Protein AF-0000000080325595 (afdb_homodimer)

Nearest PDB structures (foldseek):
  4zrn-assembly1_A  TM=7.858E-01  e=3.973E-16  Thermotoga maritima MSB8
  7yst-assembly1_B  TM=7.696E-01  e=7.292E-16  Mycobacterium tuberculosis
  7ys8-assembly1_B  TM=7.675E-01  e=5.749E-15  Mycobacterium tuberculosis H37Rv
  2x4g-assembly1_A-2  TM=7.561E-01  e=1.345E-14  Pseudomonas aeruginosa PAO1
  6pnl-assembly1_A  TM=7.287E-01  e=3.364E-13  Methanothermobacter thermautotrophicus

Radius of gyration: 27.8 Å; Cα contacts (8 Å, |Δi|>4): 1500; chains: 2; bounding box: 46×84×61 Å

Structure (mmCIF, N/CA/C/O backbone):
data_AF-0000000080325595-model_v1
#
loop_
_entity.id
_entity.type
_entity.pdbx_description
1 polymer 'Contig111, whole genome shotgun sequence'
#
loop_
_atom_site.group_PDB
_atom_site.id
_atom_site.type_symbol
_atom_site.label_atom_id
_atom_site.label_alt_id
_atom_site.label_comp_id
_atom_site.label_asym_id
_atom_site.label_entity_id
_atom_site.label_seq_id
_atom_site.pdbx_PDB_ins_code
_atom_site.Cartn_x
_atom_site.Cartn_y
_atom_site.Cartn_z
_atom_site.occupancy
_atom_site.B_iso_or_equiv
_atom_site.auth_seq_id
_atom_site.auth_comp_id
_atom_site.auth_asym_id
_atom_site.auth_atom_id
_atom_site.pdbx_PDB_model_num
ATOM 1 N N . MET A 1 1 ? 20.281 6.023 7.852 1 97.88 1 MET A N 1
ATOM 2 C CA . MET A 1 1 ? 20.094 6.48 6.477 1 97.88 1 MET A CA 1
ATOM 3 C C . MET A 1 1 ? 20.344 7.977 6.359 1 97.88 1 MET A C 1
ATOM 5 O O . MET A 1 1 ? 20.266 8.703 7.352 1 97.88 1 MET A O 1
ATOM 9 N N . LYS A 1 2 ? 20.766 8.445 5.219 1 98.75 2 LYS A N 1
ATOM 10 C CA . LYS A 1 2 ? 20.766 9.859 4.867 1 98.75 2 LYS A CA 1
ATOM 11 C C . LYS A 1 2 ? 19.422 10.305 4.328 1 98.75 2 LYS A C 1
ATOM 13 O O . LYS A 1 2 ? 18.969 9.828 3.289 1 98.75 2 LYS A O 1
ATOM 18 N N . VAL A 1 3 ? 18.719 11.227 5.043 1 98.94 3 VAL A N 1
ATOM 19 C CA . VAL A 1 3 ? 17.391 11.672 4.656 1 98.94 3 VAL A CA 1
ATOM 20 C C . VAL A 1 3 ? 17.438 13.141 4.234 1 98.94 3 VAL A C 1
ATOM 22 O O . VAL A 1 3 ? 17.953 13.992 4.965 1 98.94 3 VAL A O 1
ATOM 25 N N . PHE A 1 4 ? 17 13.438 2.99 1 98.94 4 PHE A N 1
ATOM 26 C CA . PHE A 1 4 ? 16.797 14.82 2.555 1 98.94 4 PHE A CA 1
ATOM 27 C C . PHE A 1 4 ? 15.367 15.266 2.865 1 98.94 4 PHE A C 1
ATOM 29 O O . PHE A 1 4 ? 14.406 14.617 2.457 1 98.94 4 PHE A O 1
ATOM 36 N N . LEU A 1 5 ? 15.242 16.375 3.562 1 98.88 5 LEU A N 1
ATOM 37 C CA . LEU A 1 5 ? 13.953 16.812 4.098 1 98.88 5 LEU A CA 1
ATOM 38 C C . LEU A 1 5 ? 13.688 18.266 3.752 1 98.88 5 LEU A C 1
ATOM 40 O O . LEU A 1 5 ? 14.539 19.141 3.979 1 98.88 5 LEU A O 1
ATOM 44 N N . THR A 1 6 ? 12.586 18.531 3.109 1 98.81 6 THR A N 1
ATOM 45 C CA . THR A 1 6 ? 12.148 19.906 2.928 1 98.81 6 THR A CA 1
ATOM 46 C C . THR A 1 6 ? 11.234 20.344 4.07 1 98.81 6 THR A C 1
ATOM 48 O O . THR A 1 6 ? 10.586 19.516 4.699 1 98.81 6 THR A O 1
ATOM 51 N N . GLY A 1 7 ? 11.227 21.609 4.34 1 98.44 7 GLY A N 1
ATOM 52 C CA . GLY A 1 7 ? 10.367 22.141 5.391 1 98.44 7 GLY A CA 1
ATOM 53 C C . GLY A 1 7 ? 10.961 21.969 6.777 1 98.44 7 GLY A C 1
ATOM 54 O O . GLY A 1 7 ? 10.242 22 7.777 1 98.44 7 GLY A O 1
ATOM 55 N N . VAL A 1 8 ? 12.242 21.906 6.906 1 98.38 8 VAL A N 1
ATOM 56 C CA . VAL A 1 8 ? 12.898 21.562 8.164 1 98.38 8 VAL A CA 1
ATOM 57 C C . VAL A 1 8 ? 12.797 22.719 9.148 1 98.38 8 VAL A C 1
ATOM 59 O O . VAL A 1 8 ? 12.984 22.531 10.352 1 98.38 8 VAL A O 1
ATOM 62 N N . THR A 1 9 ? 12.516 23.891 8.695 1 98.12 9 THR A N 1
ATOM 63 C CA . THR A 1 9 ? 12.359 25.031 9.594 1 98.12 9 THR A CA 1
ATOM 64 C C . THR A 1 9 ? 10.93 25.109 10.125 1 98.12 9 THR A C 1
ATOM 66 O O . THR A 1 9 ? 10.633 25.922 11.008 1 98.12 9 THR A O 1
ATOM 69 N N . GLY A 1 10 ? 10.109 24.281 9.57 1 98 10 GLY A N 1
ATOM 70 C CA . GLY A 1 10 ? 8.695 24.344 9.922 1 98 10 GLY A CA 1
ATOM 71 C C . GLY A 1 10 ? 8.32 23.422 11.062 1 98 10 GLY A C 1
ATOM 72 O O . GLY A 1 10 ? 9.172 22.719 11.609 1 98 10 GLY A O 1
ATOM 73 N N . TYR A 1 11 ? 7.004 23.484 11.453 1 98.56 11 TYR A N 1
ATOM 74 C CA . TYR A 1 11 ? 6.406 22.797 12.594 1 98.56 11 TYR A CA 1
ATOM 75 C C . TYR A 1 11 ? 6.5 21.297 12.43 1 98.56 11 TYR A C 1
ATOM 77 O O . TYR A 1 11 ? 7.066 20.594 13.281 1 98.56 11 TYR A O 1
ATOM 85 N N . ILE A 1 12 ? 6.039 20.781 11.289 1 98.81 12 ILE A N 1
ATOM 86 C CA . ILE A 1 12 ? 6.051 19.344 11.062 1 98.81 12 ILE A CA 1
ATOM 87 C C . ILE A 1 12 ? 7.453 18.891 10.656 1 98.81 12 ILE A C 1
ATOM 89 O O . ILE A 1 12 ? 8.016 17.984 11.258 1 98.81 12 ILE A O 1
ATOM 93 N N . GLY A 1 13 ? 8.047 19.562 9.695 1 98.75 13 GLY A N 1
ATOM 94 C CA . GLY A 1 13 ? 9.344 19.172 9.172 1 98.75 13 GLY A CA 1
ATOM 95 C C . GLY A 1 13 ? 10.438 19.172 10.234 1 98.75 13 GLY A C 1
ATOM 96 O O . GLY A 1 13 ? 11.234 18.234 10.305 1 98.75 13 GLY A O 1
ATOM 97 N N . GLY A 1 14 ? 10.461 20.297 11 1 98.62 14 GLY A N 1
ATOM 98 C CA . GLY A 1 14 ? 11.438 20.344 12.078 1 98.62 14 GLY A CA 1
ATOM 99 C C . GLY A 1 14 ? 11.258 19.234 13.102 1 98.62 14 GLY A C 1
ATOM 100 O O . GLY A 1 14 ? 12.242 18.672 13.594 1 98.62 14 GLY A O 1
ATOM 101 N N . SER A 1 15 ? 10.055 18.891 13.445 1 98.81 15 SER A N 1
ATOM 102 C CA . SER A 1 15 ? 9.758 17.828 14.406 1 98.81 15 SER A CA 1
ATOM 103 C C . SER A 1 15 ? 10.133 16.469 13.859 1 98.81 15 SER A C 1
ATOM 105 O O . SER A 1 15 ? 10.695 15.633 14.578 1 98.81 15 SER A O 1
ATOM 107 N N . VAL A 1 16 ? 9.836 16.219 12.578 1 98.94 16 VAL A N 1
ATOM 108 C CA . VAL A 1 16 ? 10.195 14.961 11.922 1 98.94 16 VAL A CA 1
ATOM 109 C C . VAL A 1 16 ? 11.711 14.805 11.898 1 98.94 16 VAL A C 1
ATOM 111 O O . VAL A 1 16 ? 12.234 13.727 12.195 1 98.94 16 VAL A O 1
ATOM 114 N N . ALA A 1 17 ? 12.414 15.914 11.586 1 98.88 17 ALA A N 1
ATOM 115 C CA . ALA A 1 17 ? 13.875 15.867 11.57 1 98.88 17 ALA A CA 1
ATOM 116 C C . ALA A 1 17 ? 14.43 15.453 12.93 1 98.88 17 ALA A C 1
ATOM 118 O O . ALA A 1 17 ? 15.336 14.617 13.008 1 98.88 17 ALA A O 1
ATOM 119 N N . LYS A 1 18 ? 13.867 16 13.969 1 98.69 18 LYS A N 1
ATOM 120 C CA . LYS A 1 18 ? 14.328 15.695 15.32 1 98.69 18 LYS A CA 1
ATOM 121 C C . LYS A 1 18 ? 14.18 14.203 15.625 1 98.69 18 LYS A C 1
ATOM 123 O O . LYS A 1 18 ? 15.109 13.578 16.141 1 98.69 18 LYS A O 1
ATOM 128 N N . ILE A 1 19 ? 13.023 13.648 15.352 1 98.69 19 ILE A N 1
ATOM 129 C CA . ILE A 1 19 ? 12.75 12.242 15.648 1 98.69 19 ILE A CA 1
ATOM 130 C C . ILE A 1 19 ? 13.68 11.359 14.812 1 98.69 19 ILE A C 1
ATOM 132 O O . ILE A 1 19 ? 14.172 10.336 15.297 1 98.69 19 ILE A O 1
ATOM 136 N N . LEU A 1 20 ? 13.938 11.695 13.555 1 98.88 20 LEU A N 1
ATOM 137 C CA . LEU A 1 20 ? 14.82 10.93 12.68 1 98.88 20 LEU A CA 1
ATOM 138 C C . LEU A 1 20 ? 16.25 10.938 13.211 1 98.88 20 LEU A C 1
ATOM 140 O O . LEU A 1 20 ? 16.906 9.898 13.258 1 98.88 20 LEU A O 1
ATOM 144 N N . ILE A 1 21 ? 16.719 12.141 13.617 1 98.81 21 ILE A N 1
ATOM 145 C CA . ILE A 1 21 ? 18.078 12.281 14.148 1 98.81 21 ILE A CA 1
ATOM 146 C C . ILE A 1 21 ? 18.219 11.461 15.438 1 98.81 21 ILE A C 1
ATOM 148 O O . ILE A 1 21 ? 19.203 10.75 15.625 1 98.81 21 ILE A O 1
ATOM 152 N N . ASP A 1 22 ? 17.188 11.539 16.297 1 98.56 22 ASP A N 1
ATOM 153 C CA . ASP A 1 22 ? 17.188 10.781 17.547 1 98.56 22 ASP A CA 1
ATOM 154 C C . ASP A 1 22 ? 17.234 9.273 17.266 1 98.56 22 ASP A C 1
ATOM 156 O O . ASP A 1 22 ? 17.766 8.508 18.062 1 98.56 22 ASP A O 1
ATOM 160 N N . ALA A 1 23 ? 16.719 8.859 16.188 1 98.56 23 ALA A N 1
ATOM 161 C CA . ALA A 1 23 ? 16.688 7.449 15.812 1 98.56 23 ALA A CA 1
ATOM 162 C C . ALA A 1 23 ? 17.969 7.043 15.086 1 98.56 23 ALA A C 1
ATOM 164 O O . ALA A 1 23 ? 18.109 5.895 14.664 1 98.56 23 ALA A O 1
ATOM 165 N N . GLY A 1 24 ? 18.844 7.973 14.844 1 98.62 24 GLY A N 1
ATOM 166 C CA . GLY A 1 24 ? 20.156 7.641 14.312 1 98.62 24 GLY A CA 1
ATOM 167 C C . GLY A 1 24 ? 20.312 7.969 12.836 1 98.62 24 GLY A C 1
ATOM 168 O O . GLY A 1 24 ? 21.344 7.676 12.234 1 98.62 24 GLY A O 1
ATOM 169 N N . HIS A 1 25 ? 19.344 8.594 12.195 1 98.81 25 HIS A N 1
ATOM 170 C CA . HIS A 1 25 ? 19.438 9 10.797 1 98.81 25 HIS A CA 1
ATOM 171 C C . HIS A 1 25 ? 20.172 10.328 10.656 1 98.81 25 HIS A C 1
ATOM 173 O O . HIS A 1 25 ? 20.266 11.094 11.617 1 98.81 25 HIS A O 1
ATOM 179 N N . GLN A 1 26 ? 20.75 10.562 9.516 1 98.88 26 GLN A N 1
ATOM 180 C CA . GLN A 1 26 ? 21.328 11.852 9.141 1 98.88 26 GLN A CA 1
ATOM 181 C C . GLN A 1 26 ? 20.359 12.672 8.289 1 98.88 26 GLN A C 1
ATOM 183 O O . GLN A 1 26 ? 19.812 12.164 7.309 1 98.88 26 GLN A O 1
ATOM 188 N N . VAL A 1 27 ? 20.141 13.922 8.703 1 98.88 27 VAL A N 1
ATOM 189 C CA . VAL A 1 27 ? 19.141 14.719 8.016 1 98.88 27 VAL A CA 1
ATOM 190 C C . VAL A 1 27 ? 19.797 15.93 7.352 1 98.88 27 VAL A C 1
ATOM 192 O O . VAL A 1 27 ? 20.547 16.656 7.996 1 98.88 27 VAL A O 1
ATOM 195 N N . THR A 1 28 ? 19.609 16.094 6.066 1 98.88 28 THR A N 1
ATOM 196 C CA . THR A 1 28 ? 19.906 17.297 5.305 1 98.88 28 THR A CA 1
ATOM 197 C C . THR A 1 28 ? 18.609 18.047 4.961 1 98.88 28 THR A C 1
ATOM 199 O O . THR A 1 28 ? 17.641 17.438 4.508 1 98.88 28 THR A O 1
ATOM 202 N N . GLY A 1 29 ? 18.547 19.312 5.254 1 98.62 29 GLY A N 1
ATOM 203 C CA . GLY A 1 29 ? 17.328 20.094 5.027 1 98.62 29 GLY A CA 1
ATOM 204 C C . GLY A 1 29 ? 17.562 21.344 4.203 1 98.62 29 GLY A C 1
ATOM 205 O O . GLY A 1 29 ? 18.578 22.016 4.371 1 98.62 29 GLY A O 1
ATOM 206 N N . VAL A 1 30 ? 16.688 21.656 3.305 1 97.75 30 VAL A N 1
ATOM 207 C CA . VAL A 1 30 ? 16.781 22.875 2.514 1 97.75 30 VAL A CA 1
ATOM 208 C C . VAL A 1 30 ? 16.172 24.047 3.295 1 97.75 30 VAL A C 1
ATOM 210 O O . VAL A 1 30 ? 15.109 23.906 3.9 1 97.75 30 VAL A O 1
ATOM 213 N N . VAL A 1 31 ? 16.875 25.109 3.391 1 97.62 31 VAL A N 1
ATOM 214 C CA . VAL A 1 31 ? 16.453 26.312 4.09 1 97.62 31 VAL A CA 1
ATOM 215 C C . VAL A 1 31 ? 16.625 27.531 3.182 1 97.62 31 VAL A C 1
ATOM 217 O O . VAL A 1 31 ? 17.453 27.516 2.271 1 97.62 31 VAL A O 1
ATOM 220 N N . ARG A 1 32 ? 15.914 28.594 3.379 1 92.88 32 ARG A N 1
ATOM 221 C CA . ARG A 1 32 ? 15.797 29.688 2.426 1 92.88 32 ARG A CA 1
ATOM 222 C C . ARG A 1 32 ? 16.812 30.781 2.73 1 92.88 32 ARG A C 1
ATOM 224 O O . ARG A 1 32 ? 17.078 31.641 1.889 1 92.88 32 ARG A O 1
ATOM 231 N N . SER A 1 33 ? 17.391 30.766 4.051 1 93.62 33 SER A N 1
ATOM 232 C CA . SER A 1 33 ? 18.312 31.828 4.441 1 93.62 33 SER A CA 1
ATOM 233 C C . SER A 1 33 ? 19.438 31.297 5.324 1 93.62 33 SER A C 1
ATOM 235 O O . SER A 1 33 ? 19.328 30.188 5.879 1 93.62 33 SER A O 1
ATOM 237 N N . LYS A 1 34 ? 20.484 32.156 5.383 1 92.88 34 LYS A N 1
ATOM 238 C CA . LYS A 1 34 ? 21.625 31.797 6.219 1 92.88 34 LYS A CA 1
ATOM 239 C C . LYS A 1 34 ? 21.234 31.734 7.691 1 92.88 34 LYS A C 1
ATOM 241 O O . LYS A 1 34 ? 21.734 30.875 8.438 1 92.88 34 LYS A O 1
ATOM 246 N N . GLU A 1 35 ? 20.375 32.625 8.117 1 93.44 35 GLU A N 1
ATOM 247 C CA . GLU A 1 35 ? 19.906 32.625 9.5 1 93.44 35 GLU A CA 1
ATOM 248 C C . GLU A 1 35 ? 19.219 31.312 9.844 1 93.44 35 GLU A C 1
ATOM 250 O O . GLU A 1 35 ? 19.469 30.719 10.898 1 93.44 35 GLU A O 1
ATOM 255 N N . LYS A 1 36 ? 18.406 30.906 9.008 1 94.19 36 LYS A N 1
ATOM 256 C CA . LYS A 1 36 ? 17.703 29.641 9.211 1 94.19 36 LYS A CA 1
ATOM 257 C C . LYS A 1 36 ? 18.672 28.453 9.148 1 94.19 36 LYS A C 1
ATOM 259 O O . LYS A 1 36 ? 18.484 27.453 9.844 1 94.19 36 LYS A O 1
ATOM 264 N N . ALA A 1 37 ? 19.703 28.594 8.328 1 96.62 37 ALA A N 1
ATOM 265 C CA . ALA A 1 37 ? 20.719 27.562 8.234 1 96.62 37 ALA A CA 1
ATOM 266 C C . ALA A 1 37 ? 21.391 27.328 9.586 1 96.62 37 ALA A C 1
ATOM 268 O O . ALA A 1 37 ? 21.562 26.188 10.016 1 96.62 37 ALA A O 1
ATOM 269 N N . ASP A 1 38 ? 21.719 28.375 10.211 1 96.56 38 ASP A N 1
ATOM 270 C CA . ASP A 1 38 ? 22.375 28.297 11.508 1 96.56 38 ASP A CA 1
ATOM 271 C C . ASP A 1 38 ? 21.438 27.672 12.547 1 96.56 38 ASP A C 1
ATOM 273 O O . ASP A 1 38 ? 21.875 26.859 13.375 1 96.56 38 ASP A O 1
ATOM 277 N N . ALA A 1 39 ? 20.234 28.031 12.484 1 96.31 39 ALA A N 1
ATOM 278 C CA . ALA A 1 39 ? 19.234 27.547 13.438 1 96.31 39 ALA A CA 1
ATOM 279 C C . ALA A 1 39 ? 19.062 26.031 13.328 1 96.31 39 ALA A C 1
ATOM 281 O O . ALA A 1 39 ? 19.031 25.328 14.344 1 96.31 39 ALA A O 1
ATOM 282 N N . VAL A 1 40 ? 18.969 25.531 12.141 1 97.44 40 VAL A N 1
ATOM 283 C CA . VAL A 1 40 ? 18.719 24.094 12 1 97.44 40 VAL A CA 1
ATOM 284 C C . VAL A 1 40 ? 20 23.312 12.234 1 97.44 40 VAL A C 1
ATOM 286 O O . VAL A 1 40 ? 19.969 22.156 12.688 1 97.44 40 VAL A O 1
ATOM 289 N N . LEU A 1 41 ? 21.156 23.906 11.906 1 97.38 41 LEU A N 1
ATOM 290 C CA . LEU A 1 41 ? 22.438 23.25 12.188 1 97.38 41 LEU A CA 1
ATOM 291 C C . LEU A 1 41 ? 22.578 22.938 13.672 1 97.38 41 LEU A C 1
ATOM 293 O O . LEU A 1 41 ? 23.094 21.891 14.047 1 97.38 41 LEU 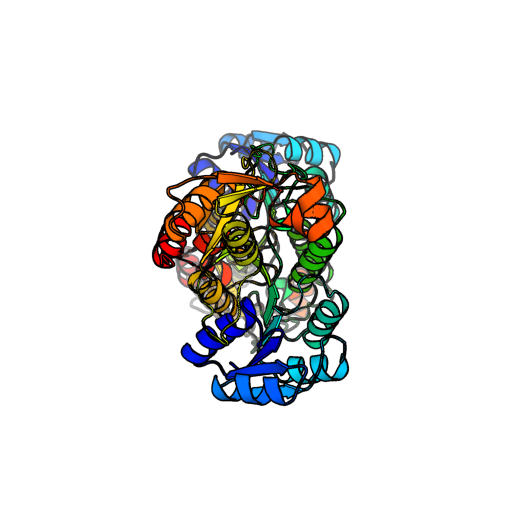A O 1
ATOM 297 N N . SER A 1 42 ? 22.094 23.828 14.453 1 95.69 42 SER A N 1
ATOM 298 C CA . SER A 1 42 ? 22.156 23.656 15.906 1 95.69 42 SER A CA 1
ATOM 299 C C . SER A 1 42 ? 21.297 22.484 16.359 1 95.69 42 SER A C 1
ATOM 301 O O . SER A 1 42 ? 21.469 21.953 17.453 1 95.69 42 SER A O 1
ATOM 303 N N . LEU A 1 43 ? 20.375 22.062 15.539 1 96.5 43 LEU A N 1
ATOM 304 C CA . LEU A 1 43 ? 19.484 20.938 15.844 1 96.5 43 LEU A CA 1
ATOM 305 C C . LEU A 1 43 ? 20.047 19.656 15.258 1 96.5 43 LEU A C 1
ATOM 307 O O . LEU A 1 43 ? 19.406 18.594 15.367 1 96.5 43 LEU A O 1
ATOM 311 N N . GLY A 1 44 ? 21.219 19.734 14.602 1 98 44 GLY A N 1
ATOM 312 C CA . GLY A 1 44 ? 21.844 18.562 14.023 1 98 44 GLY A CA 1
ATOM 313 C C . GLY A 1 44 ? 21.453 18.328 12.578 1 98 44 GLY A C 1
ATOM 314 O O . GLY A 1 44 ? 21.734 17.266 12.023 1 98 44 GLY A O 1
ATOM 315 N N . ILE A 1 45 ? 20.797 19.266 11.945 1 98.69 45 ILE A N 1
ATOM 316 C CA . ILE A 1 45 ? 20.391 19.156 10.555 1 98.69 45 ILE A CA 1
ATOM 317 C C . ILE A 1 45 ? 21.422 19.844 9.656 1 98.69 45 ILE A C 1
ATOM 319 O O . ILE A 1 45 ? 21.812 20.984 9.914 1 98.69 45 ILE A O 1
ATOM 323 N N . THR A 1 46 ? 21.953 19.156 8.672 1 98.75 46 THR A N 1
ATOM 324 C CA . THR A 1 46 ? 22.844 19.781 7.695 1 98.75 46 THR A CA 1
ATOM 325 C C . THR A 1 46 ? 22.062 20.688 6.742 1 98.75 46 THR A C 1
ATOM 327 O O . THR A 1 46 ? 21.234 20.203 5.965 1 98.75 46 THR A O 1
ATOM 330 N N . PRO A 1 47 ? 22.328 21.969 6.766 1 98.56 47 PRO A N 1
ATOM 331 C CA . PRO A 1 47 ? 21.547 22.875 5.926 1 98.56 47 PRO A CA 1
ATOM 332 C C . PRO A 1 47 ? 22.062 22.953 4.492 1 98.56 47 PRO A C 1
ATOM 334 O O . PRO A 1 47 ? 23.266 22.859 4.262 1 98.56 47 PRO A O 1
ATOM 337 N N . VAL A 1 48 ? 21.156 23.047 3.572 1 98.5 48 VAL A N 1
ATOM 338 C CA . VAL A 1 48 ? 21.406 23.406 2.178 1 98.5 48 VAL A CA 1
ATOM 339 C C . VAL A 1 48 ? 20.562 24.625 1.803 1 98.5 48 VAL A C 1
ATOM 341 O O . VAL A 1 48 ? 19.328 24.609 1.937 1 98.5 48 VAL A O 1
ATOM 344 N N . ILE A 1 49 ? 21.188 25.688 1.32 1 98 49 ILE A N 1
ATOM 345 C CA . ILE A 1 49 ? 20.469 26.906 0.993 1 98 49 ILE A CA 1
ATOM 346 C C . ILE A 1 49 ? 19.75 26.75 -0.341 1 98 49 ILE A C 1
ATOM 348 O O . ILE A 1 49 ? 20.359 26.391 -1.35 1 98 49 ILE A O 1
ATOM 352 N N . GLY A 1 50 ? 18.469 26.938 -0.335 1 97.62 50 GLY A N 1
ATOM 353 C CA . GLY A 1 50 ? 17.641 26.844 -1.526 1 97.62 50 GLY A CA 1
ATOM 354 C C . GLY A 1 50 ? 16.156 26.922 -1.23 1 97.62 50 GLY A C 1
ATOM 355 O O . GLY A 1 50 ? 15.75 27.141 -0.087 1 97.62 50 GLY A O 1
ATOM 356 N N . THR A 1 51 ? 15.383 26.922 -2.27 1 97.12 51 THR A N 1
ATOM 357 C CA . THR A 1 51 ? 13.93 26.922 -2.18 1 97.12 51 THR A CA 1
ATOM 358 C C . THR A 1 51 ? 13.344 25.734 -2.953 1 97.12 51 THR A C 1
ATOM 360 O O . THR A 1 51 ? 14.07 25 -3.625 1 97.12 51 THR A O 1
ATOM 363 N N . LEU A 1 52 ? 12.023 25.547 -2.869 1 97.62 52 LEU A N 1
ATOM 364 C CA . LEU A 1 52 ? 11.336 24.484 -3.592 1 97.62 52 LEU A CA 1
ATOM 365 C C . LEU A 1 52 ? 11.391 24.719 -5.098 1 97.62 52 LEU A C 1
ATOM 367 O O . LEU A 1 52 ? 11.117 23.812 -5.887 1 97.62 52 LEU A O 1
ATOM 371 N N . ASN A 1 53 ? 11.742 25.922 -5.457 1 97.12 53 ASN A N 1
ATOM 372 C CA . ASN A 1 53 ? 11.789 26.266 -6.875 1 97.12 53 ASN A CA 1
ATOM 373 C C . ASN A 1 53 ? 13.156 25.969 -7.48 1 97.12 53 ASN A C 1
ATOM 375 O O . ASN A 1 53 ? 13.336 26.062 -8.695 1 97.12 53 ASN A O 1
ATOM 379 N N . ASP A 1 54 ? 14.125 25.672 -6.637 1 97.75 54 ASP A N 1
ATOM 380 C CA . ASP A 1 54 ? 15.461 25.344 -7.117 1 97.75 54 ASP A CA 1
ATOM 381 C C . ASP A 1 54 ? 15.57 23.859 -7.484 1 97.75 54 ASP A C 1
ATOM 383 O O . ASP A 1 54 ? 16.172 23.078 -6.746 1 97.75 54 ASP A O 1
ATOM 387 N N . THR A 1 55 ? 15.086 23.578 -8.609 1 97.88 55 THR A N 1
ATOM 388 C CA . THR A 1 55 ? 14.938 22.188 -9.07 1 97.88 55 THR A CA 1
ATOM 389 C C . THR A 1 55 ? 16.281 21.469 -9.055 1 97.88 55 THR A C 1
ATOM 391 O O . THR A 1 55 ? 16.375 20.312 -8.633 1 97.88 55 THR A O 1
ATOM 394 N N . GLU A 1 56 ? 17.312 22.125 -9.492 1 98.12 56 GLU A N 1
ATOM 395 C CA . GLU A 1 56 ? 18.625 21.5 -9.555 1 98.12 56 GLU A CA 1
ATOM 396 C C . GLU A 1 56 ? 19.125 21.141 -8.156 1 98.12 56 GLU A C 1
ATOM 398 O O . GLU A 1 56 ? 19.734 20.078 -7.965 1 98.12 56 GLU A O 1
ATOM 403 N N . ILE A 1 57 ? 18.891 22 -7.215 1 98.25 57 ILE A N 1
ATOM 404 C CA . ILE A 1 57 ? 19.281 21.734 -5.836 1 98.25 57 ILE A CA 1
ATOM 405 C C . ILE A 1 57 ? 18.484 20.547 -5.297 1 98.25 57 ILE A C 1
ATOM 407 O O . ILE A 1 57 ? 19.047 19.641 -4.68 1 98.25 57 ILE A O 1
ATOM 411 N N . LEU A 1 58 ? 17.203 20.531 -5.547 1 98.75 58 LEU A N 1
ATOM 412 C CA . LEU A 1 58 ? 16.344 19.453 -5.062 1 98.75 58 LEU A CA 1
ATOM 413 C C . LEU A 1 58 ? 16.766 18.125 -5.66 1 98.75 58 LEU A C 1
ATOM 415 O O . LEU A 1 58 ? 16.844 17.109 -4.949 1 98.75 58 LEU A O 1
ATOM 419 N N . ILE A 1 59 ? 17.062 18.141 -6.93 1 98.75 59 ILE A N 1
ATOM 420 C CA . ILE A 1 59 ? 17.484 16.938 -7.621 1 98.75 59 ILE A CA 1
ATOM 421 C C . ILE A 1 59 ? 18.781 16.422 -7.016 1 98.75 59 ILE A C 1
ATOM 423 O O . ILE A 1 59 ? 18.891 15.234 -6.676 1 98.75 59 ILE A O 1
ATOM 427 N N . THR A 1 60 ? 19.766 17.297 -6.859 1 98.69 60 THR A N 1
ATOM 428 C CA . THR A 1 60 ? 21.078 16.938 -6.352 1 98.69 60 THR A CA 1
ATOM 429 C C . THR A 1 60 ? 20.969 16.328 -4.953 1 98.69 60 THR A C 1
ATOM 431 O O . THR A 1 60 ? 21.547 15.273 -4.68 1 98.69 60 THR A O 1
ATOM 434 N N . GLN A 1 61 ? 20.219 16.938 -4.078 1 98.75 61 GLN A N 1
ATOM 435 C CA . GLN A 1 61 ? 20.094 16.469 -2.705 1 98.75 61 GLN A CA 1
ATOM 436 C C . GLN A 1 61 ? 19.297 15.156 -2.641 1 98.75 61 GLN A C 1
ATOM 438 O O . GLN A 1 61 ? 19.625 14.273 -1.849 1 98.75 61 GLN A O 1
ATOM 443 N N . ALA A 1 62 ? 18.266 15.047 -3.459 1 98.81 62 ALA A N 1
ATOM 444 C CA . ALA A 1 62 ? 17.484 13.82 -3.508 1 98.81 62 ALA A CA 1
ATOM 445 C C . ALA A 1 62 ? 18.344 12.633 -3.928 1 98.81 62 ALA A C 1
ATOM 447 O O . ALA A 1 62 ? 18.25 11.555 -3.338 1 98.81 62 ALA A O 1
ATOM 448 N N . LYS A 1 63 ? 19.156 12.836 -4.922 1 98.56 63 LYS A N 1
ATOM 449 C CA . LYS A 1 63 ? 19.984 11.758 -5.441 1 98.56 63 LYS A CA 1
ATOM 450 C C . LYS A 1 63 ? 21.031 11.328 -4.414 1 98.56 63 LYS A C 1
ATOM 452 O O . LYS A 1 63 ? 21.391 10.156 -4.34 1 98.56 63 LYS A O 1
ATOM 457 N N . LYS A 1 64 ? 21.5 12.242 -3.604 1 98.44 64 LYS A N 1
ATOM 458 C CA . LYS A 1 64 ? 22.516 11.969 -2.592 1 98.44 64 LYS A CA 1
ATOM 459 C C . LYS A 1 64 ? 21.922 11.227 -1.397 1 98.44 64 LYS A C 1
ATOM 461 O O . LYS A 1 64 ? 22.625 10.516 -0.682 1 98.44 64 LYS A O 1
ATOM 466 N N . ALA A 1 65 ? 20.672 11.352 -1.174 1 98.88 65 ALA A N 1
ATOM 467 C CA . ALA A 1 65 ? 20.016 10.828 0.021 1 98.88 65 ALA A CA 1
ATOM 468 C C . ALA A 1 65 ? 19.562 9.383 -0.191 1 98.88 65 ALA A C 1
ATOM 470 O O . ALA A 1 65 ? 19.516 8.906 -1.325 1 98.88 65 ALA A O 1
ATOM 471 N N . ASP A 1 66 ? 19.344 8.664 0.876 1 98.69 66 ASP A N 1
ATOM 472 C CA . ASP A 1 66 ? 18.703 7.348 0.85 1 98.69 66 ASP A CA 1
ATOM 473 C C . ASP A 1 66 ? 17.188 7.465 0.789 1 98.69 66 ASP A C 1
ATOM 475 O O . ASP A 1 66 ? 16.5 6.535 0.365 1 98.69 66 ASP A O 1
ATOM 479 N N . ALA A 1 67 ? 16.672 8.609 1.205 1 98.88 67 ALA A N 1
ATOM 480 C CA . ALA A 1 67 ? 15.234 8.883 1.232 1 98.88 67 ALA A CA 1
ATOM 481 C C . ALA A 1 67 ? 14.961 10.383 1.208 1 98.88 67 ALA A C 1
ATOM 483 O O . ALA A 1 67 ? 15.812 11.18 1.618 1 98.88 67 ALA A O 1
ATOM 484 N N . VAL A 1 68 ? 13.781 10.719 0.693 1 98.94 68 VAL A N 1
ATOM 485 C CA . VAL A 1 68 ? 13.32 12.102 0.665 1 98.94 68 VAL A CA 1
ATOM 486 C C . VAL A 1 68 ? 12 12.227 1.426 1 98.94 68 VAL A C 1
ATOM 488 O O . VAL A 1 68 ? 11.117 11.375 1.29 1 98.94 68 VAL A O 1
ATOM 491 N N . ILE A 1 69 ? 11.891 13.211 2.277 1 99 69 ILE A N 1
ATOM 492 C CA . ILE A 1 69 ? 10.641 13.562 2.945 1 99 69 ILE A CA 1
ATOM 493 C C . ILE A 1 69 ? 10.281 15.016 2.643 1 99 69 ILE A C 1
ATOM 495 O O . ILE A 1 69 ? 11.086 15.922 2.879 1 99 69 ILE A O 1
ATOM 499 N N . ASN A 1 70 ? 9.141 15.227 2.062 1 98.94 70 ASN A N 1
ATOM 500 C CA . ASN A 1 70 ? 8.648 16.547 1.711 1 98.94 70 ASN A CA 1
ATOM 501 C C . ASN A 1 70 ? 7.566 17.031 2.676 1 98.94 70 ASN A C 1
ATOM 503 O O . ASN A 1 70 ? 6.434 16.547 2.623 1 98.94 70 ASN A O 1
ATOM 507 N N . THR A 1 71 ? 7.902 17.969 3.502 1 98.75 71 THR A N 1
ATOM 508 C CA . THR A 1 71 ? 6.953 18.5 4.465 1 98.75 71 THR A CA 1
ATOM 509 C C . THR A 1 71 ? 6.742 20 4.238 1 98.75 71 THR A C 1
ATOM 511 O O . THR A 1 71 ? 6.027 20.656 5 1 98.75 71 THR A O 1
ATOM 514 N N . ALA A 1 72 ? 7.309 20.562 3.18 1 98.19 72 ALA A N 1
ATOM 515 C CA . ALA A 1 72 ? 7.355 22.016 3.021 1 98.19 72 ALA A CA 1
ATOM 516 C C . ALA A 1 72 ? 6.008 22.547 2.551 1 98.19 72 ALA A C 1
ATOM 518 O O . ALA A 1 72 ? 5.566 23.609 3.012 1 98.19 72 ALA A O 1
ATOM 519 N N . ASN A 1 73 ? 5.453 21.953 1.562 1 97.75 73 ASN A N 1
ATOM 520 C CA . ASN A 1 73 ? 4.238 22.438 0.92 1 97.75 73 ASN A CA 1
ATOM 521 C C . ASN A 1 73 ? 3.486 21.312 0.219 1 97.75 73 ASN A C 1
ATOM 523 O O . ASN A 1 73 ? 3.957 20.781 -0.787 1 97.75 73 ASN A O 1
ATOM 527 N N . SER A 1 74 ? 2.342 21.016 0.735 1 97.5 74 SER A N 1
ATOM 528 C CA . SER A 1 74 ? 1.541 19.891 0.229 1 97.5 74 SER A CA 1
ATOM 529 C C . SER A 1 74 ? 1.032 20.188 -1.18 1 97.5 74 SER A C 1
ATOM 531 O O . SER A 1 74 ? 0.613 19.266 -1.891 1 97.5 74 SER A O 1
ATOM 533 N N . ASP A 1 75 ? 1.107 21.453 -1.635 1 97.56 75 ASP A N 1
ATOM 534 C CA . ASP A 1 75 ? 0.445 21.844 -2.873 1 97.56 75 ASP A CA 1
ATOM 535 C C . ASP A 1 75 ? 1.465 22.203 -3.951 1 97.56 75 ASP A C 1
ATOM 537 O O . ASP A 1 75 ? 1.099 22.703 -5.02 1 97.56 75 ASP A O 1
ATOM 541 N N . HIS A 1 76 ? 2.736 22.062 -3.639 1 98.25 76 HIS A N 1
ATOM 542 C CA . HIS A 1 76 ? 3.781 22.406 -4.594 1 98.25 76 HIS A CA 1
ATOM 543 C C . HIS A 1 76 ? 4.082 21.234 -5.531 1 98.25 76 HIS A C 1
ATOM 545 O O . HIS A 1 76 ? 5.066 20.531 -5.34 1 98.25 76 HIS A O 1
ATOM 551 N N . ARG A 1 77 ? 3.34 21.141 -6.598 1 98.38 77 ARG A N 1
ATOM 552 C CA . ARG A 1 77 ? 3.389 20 -7.516 1 98.38 77 ARG A CA 1
ATOM 553 C C . ARG A 1 77 ? 4.777 19.859 -8.133 1 98.38 77 ARG A C 1
ATOM 555 O O . ARG A 1 77 ? 5.289 18.75 -8.258 1 98.38 77 ARG A O 1
ATOM 562 N N . ILE A 1 78 ? 5.367 20.953 -8.484 1 98.44 78 ILE A N 1
ATOM 563 C CA . ILE A 1 78 ? 6.645 20.922 -9.188 1 98.44 78 ILE A CA 1
ATOM 564 C C . ILE A 1 78 ? 7.699 20.234 -8.328 1 98.44 78 ILE A C 1
ATOM 566 O O . ILE A 1 78 ? 8.469 19.406 -8.82 1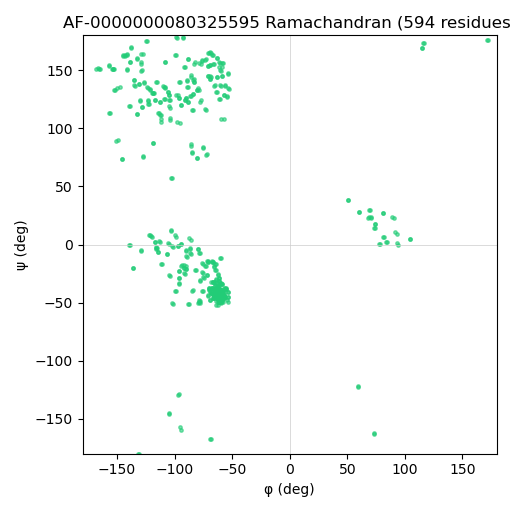 98.44 78 ILE A O 1
ATOM 570 N N . ALA A 1 79 ? 7.766 20.516 -7.074 1 98.75 79 ALA A N 1
ATOM 571 C CA . ALA A 1 79 ? 8.727 19.859 -6.184 1 98.75 79 ALA A CA 1
ATOM 572 C C . ALA A 1 79 ? 8.469 18.359 -6.105 1 98.75 79 ALA A C 1
ATOM 574 O O . ALA A 1 79 ? 9.406 17.562 -6.137 1 98.75 79 ALA A O 1
ATOM 575 N N . VAL A 1 80 ? 7.195 18 -6.016 1 98.81 80 VAL A N 1
ATOM 576 C CA . VAL A 1 80 ? 6.816 16.594 -5.938 1 98.81 80 VAL A CA 1
ATOM 577 C C . VAL A 1 80 ? 7.266 15.867 -7.203 1 98.81 80 VAL A C 1
ATOM 579 O O . VAL A 1 80 ? 7.914 14.82 -7.133 1 98.81 80 VAL A O 1
ATOM 582 N N . GLU A 1 81 ? 6.953 16.438 -8.336 1 98.81 81 GLU A N 1
ATOM 583 C CA . GLU A 1 81 ? 7.363 15.859 -9.609 1 98.81 81 GLU A CA 1
ATOM 584 C C . GLU A 1 81 ? 8.883 15.766 -9.711 1 98.81 81 GLU A C 1
ATOM 586 O O . GLU A 1 81 ? 9.414 14.789 -10.242 1 98.81 81 GLU A O 1
ATOM 591 N N . THR A 1 82 ? 9.531 16.781 -9.203 1 98.88 82 THR A N 1
ATOM 592 C CA . THR A 1 82 ? 10.992 16.797 -9.211 1 98.88 82 THR A CA 1
ATOM 593 C C . THR A 1 82 ? 11.555 15.633 -8.406 1 98.88 82 THR A C 1
ATOM 595 O O . THR A 1 82 ? 12.453 14.93 -8.875 1 98.88 82 THR A O 1
ATOM 598 N N . PHE A 1 83 ? 11.062 15.398 -7.223 1 98.88 83 PHE A N 1
ATOM 599 C CA . PHE A 1 83 ? 11.547 14.312 -6.371 1 98.88 83 PHE A CA 1
ATOM 600 C C . PHE A 1 83 ? 11.258 12.961 -7.008 1 98.88 83 PHE A C 1
ATOM 602 O O . PHE A 1 83 ? 12.109 12.07 -7.008 1 98.88 83 PHE A O 1
ATOM 609 N N . ILE A 1 84 ? 10.031 12.766 -7.559 1 98.81 84 ILE A N 1
ATOM 610 C CA . ILE A 1 84 ? 9.656 11.508 -8.195 1 98.81 84 ILE A CA 1
ATOM 611 C C . ILE A 1 84 ? 10.609 11.211 -9.344 1 98.81 84 ILE A C 1
ATOM 613 O O . ILE A 1 84 ? 11.125 10.094 -9.461 1 98.81 84 ILE A O 1
ATOM 617 N N . GLU A 1 85 ? 10.852 12.227 -10.125 1 98.69 85 GLU A N 1
ATOM 618 C CA . GLU A 1 85 ? 11.742 12.031 -11.266 1 98.69 85 GLU A CA 1
ATOM 619 C C . GLU A 1 85 ? 13.164 11.727 -10.812 1 98.69 85 GLU A C 1
ATOM 621 O O . GLU A 1 85 ? 13.828 10.844 -11.359 1 98.69 85 GLU A O 1
ATOM 626 N N . ALA A 1 86 ? 13.594 12.43 -9.812 1 98.81 86 ALA A N 1
ATOM 627 C CA . ALA A 1 86 ? 14.961 12.266 -9.312 1 98.81 86 ALA A CA 1
ATOM 628 C C . ALA A 1 86 ? 15.172 10.867 -8.742 1 98.81 86 ALA A C 1
ATOM 630 O O . ALA A 1 86 ? 16.266 10.32 -8.812 1 98.81 86 ALA A O 1
ATOM 631 N N . LEU A 1 87 ? 14.156 10.266 -8.211 1 98.75 87 LEU A N 1
ATOM 632 C CA . LEU A 1 87 ? 14.281 8.992 -7.504 1 98.75 87 LEU A CA 1
ATOM 633 C C . LEU A 1 87 ? 13.828 7.832 -8.383 1 98.75 87 LEU A C 1
ATOM 635 O O . LEU A 1 87 ? 13.914 6.672 -7.977 1 98.75 87 LEU A O 1
ATOM 639 N N . LYS A 1 88 ? 13.359 8.133 -9.586 1 98.44 88 LYS A N 1
ATOM 640 C CA . LYS A 1 88 ? 12.797 7.117 -10.469 1 98.44 88 LYS A CA 1
ATOM 641 C C . LYS A 1 88 ? 13.773 5.965 -10.68 1 98.44 88 LYS A C 1
ATOM 643 O O . LYS A 1 88 ? 14.953 6.188 -10.969 1 98.44 88 LYS A O 1
ATOM 648 N N . GLY A 1 89 ? 13.258 4.742 -10.438 1 97.69 89 GLY A N 1
ATOM 649 C CA . GLY A 1 89 ? 14.023 3.533 -10.703 1 97.69 89 GLY A CA 1
ATOM 650 C C . GLY A 1 89 ? 14.961 3.16 -9.57 1 97.69 89 GLY A C 1
ATOM 651 O O . GLY A 1 89 ? 15.641 2.133 -9.641 1 97.69 89 GLY A O 1
ATOM 652 N N . THR A 1 90 ? 14.984 3.891 -8.469 1 97.94 90 THR A N 1
ATOM 653 C CA . THR A 1 90 ? 16.016 3.688 -7.461 1 97.94 90 THR A CA 1
ATOM 654 C C . THR A 1 90 ? 15.516 2.775 -6.348 1 97.94 90 THR A C 1
ATOM 656 O O . THR A 1 90 ? 16.297 2.219 -5.582 1 97.94 90 THR A O 1
ATOM 659 N N . GLY A 1 91 ? 14.164 2.711 -6.188 1 97.81 91 GLY A N 1
ATOM 660 C CA . GLY A 1 91 ? 13.586 1.98 -5.07 1 97.81 91 GLY A CA 1
ATOM 661 C C . GLY A 1 91 ? 13.648 2.746 -3.762 1 97.81 91 GLY A C 1
ATOM 662 O O . GLY A 1 91 ? 13.172 2.268 -2.732 1 97.81 91 GLY A O 1
ATOM 663 N N . LYS A 1 92 ? 14.227 4.008 -3.787 1 98.56 92 LYS A N 1
ATOM 664 C CA . LYS A 1 92 ? 14.383 4.801 -2.572 1 98.56 92 LYS A CA 1
ATOM 665 C C . LYS A 1 92 ? 13.039 5.355 -2.1 1 98.56 92 LYS A C 1
ATOM 667 O O . LYS A 1 92 ? 12.109 5.496 -2.893 1 98.56 92 LYS A O 1
ATOM 672 N N . ALA A 1 93 ? 12.977 5.703 -0.864 1 98.81 93 ALA A N 1
ATOM 673 C CA . ALA A 1 93 ? 11.734 6.16 -0.246 1 98.81 93 ALA A CA 1
ATOM 674 C C . ALA A 1 93 ? 11.5 7.641 -0.521 1 98.81 93 ALA A C 1
ATOM 676 O O . ALA A 1 93 ? 12.438 8.438 -0.52 1 98.81 93 ALA A O 1
ATOM 677 N N . PHE A 1 94 ? 10.273 7.965 -0.787 1 98.94 94 PHE A N 1
ATOM 678 C CA . PHE A 1 94 ? 9.773 9.336 -0.875 1 98.94 94 PHE A CA 1
ATOM 679 C C . PHE A 1 94 ? 8.484 9.492 -0.079 1 98.94 94 PHE A C 1
ATOM 681 O O . PHE A 1 94 ? 7.453 8.914 -0.433 1 98.94 94 PHE A O 1
ATOM 688 N N . ILE A 1 95 ? 8.539 10.266 1.025 1 99 95 ILE A N 1
ATOM 689 C CA . ILE A 1 95 ? 7.34 10.539 1.814 1 99 95 ILE A CA 1
ATOM 690 C C . ILE A 1 95 ? 6.855 11.961 1.54 1 99 95 ILE A C 1
ATOM 692 O O . ILE A 1 95 ? 7.617 12.922 1.667 1 99 95 ILE A O 1
ATOM 696 N N . HIS A 1 96 ? 5.633 12.102 1.142 1 99 96 HIS A N 1
ATOM 697 C CA . HIS A 1 96 ? 4.969 13.383 0.902 1 99 96 HIS A CA 1
ATOM 698 C C . HIS A 1 96 ? 3.934 13.68 1.979 1 99 96 HIS A C 1
ATOM 700 O O . HIS A 1 96 ? 3.152 12.797 2.354 1 99 96 HIS A O 1
ATOM 706 N N . THR A 1 97 ? 3.936 14.898 2.467 1 98.94 97 THR A N 1
ATOM 707 C CA . THR A 1 97 ? 2.979 15.344 3.477 1 98.94 97 THR A CA 1
ATOM 708 C C . THR A 1 97 ? 1.775 16.016 2.826 1 98.94 97 THR A C 1
ATOM 710 O O . THR A 1 97 ? 1.929 16.984 2.086 1 98.94 97 THR A O 1
ATOM 713 N N . SER A 1 98 ? 0.664 15.484 3.047 1 98.75 98 SER A N 1
ATOM 714 C CA . SER A 1 98 ? -0.606 16.078 2.633 1 98.75 98 SER A CA 1
ATOM 715 C C . SER A 1 98 ? -1.343 16.688 3.818 1 98.75 98 SER A C 1
ATOM 717 O O . SER A 1 98 ? -0.729 17.344 4.668 1 98.75 98 SER A O 1
ATOM 719 N N . GLY A 1 99 ? -2.574 16.625 3.842 1 98.25 99 GLY A N 1
ATOM 720 C CA . GLY A 1 99 ? -3.445 17.109 4.898 1 98.25 99 GLY A CA 1
ATOM 721 C C . GLY A 1 99 ? -4.875 16.625 4.762 1 98.25 99 GLY A C 1
ATOM 722 O O . GLY A 1 99 ? -5.371 16.438 3.648 1 98.25 99 GLY A O 1
ATOM 723 N N . SER A 1 100 ? -5.562 16.5 5.883 1 98.19 100 SER A N 1
ATOM 724 C CA . SER A 1 100 ? -6.859 15.836 5.898 1 98.19 100 SER A CA 1
ATOM 725 C C . SER A 1 100 ? -7.965 16.766 5.402 1 98.19 100 SER A C 1
ATOM 727 O O . SER A 1 100 ? -9.102 16.328 5.207 1 98.19 100 SER A O 1
ATOM 729 N N . SER A 1 101 ? -7.645 18.031 5.105 1 97.06 101 SER A N 1
ATOM 730 C CA . SER A 1 101 ? -8.633 18.922 4.508 1 97.06 101 SER A CA 1
ATOM 731 C C . SER A 1 101 ? -9.125 18.391 3.17 1 97.06 101 SER A C 1
ATOM 733 O O . SER A 1 101 ? -10.133 18.859 2.637 1 97.06 101 SER A O 1
ATOM 735 N N . VAL A 1 102 ? -8.477 17.375 2.611 1 97.69 102 VAL A N 1
ATOM 736 C CA . VAL A 1 102 ? -8.875 16.797 1.338 1 97.69 102 VAL A CA 1
ATOM 737 C C . VAL A 1 102 ? -10.273 16.203 1.464 1 97.69 102 VAL A C 1
ATOM 739 O O . VAL A 1 102 ? -11.016 16.109 0.478 1 97.69 102 VAL A O 1
ATOM 742 N N . VAL A 1 103 ? -10.672 15.82 2.676 1 98.06 103 VAL A N 1
ATOM 743 C CA . VAL A 1 103 ? -12 15.266 2.875 1 98.06 103 VAL A CA 1
ATOM 744 C C . VAL A 1 103 ? -12.906 16.312 3.512 1 98.06 103 VAL A C 1
ATOM 746 O O . VAL A 1 103 ? -13.969 15.984 4.047 1 98.06 103 VAL A O 1
ATOM 749 N N . GLY A 1 104 ? -12.438 17.578 3.535 1 97.38 104 GLY A N 1
ATOM 750 C CA . GLY A 1 104 ? -13.195 18.641 4.164 1 97.38 104 GLY A CA 1
ATOM 751 C C . GLY A 1 104 ? -14.461 19 3.406 1 97.38 104 GLY A C 1
ATOM 752 O O . GLY A 1 104 ? -14.672 18.547 2.283 1 97.38 104 GLY A O 1
ATOM 753 N N . ASP A 1 105 ? -15.375 19.766 4.062 1 97.44 105 ASP A N 1
ATOM 754 C CA . ASP A 1 105 ? -16.609 20.234 3.463 1 97.44 105 ASP A CA 1
ATOM 755 C C . ASP A 1 105 ? -16.812 21.734 3.721 1 97.44 105 ASP A C 1
ATOM 757 O O . ASP A 1 105 ? -15.898 22.406 4.207 1 97.44 105 ASP A O 1
ATOM 761 N N . ASP A 1 106 ? -17.859 22.25 3.244 1 96 106 ASP A N 1
ATOM 762 C CA . ASP A 1 106 ? -18.172 23.672 3.422 1 96 106 ASP A CA 1
ATOM 763 C C . ASP A 1 106 ? -19.234 23.875 4.496 1 96 106 ASP A C 1
ATOM 765 O O . ASP A 1 106 ? -20.234 24.547 4.258 1 96 106 ASP A O 1
ATOM 769 N N . ALA A 1 107 ? -18.969 23.406 5.684 1 97.31 107 ALA A N 1
ATOM 770 C CA . ALA A 1 107 ? -19.922 23.422 6.789 1 97.31 107 ALA A CA 1
ATOM 771 C C . ALA A 1 107 ? -20.047 24.828 7.371 1 97.31 107 ALA A C 1
ATOM 773 O O . ALA A 1 107 ? -21.062 25.156 8.008 1 97.31 107 ALA A O 1
ATOM 774 N N . ARG A 1 108 ? -18.969 25.641 7.262 1 96.81 108 ARG A N 1
ATOM 775 C CA . ARG A 1 108 ? -18.953 27.016 7.742 1 96.81 108 ARG A CA 1
ATOM 776 C C . ARG A 1 108 ? -19.219 27.078 9.242 1 96.81 108 ARG A C 1
ATOM 778 O O . ARG A 1 108 ? -19.859 28.016 9.727 1 96.81 108 ARG A O 1
ATOM 785 N N . GLY A 1 109 ? -18.859 26.016 9.914 1 98 109 GLY A N 1
ATOM 786 C CA . GLY A 1 109 ? -19 25.938 11.359 1 98 109 GLY A CA 1
ATOM 787 C C . GLY A 1 109 ? -20.406 25.578 11.805 1 98 109 GLY A C 1
ATOM 788 O O . GLY A 1 109 ? -20.672 25.438 13 1 98 109 GLY A O 1
ATOM 789 N N . ASP A 1 110 ? -21.328 25.25 10.906 1 98.19 110 ASP A N 1
ATOM 790 C CA . ASP A 1 110 ? -22.75 25.234 11.234 1 98.19 110 ASP A CA 1
ATOM 791 C C . ASP A 1 110 ? -23.281 23.812 11.352 1 98.19 110 ASP A C 1
ATOM 793 O O . ASP A 1 110 ? -24.422 23.594 11.766 1 98.19 110 ASP A O 1
ATOM 797 N N . SER A 1 111 ? -22.469 22.859 11 1 98.38 111 SER A N 1
ATOM 798 C CA . SER A 1 111 ? -22.938 21.484 11.086 1 98.38 111 SER A CA 1
ATOM 799 C C . SER A 1 111 ? -21.781 20.516 11.266 1 98.38 111 SER A C 1
ATOM 801 O O . SER A 1 111 ? -20.641 20.812 10.914 1 98.38 111 SER A O 1
ATOM 803 N N . THR A 1 112 ? -22.094 19.406 11.93 1 98.44 112 THR A N 1
ATOM 804 C CA . THR A 1 112 ? -21.188 18.25 11.992 1 98.44 112 THR A CA 1
ATOM 805 C C . THR A 1 112 ? -21.469 17.281 10.844 1 98.44 112 THR A C 1
ATOM 807 O O . THR A 1 112 ? -22.609 16.875 10.633 1 98.44 112 THR A O 1
ATOM 810 N N . SER A 1 113 ? -20.438 17.016 10.102 1 98 113 SER A N 1
ATOM 811 C CA . SER A 1 113 ? -20.594 16 9.055 1 98 113 SER A CA 1
ATOM 812 C C . SER A 1 113 ? -20.859 14.625 9.656 1 98 113 SER A C 1
ATOM 814 O O . SER A 1 113 ? -20.234 14.242 10.641 1 98 113 SER A O 1
ATOM 816 N N . ALA A 1 114 ? -21.766 13.875 9.125 1 97.44 114 ALA A N 1
ATOM 817 C CA . ALA A 1 114 ? -22.016 12.5 9.539 1 97.44 114 ALA A CA 1
ATOM 818 C C . ALA A 1 114 ? -20.953 11.562 8.984 1 97.44 114 ALA A C 1
ATOM 820 O O . ALA A 1 114 ? -20.797 10.438 9.469 1 97.44 114 ALA A O 1
ATOM 821 N N . GLU A 1 115 ? -20.219 12.031 8.016 1 97.19 115 GLU A N 1
ATOM 822 C CA . GLU A 1 115 ? -19.266 11.172 7.332 1 97.19 115 GLU A CA 1
ATOM 823 C C . GLU A 1 115 ? -17.922 11.156 8.062 1 97.19 115 GLU A C 1
ATOM 825 O O . GLU A 1 115 ? -17.391 12.203 8.422 1 97.19 115 GLU A O 1
ATOM 830 N N . ILE A 1 116 ? -17.391 10.008 8.367 1 98.44 116 ILE A N 1
ATOM 831 C CA . ILE A 1 116 ? -16.047 9.75 8.859 1 98.44 116 ILE A CA 1
ATOM 832 C C . ILE A 1 116 ? -15.297 8.859 7.871 1 98.44 116 ILE A C 1
ATOM 834 O O . ILE A 1 116 ? -15.82 7.832 7.438 1 98.44 116 ILE A O 1
ATOM 838 N N . PHE A 1 117 ? -14.141 9.219 7.512 1 98.5 117 PHE A N 1
ATOM 839 C CA . PHE A 1 117 ? -13.445 8.555 6.418 1 98.5 117 PHE A CA 1
ATOM 840 C C . PHE A 1 117 ? -12.273 7.73 6.938 1 98.5 117 PHE A C 1
ATOM 842 O O . PHE A 1 117 ? -11.57 8.156 7.852 1 98.5 117 PHE A O 1
ATOM 849 N N . THR A 1 118 ? -12.117 6.547 6.457 1 98.44 118 THR A N 1
ATOM 850 C CA . THR A 1 118 ? -10.859 5.82 6.516 1 98.44 118 THR A CA 1
ATOM 851 C C . THR A 1 118 ? -10.102 5.945 5.199 1 98.44 118 THR A C 1
ATOM 853 O O . THR A 1 118 ? -10.602 6.539 4.242 1 98.44 118 THR A O 1
ATOM 856 N N . GLU A 1 119 ? -8.883 5.348 5.125 1 98.25 119 GLU A N 1
ATOM 857 C CA . GLU A 1 119 ? -8.07 5.434 3.918 1 98.25 119 GLU A CA 1
ATOM 858 C C . GLU A 1 119 ? -8.75 4.742 2.74 1 98.25 119 GLU A C 1
ATOM 860 O O . GLU A 1 119 ? -8.422 5.008 1.582 1 98.25 119 GLU A O 1
ATOM 865 N N . GLU A 1 120 ? -9.75 3.891 3.061 1 97.25 120 GLU A N 1
ATOM 866 C CA . GLU A 1 120 ? -10.367 3.092 2.012 1 97.25 120 GLU A CA 1
ATOM 867 C C . GLU A 1 120 ? -11.758 3.623 1.665 1 97.25 120 GLU A C 1
ATOM 869 O O . GLU A 1 120 ? -12.453 3.059 0.815 1 97.25 120 GLU A O 1
ATOM 874 N N . THR A 1 121 ? -12.211 4.664 2.27 1 97.19 121 THR A N 1
ATOM 875 C CA . THR A 1 121 ? -13.531 5.234 2.016 1 97.19 121 THR A CA 1
ATOM 876 C C . THR A 1 121 ? -13.477 6.246 0.875 1 97.19 121 THR A C 1
ATOM 878 O O . THR A 1 121 ? -12.758 7.25 0.961 1 97.19 121 THR A O 1
ATOM 881 N N . PRO A 1 122 ? -14.281 6.008 -0.162 1 97.12 122 PRO A N 1
ATOM 882 C CA . PRO A 1 122 ? -14.297 6.996 -1.245 1 97.12 122 PRO A CA 1
ATOM 883 C C . PRO A 1 122 ? -14.805 8.359 -0.79 1 97.12 122 PRO A C 1
ATOM 885 O O . PRO A 1 122 ? -15.672 8.445 0.082 1 97.12 122 PRO A O 1
ATOM 888 N N . PHE A 1 123 ? -14.242 9.383 -1.325 1 97 123 PHE A N 1
ATOM 889 C CA . PHE A 1 123 ? -14.703 10.742 -1.069 1 97 123 PHE A CA 1
ATOM 890 C C . PHE A 1 123 ? -14.555 11.609 -2.314 1 97 123 PHE A C 1
ATOM 892 O O . PHE A 1 123 ? -13.891 11.219 -3.275 1 97 123 PHE A O 1
ATOM 899 N N . LYS A 1 124 ? -15.234 12.703 -2.35 1 94.81 124 LYS A N 1
ATOM 900 C CA . LYS A 1 124 ? -15.078 13.758 -3.348 1 94.81 124 LYS A CA 1
ATOM 901 C C . LYS A 1 124 ? -14.539 15.031 -2.719 1 94.81 124 LYS A C 1
ATOM 903 O O . LYS A 1 124 ? -15.195 15.633 -1.86 1 94.81 124 LYS A O 1
ATOM 908 N N . PRO A 1 125 ? -13.305 15.383 -3.105 1 96.44 125 PRO A N 1
ATOM 909 C CA . PRO A 1 125 ? -12.758 16.609 -2.521 1 96.44 125 PRO A CA 1
ATOM 910 C C . PRO A 1 125 ? -13.523 17.859 -2.961 1 96.44 125 PRO A C 1
ATOM 912 O O . PRO A 1 125 ? -14.117 17.875 -4.039 1 96.44 125 PRO A O 1
ATOM 915 N N . MET A 1 126 ? -13.445 18.891 -2.125 1 93.81 126 MET A N 1
ATOM 916 C CA . MET A 1 126 ? -13.867 20.203 -2.578 1 93.81 126 MET A CA 1
ATOM 917 C C . MET A 1 126 ? -13 20.703 -3.729 1 93.81 126 MET A C 1
ATOM 919 O O . MET A 1 126 ? -11.844 20.281 -3.863 1 93.81 126 MET A O 1
ATOM 923 N N . ASP A 1 127 ? -13.461 21.656 -4.504 1 92.19 127 ASP A N 1
ATOM 924 C CA . ASP A 1 127 ? -12.766 22.172 -5.684 1 92.19 127 ASP A CA 1
ATOM 925 C C . ASP A 1 127 ? -11.359 22.656 -5.328 1 92.19 127 ASP A C 1
ATOM 927 O O . ASP A 1 127 ? -10.398 22.375 -6.043 1 92.19 127 ASP A O 1
ATOM 931 N N . ILE A 1 128 ? -11.242 23.234 -4.199 1 90.94 128 ILE A N 1
ATOM 932 C CA . ILE A 1 128 ? -9.992 23.875 -3.814 1 90.94 128 ILE A CA 1
ATOM 933 C C . ILE A 1 128 ? -8.984 22.828 -3.355 1 90.94 128 ILE A C 1
ATOM 935 O O . ILE A 1 128 ? -7.809 23.125 -3.146 1 90.94 128 ILE A O 1
ATOM 939 N N . ARG A 1 129 ? -9.438 21.531 -3.23 1 95.62 129 ARG A N 1
ATOM 940 C CA . ARG A 1 129 ? -8.547 20.469 -2.752 1 95.62 129 ARG A CA 1
ATOM 941 C C . ARG A 1 129 ? -8.328 19.406 -3.822 1 95.62 129 ARG A C 1
ATOM 943 O O . ARG A 1 129 ? -7.68 18.391 -3.574 1 95.62 129 ARG A O 1
ATOM 950 N N . GLU A 1 130 ? -8.93 19.641 -4.973 1 96.88 130 GLU A N 1
ATOM 951 C CA . GLU A 1 130 ? -8.781 18.688 -6.066 1 96.88 130 GLU A CA 1
ATOM 952 C C . GLU A 1 130 ? -7.312 18.516 -6.449 1 96.88 130 GLU A C 1
ATOM 954 O O . GLU A 1 130 ? -6.859 17.406 -6.699 1 96.88 130 GLU A O 1
ATOM 959 N N . GLU A 1 131 ? -6.637 19.641 -6.469 1 97.81 131 GLU A N 1
ATOM 960 C CA . GLU A 1 131 ? -5.234 19.562 -6.875 1 97.81 131 GLU A CA 1
ATOM 961 C C . GLU A 1 131 ? -4.395 18.828 -5.832 1 97.81 131 GLU A C 1
ATOM 963 O O . GLU A 1 131 ? -3.484 18.078 -6.176 1 97.81 131 GLU A O 1
ATOM 968 N N . ARG A 1 132 ? -4.605 19.062 -4.57 1 97.94 132 ARG A N 1
ATOM 969 C CA . ARG A 1 132 ? -3.873 18.328 -3.537 1 97.94 132 ARG A CA 1
ATOM 970 C C . ARG A 1 132 ? -4.117 16.828 -3.65 1 97.94 132 ARG A C 1
ATOM 972 O O . ARG A 1 132 ? -3.191 16.031 -3.492 1 97.94 132 ARG A O 1
ATOM 979 N N . VAL A 1 133 ? -5.371 16.438 -3.891 1 98.38 133 VAL A N 1
ATOM 980 C CA . VAL A 1 133 ? -5.691 15.031 -4.086 1 98.38 133 VAL A CA 1
ATOM 981 C C . VAL A 1 133 ? -4.945 14.492 -5.305 1 98.38 133 VAL A C 1
ATOM 983 O O . VAL A 1 133 ? -4.406 13.383 -5.273 1 98.38 133 VAL A O 1
ATOM 986 N N . ALA A 1 134 ? -4.898 15.305 -6.352 1 98.56 134 ALA A N 1
ATOM 987 C CA . ALA A 1 134 ? -4.18 14.906 -7.555 1 98.56 134 ALA A CA 1
ATOM 988 C C . ALA A 1 134 ? -2.697 14.68 -7.258 1 98.56 134 ALA A C 1
ATOM 990 O O . ALA A 1 134 ? -2.08 13.758 -7.797 1 98.56 134 ALA A O 1
ATOM 991 N N . ILE A 1 135 ? -2.109 15.5 -6.43 1 98.81 135 ILE A N 1
ATOM 992 C CA . ILE A 1 135 ? -0.709 15.359 -6.039 1 98.81 135 ILE A CA 1
ATOM 993 C C . ILE A 1 135 ? -0.526 14.086 -5.219 1 98.81 135 ILE A C 1
ATOM 995 O O . ILE A 1 135 ? 0.424 13.328 -5.438 1 98.81 135 ILE A O 1
ATOM 999 N N . ASN A 1 136 ? -1.451 13.867 -4.238 1 98.88 136 ASN A N 1
ATOM 1000 C CA . ASN A 1 136 ? -1.403 12.625 -3.477 1 98.88 136 ASN A CA 1
ATOM 1001 C C . ASN A 1 136 ? -1.406 11.406 -4.391 1 98.88 136 ASN A C 1
ATOM 1003 O O . ASN A 1 136 ? -0.601 10.492 -4.215 1 98.88 136 ASN A O 1
ATOM 1007 N N . ASP A 1 137 ? -2.287 11.453 -5.363 1 98.62 137 ASP A N 1
ATOM 1008 C CA . ASP A 1 137 ? -2.396 10.344 -6.305 1 98.62 137 ASP A CA 1
ATOM 1009 C C . ASP A 1 137 ? -1.124 10.203 -7.137 1 98.62 137 ASP A C 1
ATOM 1011 O O . ASP A 1 137 ? -0.678 9.086 -7.414 1 98.62 137 ASP A O 1
ATOM 1015 N N . LEU A 1 138 ? -0.598 11.328 -7.543 1 98.75 138 LEU A N 1
ATOM 1016 C CA . LEU A 1 138 ? 0.651 11.336 -8.297 1 98.75 138 LEU A CA 1
ATOM 1017 C C . LEU A 1 138 ? 1.762 10.641 -7.516 1 98.75 138 LEU A C 1
ATOM 1019 O O . LEU A 1 138 ? 2.496 9.812 -8.062 1 98.75 138 LEU A O 1
ATOM 1023 N N . VAL A 1 139 ? 1.881 10.961 -6.266 1 98.94 139 VAL A N 1
ATOM 1024 C CA . VAL A 1 139 ? 2.889 10.359 -5.398 1 98.94 139 VAL A CA 1
ATOM 1025 C C . VAL A 1 139 ? 2.646 8.859 -5.285 1 98.94 139 VAL A C 1
ATOM 1027 O O . VAL A 1 139 ? 3.574 8.062 -5.445 1 98.94 139 VAL A O 1
ATOM 1030 N N . ARG A 1 140 ? 1.417 8.453 -5.055 1 98.88 140 ARG A N 1
ATOM 1031 C CA . ARG A 1 140 ? 1.109 7.039 -4.895 1 98.88 140 ARG A CA 1
ATOM 1032 C C . ARG A 1 140 ? 1.349 6.277 -6.191 1 98.88 140 ARG A C 1
ATOM 1034 O O . ARG A 1 140 ? 1.865 5.156 -6.176 1 98.88 140 ARG A O 1
ATOM 1041 N N . ARG A 1 141 ? 1.01 6.891 -7.344 1 98.62 141 ARG A N 1
ATOM 1042 C CA . ARG A 1 141 ? 1.222 6.227 -8.625 1 98.62 141 ARG A CA 1
ATOM 1043 C C . ARG A 1 141 ? 2.707 6.008 -8.891 1 98.62 141 ARG A C 1
ATOM 1045 O O . ARG A 1 141 ? 3.094 5.012 -9.508 1 98.62 141 ARG A O 1
ATOM 1052 N N . ALA A 1 142 ? 3.539 6.914 -8.414 1 98.75 142 ALA A N 1
ATOM 1053 C CA . ALA A 1 142 ? 4.98 6.719 -8.547 1 98.75 142 ALA A CA 1
ATOM 1054 C C . ALA A 1 142 ? 5.438 5.453 -7.828 1 98.75 142 ALA A C 1
ATOM 1056 O O . ALA A 1 142 ? 6.375 4.789 -8.266 1 98.75 142 ALA A O 1
ATOM 1057 N N . GLY A 1 143 ? 4.723 5.125 -6.734 1 98.5 143 GLY A N 1
ATOM 1058 C CA . GLY A 1 143 ? 5.012 3.914 -5.984 1 98.5 143 GLY A CA 1
ATOM 1059 C C . GLY A 1 143 ? 4.621 2.648 -6.723 1 98.5 143 GLY A C 1
ATOM 1060 O O . GLY A 1 143 ? 5.043 1.552 -6.348 1 98.5 143 GLY A O 1
ATOM 1061 N N . VAL A 1 144 ? 3.84 2.791 -7.746 1 98 144 VAL A N 1
ATOM 1062 C CA . VAL A 1 144 ? 3.375 1.658 -8.539 1 98 144 VAL A CA 1
ATOM 1063 C C . VAL A 1 144 ? 4.223 1.528 -9.805 1 98 144 VAL A C 1
ATOM 1065 O O . VAL A 1 144 ? 4.715 0.442 -10.117 1 98 144 VAL A O 1
ATOM 1068 N N . ASN A 1 145 ? 4.559 2.689 -10.43 1 92.94 145 ASN A N 1
ATOM 1069 C CA . ASN A 1 145 ? 5.02 2.674 -11.82 1 92.94 145 ASN A CA 1
ATOM 1070 C C . ASN A 1 145 ? 6.496 3.049 -11.922 1 92.94 145 ASN A C 1
ATOM 1072 O O . ASN A 1 145 ? 7.113 2.873 -12.969 1 92.94 145 ASN A O 1
ATOM 1076 N N . SER A 1 146 ? 7 3.629 -10.883 1 97 146 SER A N 1
ATOM 1077 C CA . SER A 1 146 ? 8.258 4.328 -11.125 1 97 146 SER A CA 1
ATOM 1078 C C . SER A 1 146 ? 9.375 3.791 -10.242 1 97 146 SER A C 1
ATOM 1080 O O . SER A 1 146 ? 10.453 4.375 -10.172 1 97 146 SER A O 1
ATOM 1082 N N . TRP A 1 147 ? 9.117 2.701 -9.523 1 97.5 147 TRP A N 1
ATOM 1083 C CA . TRP A 1 147 ? 10.078 2.133 -8.586 1 97.5 147 TRP A CA 1
ATOM 1084 C C . TRP A 1 147 ? 10.609 3.201 -7.633 1 97.5 147 TRP A C 1
ATOM 1086 O O . TRP A 1 147 ? 11.82 3.311 -7.426 1 97.5 147 TRP A O 1
ATOM 1096 N N . VAL A 1 148 ? 9.797 4.078 -7.219 1 98.56 148 VAL A N 1
ATOM 1097 C CA . VAL A 1 148 ? 9.953 4.949 -6.059 1 98.56 148 VAL A CA 1
ATOM 1098 C C . VAL A 1 148 ? 9.078 4.449 -4.91 1 98.56 148 VAL A C 1
ATOM 1100 O O . VAL A 1 148 ? 7.867 4.27 -5.082 1 98.56 148 VAL A O 1
ATOM 1103 N N . ARG A 1 149 ? 9.688 4.066 -3.785 1 98.69 149 ARG A N 1
ATOM 1104 C CA . ARG A 1 149 ? 8.852 3.689 -2.646 1 98.69 149 ARG A CA 1
ATOM 1105 C C . ARG A 1 149 ? 8.188 4.914 -2.027 1 98.69 149 ARG A C 1
ATOM 1107 O O . ARG A 1 149 ? 8.609 5.391 -0.972 1 98.69 149 ARG A O 1
ATOM 1114 N N . SER A 1 150 ? 7.121 5.375 -2.709 1 98.81 150 SER A N 1
ATOM 1115 C CA . SER A 1 150 ? 6.508 6.648 -2.344 1 98.81 150 SER A CA 1
ATOM 1116 C C . SER A 1 150 ? 5.312 6.438 -1.419 1 98.81 150 SER A C 1
ATOM 1118 O O . SER A 1 150 ? 4.551 5.488 -1.588 1 98.81 150 SER A O 1
ATOM 1120 N N . ILE A 1 151 ? 5.152 7.285 -0.416 1 98.94 151 ILE A N 1
ATOM 1121 C CA . ILE A 1 151 ? 4.18 7.223 0.668 1 98.94 151 ILE A CA 1
ATOM 1122 C C . ILE A 1 151 ? 3.549 8.594 0.878 1 98.94 151 ILE A C 1
ATOM 1124 O O . ILE A 1 151 ? 4.238 9.617 0.823 1 98.94 151 ILE A O 1
ATOM 1128 N N . VAL A 1 152 ? 2.289 8.602 1.058 1 98.94 152 VAL A N 1
ATOM 1129 C CA . VAL A 1 152 ? 1.606 9.828 1.438 1 98.94 152 VAL A CA 1
ATOM 1130 C C . VAL A 1 152 ? 1.145 9.742 2.891 1 98.94 152 VAL A C 1
ATOM 1132 O O . VAL A 1 152 ? 0.499 8.766 3.283 1 98.94 152 VAL A O 1
ATOM 1135 N N . ILE A 1 153 ? 1.535 10.695 3.707 1 99 153 ILE A N 1
ATOM 1136 C CA . ILE A 1 153 ? 1.003 10.859 5.055 1 99 153 ILE A CA 1
ATOM 1137 C C . ILE A 1 153 ? 0.058 12.062 5.094 1 99 153 ILE A C 1
ATOM 1139 O O . ILE A 1 153 ? 0.386 13.133 4.578 1 99 153 ILE A O 1
ATOM 1143 N N . VAL A 1 154 ? -1.094 11.883 5.648 1 98.94 154 VAL A N 1
ATOM 1144 C CA . VAL A 1 154 ? -2.178 12.859 5.66 1 98.94 154 VAL A CA 1
ATOM 1145 C C . VAL A 1 154 ? -2.516 13.242 7.102 1 98.94 154 VAL A C 1
ATOM 1147 O O . VAL A 1 154 ? -3.439 12.68 7.695 1 98.94 154 VAL A O 1
ATOM 1150 N N . PRO A 1 155 ? -1.83 14.211 7.633 1 98.81 155 PRO A N 1
ATOM 1151 C CA . PRO A 1 155 ? -2.131 14.625 9.008 1 98.81 155 PRO A CA 1
ATOM 1152 C C . PRO A 1 155 ? -3.465 15.352 9.125 1 98.81 155 PRO A C 1
ATOM 1154 O O . PRO A 1 155 ? -3.936 15.953 8.148 1 98.81 155 PRO A O 1
ATOM 1157 N N . THR A 1 156 ? -4.043 15.281 10.266 1 98.62 156 THR A N 1
ATOM 1158 C CA . THR A 1 156 ? -5.23 16.047 10.641 1 98.62 156 THR A CA 1
ATOM 1159 C C . THR A 1 156 ? -4.836 17.328 11.375 1 98.62 156 THR A C 1
ATOM 1161 O O . THR A 1 156 ? -3.77 17.891 11.125 1 98.62 156 THR A O 1
ATOM 1164 N N . MET A 1 157 ? -5.734 17.906 12.125 1 98.75 157 MET A N 1
ATOM 1165 C CA . MET A 1 157 ? -5.34 19.062 12.93 1 98.75 157 MET A CA 1
ATOM 1166 C C . MET A 1 157 ? -4.195 18.719 13.867 1 98.75 157 MET A C 1
ATOM 1168 O O . MET A 1 157 ? -4.379 17.953 14.812 1 98.75 157 MET A O 1
ATOM 1172 N N . VAL A 1 158 ? -3.041 19.234 13.562 1 98.88 158 VAL A N 1
ATOM 1173 C CA . VAL A 1 158 ? -1.859 18.891 14.352 1 98.88 158 VAL A CA 1
ATOM 1174 C C . VAL A 1 158 ? -1.722 19.859 15.516 1 98.88 158 VAL A C 1
ATOM 1176 O O . VAL A 1 158 ? -1.916 21.078 15.359 1 98.88 158 VAL A O 1
ATOM 1179 N N . TYR A 1 159 ? -1.436 19.312 16.672 1 98.56 159 TYR A N 1
ATOM 1180 C CA . TYR A 1 159 ? -1.241 20.141 17.859 1 98.56 159 TYR A CA 1
ATOM 1181 C C . TYR A 1 159 ? -0.047 19.656 18.672 1 98.56 159 TYR A C 1
ATOM 1183 O O . TYR A 1 159 ? 0.531 18.609 18.375 1 98.56 159 TYR A O 1
ATOM 1191 N N . GLY A 1 160 ? 0.366 20.406 19.625 1 98.44 160 GLY A N 1
ATOM 1192 C CA . GLY A 1 160 ? 1.532 20.109 20.438 1 98.44 160 GLY A CA 1
ATOM 1193 C C . GLY A 1 160 ? 2.654 21.125 20.266 1 98.44 160 GLY A C 1
ATOM 1194 O O . GLY A 1 160 ? 2.607 21.953 19.359 1 98.44 160 GLY A O 1
ATOM 1195 N N . ASP A 1 161 ? 3.652 21.062 21.125 1 97.81 161 ASP A N 1
ATOM 1196 C CA . ASP A 1 161 ? 4.844 21.891 20.969 1 97.81 161 ASP A CA 1
ATOM 1197 C C . ASP A 1 161 ? 5.805 21.281 19.953 1 97.81 161 ASP A C 1
ATOM 1199 O O . ASP A 1 161 ? 6.062 20.078 19.984 1 97.81 161 ASP A O 1
ATOM 1203 N N . ALA A 1 162 ? 6.254 22.141 19.078 1 98 162 ALA A N 1
ATOM 1204 C CA . ALA A 1 162 ? 7.207 21.656 18.078 1 98 162 ALA A CA 1
ATOM 1205 C C . ALA A 1 162 ? 8.391 20.953 18.75 1 98 162 ALA A C 1
ATOM 1207 O O . ALA A 1 162 ? 8.844 21.375 19.828 1 98 162 ALA A O 1
ATOM 1208 N N . LEU A 1 163 ? 8.922 19.938 18.062 1 97.75 163 LEU A N 1
ATOM 1209 C CA . LEU A 1 163 ? 10.078 19.219 18.594 1 97.75 163 LEU A CA 1
ATOM 1210 C C . LEU A 1 163 ? 11.383 19.828 18.078 1 97.75 163 LEU A C 1
ATOM 1212 O O . LEU A 1 163 ? 12.453 19.594 18.641 1 97.75 163 LEU A O 1
ATOM 1216 N N . GLY A 1 164 ? 11.266 20.578 16.953 1 96.88 164 GLY A N 1
ATOM 1217 C CA . GLY A 1 164 ? 12.391 21.297 16.375 1 96.88 164 GLY A CA 1
ATOM 1218 C C . GLY A 1 164 ? 12.43 22.766 16.781 1 96.88 164 GLY A C 1
ATOM 1219 O O . GLY A 1 164 ? 12.375 23.094 17.969 1 96.88 164 GLY A O 1
ATOM 1220 N N . LEU A 1 165 ? 12.562 23.609 15.789 1 96.62 165 LEU A N 1
ATOM 1221 C CA . LEU A 1 165 ? 12.523 25.031 16.078 1 96.62 165 LEU A CA 1
ATOM 1222 C C . LEU A 1 165 ? 11.203 25.422 16.734 1 96.62 165 LEU A C 1
ATOM 1224 O O . LEU A 1 165 ? 10.188 24.766 16.531 1 96.62 165 LEU A O 1
ATOM 1228 N N . ASP A 1 166 ? 11.289 26.453 17.484 1 96.69 166 ASP A N 1
ATOM 1229 C CA . ASP A 1 166 ? 10.102 26.938 18.188 1 96.69 166 ASP A CA 1
ATOM 1230 C C . ASP A 1 166 ? 9.148 27.656 17.25 1 96.69 166 ASP A C 1
ATOM 1232 O O . ASP A 1 166 ? 9.211 28.891 17.109 1 96.69 166 ASP A O 1
ATOM 1236 N N . VAL A 1 167 ? 8.352 26.891 16.578 1 96.81 167 VAL A N 1
ATOM 1237 C CA . VAL A 1 167 ? 7.328 27.391 15.664 1 96.81 167 VAL A CA 1
ATOM 1238 C C . VAL A 1 167 ? 5.977 26.766 16.016 1 96.81 167 VAL A C 1
ATOM 1240 O O . VAL A 1 167 ? 5.914 25.781 16.766 1 96.81 167 VAL A O 1
ATOM 1243 N N . GLN A 1 168 ? 4.945 27.359 15.5 1 96 168 GLN A N 1
ATOM 1244 C CA . GLN A 1 168 ? 3.598 26.938 15.883 1 96 168 GLN A CA 1
ATOM 1245 C C . GLN A 1 168 ? 2.914 26.203 14.734 1 96 168 GLN A C 1
ATOM 1247 O O . GLN A 1 168 ? 3.312 26.328 13.578 1 96 168 GLN A O 1
ATOM 1252 N N . SER A 1 169 ? 1.914 25.375 15.125 1 96.31 169 SER A N 1
ATOM 1253 C CA . SER A 1 169 ? 1.042 24.766 14.125 1 96.31 169 SER A CA 1
ATOM 1254 C C . SER A 1 169 ? 0.159 25.812 13.453 1 96.31 169 SER A C 1
ATOM 1256 O O . SER A 1 169 ? 0.454 27.016 13.5 1 96.31 169 SER A O 1
ATOM 1258 N N . ASP A 1 170 ? -0.84 25.344 12.727 1 94 170 ASP A N 1
ATOM 1259 C CA . ASP A 1 170 ? -1.613 26.25 11.883 1 94 170 ASP A CA 1
ATOM 1260 C C . ASP A 1 170 ? -2.951 26.594 12.531 1 94 170 ASP A C 1
ATOM 1262 O O . ASP A 1 170 ? -3.217 27.766 12.836 1 94 170 ASP A O 1
ATOM 1266 N N . GLN A 1 171 ? -3.73 25.766 12.969 1 96.5 171 GLN A N 1
ATOM 1267 C CA . GLN A 1 171 ? -5.141 25.969 13.281 1 96.5 171 GLN A CA 1
ATOM 1268 C C . GLN A 1 171 ? -5.324 26.453 14.711 1 96.5 171 GLN A C 1
ATOM 1270 O O . GLN A 1 171 ? -5.863 27.547 14.938 1 96.5 171 GLN A O 1
ATOM 1275 N N . LEU A 1 172 ? -4.766 25.812 15.648 1 97.5 172 LEU A N 1
ATOM 1276 C CA . LEU A 1 172 ? -5.035 26.094 17.062 1 97.5 172 LEU A CA 1
ATOM 1277 C C . LEU A 1 172 ? -4.449 27.438 17.469 1 97.5 172 LEU A C 1
ATOM 1279 O O . LEU A 1 172 ? -5.059 28.188 18.234 1 97.5 172 LEU A O 1
ATOM 1283 N N . PRO A 1 173 ? -3.256 27.781 16.938 1 97.38 173 PRO A N 1
ATOM 1284 C CA . PRO A 1 173 ? -2.721 29.109 17.297 1 97.38 173 PRO A CA 1
ATOM 1285 C C . PRO A 1 173 ? -3.658 30.25 16.906 1 97.38 173 PRO A C 1
ATOM 1287 O O . PRO A 1 173 ? -3.736 31.25 17.609 1 97.38 173 PRO A O 1
ATOM 1290 N N . VAL A 1 174 ? -4.359 30.078 15.805 1 97.44 174 VAL A N 1
ATOM 1291 C CA . VAL A 1 174 ? -5.305 31.094 15.375 1 97.44 174 VAL A CA 1
ATOM 1292 C C . VAL A 1 174 ? -6.457 31.188 16.375 1 97.44 174 VAL A C 1
ATOM 1294 O O . VAL A 1 174 ? -6.898 32.281 16.719 1 97.44 174 VAL A O 1
ATOM 1297 N N . ILE A 1 175 ? -6.969 30.078 16.844 1 97.75 175 ILE A N 1
ATOM 1298 C CA . ILE A 1 175 ? -8.055 30.062 17.812 1 97.75 175 ILE A CA 1
ATOM 1299 C C . ILE A 1 175 ? -7.59 30.703 19.125 1 97.75 175 ILE A C 1
ATOM 1301 O O . ILE A 1 175 ? -8.312 31.5 19.719 1 97.75 175 ILE A O 1
ATOM 1305 N N . PHE A 1 176 ? -6.371 30.391 19.562 1 97.94 176 PHE A N 1
ATOM 1306 C CA . PHE A 1 176 ? -5.816 31 20.766 1 97.94 176 PHE A CA 1
ATOM 1307 C C . PHE A 1 176 ? -5.715 32.5 20.625 1 97.94 176 PHE A C 1
ATOM 1309 O O . PHE A 1 176 ? -6.148 33.25 21.5 1 97.94 176 PHE A O 1
ATOM 1316 N N . ARG A 1 177 ? -5.145 32.938 19.531 1 97.31 177 ARG A N 1
ATOM 1317 C CA . ARG A 1 177 ? -4.93 34.344 19.297 1 97.31 177 ARG A CA 1
ATOM 1318 C C . ARG A 1 177 ? -6.254 35.125 19.297 1 97.31 177 ARG A C 1
ATOM 1320 O O . ARG A 1 177 ? -6.402 36.125 19.984 1 97.31 177 ARG A O 1
ATOM 1327 N N . LYS A 1 178 ? -7.195 34.625 18.547 1 97.69 178 LYS A N 1
ATOM 1328 C CA . LYS A 1 178 ? -8.484 35.312 18.438 1 97.69 178 LYS A CA 1
ATOM 1329 C C . LYS A 1 178 ? -9.242 35.281 19.75 1 97.69 178 LYS A C 1
ATOM 1331 O O . LYS A 1 178 ? -9.969 36.219 20.078 1 97.69 178 LYS A O 1
ATOM 1336 N N . SER A 1 179 ? -9.156 34.219 20.453 1 98.31 179 SER A N 1
ATOM 1337 C CA . SER A 1 179 ? -9.789 34.125 21.75 1 98.31 179 SER A CA 1
ATOM 1338 C C . SER A 1 179 ? -9.219 35.156 22.734 1 98.31 179 SER A C 1
ATOM 1340 O O . SER A 1 179 ? -9.969 35.781 23.469 1 98.31 179 SER A O 1
ATOM 1342 N N . LYS A 1 180 ? -7.918 35.281 22.688 1 97.75 180 LYS A N 1
ATOM 1343 C CA . LYS A 1 180 ? -7.277 36.281 23.531 1 97.75 180 LYS A CA 1
ATOM 1344 C C . LYS A 1 180 ? -7.785 37.688 23.203 1 97.75 180 LYS A C 1
ATOM 1346 O O . LYS A 1 180 ? -8.086 38.469 24.094 1 97.75 180 LYS A O 1
ATOM 1351 N N . GLU A 1 181 ? -7.895 37.969 21.953 1 97.56 181 GLU A N 1
ATOM 1352 C CA . GLU A 1 181 ? -8.383 39.281 21.5 1 97.56 181 GLU A CA 1
ATOM 1353 C C . GLU A 1 181 ? -9.812 39.531 21.953 1 97.56 181 GLU A C 1
ATOM 1355 O O . GLU A 1 181 ? -10.164 40.656 22.328 1 97.56 181 GLU A O 1
ATOM 1360 N N . ALA A 1 182 ? -10.586 38.5 21.984 1 97.5 182 ALA A N 1
ATOM 1361 C CA . ALA A 1 182 ? -12.016 38.625 22.234 1 97.5 182 ALA A CA 1
ATOM 1362 C C . ALA A 1 182 ? -12.336 38.5 23.719 1 97.5 182 ALA A C 1
ATOM 1364 O O . ALA A 1 182 ? -13.422 38.906 24.156 1 97.5 182 ALA A O 1
ATOM 1365 N N . GLY A 1 183 ? -11.406 37.969 24.469 1 98.12 183 GLY A N 1
ATOM 1366 C CA . GLY A 1 183 ? -11.688 37.688 25.859 1 98.12 183 GLY A CA 1
ATOM 1367 C C . GLY A 1 183 ? -12.68 36.562 26.062 1 98.12 183 GLY A C 1
ATOM 1368 O O . GLY A 1 183 ? -13.492 36.562 26.984 1 98.12 183 GLY A O 1
ATOM 1369 N N . ALA A 1 184 ? -12.703 35.656 25.172 1 98.69 184 ALA A N 1
ATOM 1370 C CA . ALA A 1 184 ? -13.586 34.5 25.141 1 98.69 184 ALA A CA 1
ATOM 1371 C C . ALA A 1 184 ? -13.086 33.469 24.141 1 98.69 184 ALA A C 1
ATOM 1373 O O . ALA A 1 184 ? -12.336 33.812 23.219 1 98.69 184 ALA A O 1
ATOM 1374 N N . GLY A 1 185 ? -13.383 32.156 24.391 1 98.62 185 GLY A N 1
ATOM 1375 C CA . GLY A 1 185 ? -13.109 31.172 23.359 1 98.62 185 GLY A CA 1
ATOM 1376 C C . GLY A 1 185 ? -13.867 31.438 22.078 1 98.62 185 GLY A C 1
ATOM 1377 O O . GLY A 1 185 ? -15.062 31.719 22.094 1 98.62 185 GLY A O 1
ATOM 1378 N N . ILE A 1 186 ? -13.219 31.297 20.969 1 98.62 186 ILE A N 1
ATOM 1379 C CA . ILE A 1 186 ? -13.852 31.672 19.703 1 98.62 186 ILE A CA 1
ATOM 1380 C C . ILE A 1 186 ? -14.031 30.438 18.828 1 98.62 186 ILE A C 1
ATOM 1382 O O . ILE A 1 186 ? -13.172 29.562 18.781 1 98.62 186 ILE A O 1
ATOM 1386 N N . TYR A 1 187 ? -15.094 30.312 18.172 1 98.5 187 TYR A N 1
ATOM 1387 C CA . TYR A 1 187 ? -15.391 29.328 17.125 1 98.5 187 TYR A CA 1
ATOM 1388 C C . TYR A 1 187 ? -16.141 29.984 15.969 1 98.5 187 TYR A C 1
ATOM 1390 O O . TYR A 1 187 ? -16.734 31.047 16.141 1 98.5 187 TYR A O 1
ATOM 1398 N N . VAL A 1 188 ? -16.078 29.422 14.836 1 98.44 188 VAL A N 1
ATOM 1399 C CA . VAL A 1 188 ? -16.75 29.984 13.664 1 98.44 188 VAL A CA 1
ATOM 1400 C C . VAL A 1 188 ? -18.172 29.438 13.562 1 98.44 188 VAL A C 1
ATOM 1402 O O . VAL A 1 188 ? -18.406 28.25 13.781 1 98.44 188 VAL A O 1
ATOM 1405 N N . GLY A 1 189 ? -19.141 30.281 13.164 1 97.94 189 GLY A N 1
ATOM 1406 C CA . GLY A 1 189 ? -20.531 29.859 13.023 1 97.94 189 GLY A CA 1
ATOM 1407 C C . GLY A 1 189 ? -21.125 29.328 14.312 1 97.94 189 GLY A C 1
ATOM 1408 O O . GLY A 1 189 ? -21.078 30 15.344 1 97.94 189 GLY A O 1
ATOM 1409 N N . LYS A 1 190 ? -21.609 28.062 14.281 1 98.31 190 LYS A N 1
ATOM 1410 C CA . LYS A 1 190 ? -22.188 27.453 15.477 1 98.31 190 LYS A CA 1
ATOM 1411 C C . LYS A 1 190 ? -21.188 26.578 16.203 1 98.31 190 LYS A C 1
ATOM 1413 O O . LYS A 1 190 ? -21.5 26 17.25 1 98.31 190 LYS A O 1
ATOM 1418 N N . GLY A 1 191 ? -20.016 26.484 15.656 1 98.44 191 GLY A N 1
ATOM 1419 C CA . GLY A 1 191 ? -18.953 25.703 16.281 1 98.44 191 GLY A CA 1
ATOM 1420 C C . GLY A 1 191 ? -19.219 24.219 16.266 1 98.44 191 GLY A C 1
ATOM 1421 O O . GLY A 1 191 ? -18.688 23.469 17.078 1 98.44 191 GLY A O 1
ATOM 1422 N N . LEU A 1 192 ? -20.062 23.766 15.32 1 98.69 192 LEU A N 1
ATOM 1423 C CA . LEU A 1 192 ? -20.484 22.375 15.312 1 98.69 192 LEU A CA 1
ATOM 1424 C C . LEU A 1 192 ? -19.531 21.516 14.484 1 98.69 192 LEU A C 1
ATOM 1426 O O . LEU A 1 192 ? -19.516 20.297 14.609 1 98.69 192 LEU A O 1
ATOM 1430 N N . ASN A 1 193 ? -18.781 22.203 13.586 1 98.5 193 ASN A N 1
ATOM 1431 C CA . ASN A 1 193 ? -17.844 21.453 12.758 1 98.5 193 ASN A CA 1
ATOM 1432 C C . ASN A 1 193 ? -16.797 20.734 13.609 1 98.5 193 ASN A C 1
ATOM 1434 O O . ASN A 1 193 ? -16.422 21.219 14.688 1 98.5 193 ASN A O 1
ATOM 1438 N N . ARG A 1 194 ? -16.297 19.594 13.125 1 98.69 194 ARG A N 1
ATOM 1439 C CA . ARG A 1 194 ? -15.406 18.719 13.859 1 98.69 194 ARG A CA 1
ATOM 1440 C C . ARG A 1 194 ? -14.18 18.344 13.023 1 98.69 194 ARG A C 1
ATOM 1442 O O . ARG A 1 194 ? -14.297 18.078 11.828 1 98.69 194 ARG A O 1
ATOM 1449 N N . TRP A 1 195 ? -13.094 18.359 13.656 1 98.75 195 TRP A N 1
ATOM 1450 C CA . TRP A 1 195 ? -11.852 17.906 13.031 1 98.75 195 TRP A CA 1
ATOM 1451 C C . TRP A 1 195 ? -11.211 16.797 13.859 1 98.75 195 TRP A C 1
ATOM 1453 O O . TRP A 1 195 ? -11.18 16.859 15.086 1 98.75 195 TRP A O 1
ATOM 1463 N N . SER A 1 196 ? -10.75 15.727 13.133 1 98.88 196 SER A N 1
ATOM 1464 C CA . SER A 1 196 ? -9.773 14.836 13.75 1 98.88 196 SER A CA 1
ATOM 1465 C C . SER A 1 196 ? -8.492 15.594 14.094 1 98.88 196 SER A C 1
ATOM 1467 O O . SER A 1 196 ? -8.242 16.672 13.57 1 98.88 196 SER A O 1
ATOM 1469 N N . ASN A 1 197 ? -7.758 15.047 15.047 1 98.88 197 ASN A N 1
ATOM 1470 C CA . ASN A 1 197 ? -6.527 15.719 15.453 1 98.88 197 ASN A CA 1
ATOM 1471 C C . ASN A 1 197 ? -5.41 14.719 15.734 1 98.88 197 ASN A C 1
ATOM 1473 O O . ASN A 1 197 ? -5.652 13.508 15.797 1 98.88 197 ASN A O 1
ATOM 1477 N N . VAL A 1 198 ? -4.199 15.195 15.773 1 98.94 198 VAL A N 1
ATOM 1478 C CA . VAL A 1 198 ? -3.049 14.344 16.078 1 98.94 198 VAL A CA 1
ATOM 1479 C C . VAL A 1 198 ? -1.948 15.18 16.719 1 98.94 198 VAL A C 1
ATOM 1481 O O . VAL A 1 198 ? -1.696 16.312 16.312 1 98.94 198 VAL A O 1
ATOM 1484 N N . HIS A 1 199 ? -1.366 14.68 17.828 1 98.94 199 HIS A N 1
ATOM 1485 C CA . HIS A 1 199 ? -0.245 15.344 18.469 1 98.94 199 HIS A CA 1
ATOM 1486 C C . HIS A 1 199 ? 1.011 15.281 17.609 1 98.94 199 HIS A C 1
ATOM 1488 O O . HIS A 1 199 ? 1.302 14.242 17 1 98.94 199 HIS A O 1
ATOM 1494 N N . ILE A 1 200 ? 1.8 16.297 17.625 1 98.88 200 ILE A N 1
ATOM 1495 C CA . ILE A 1 200 ? 2.967 16.453 16.766 1 98.88 200 ILE A CA 1
ATOM 1496 C C . ILE A 1 200 ? 3.967 15.328 17.047 1 98.88 200 ILE A C 1
ATOM 1498 O O . ILE A 1 200 ? 4.609 14.82 16.125 1 98.88 200 ILE A O 1
ATOM 1502 N N . ALA A 1 201 ? 4.105 14.891 18.266 1 98.81 201 ALA A N 1
ATOM 1503 C CA . ALA A 1 201 ? 5.031 13.812 18.609 1 98.81 201 ALA A CA 1
ATOM 1504 C C . ALA A 1 201 ? 4.594 12.492 17.969 1 98.81 201 ALA A C 1
ATOM 1506 O O . ALA A 1 201 ? 5.422 11.742 17.453 1 98.81 201 ALA A O 1
ATOM 1507 N N . ASP A 1 202 ? 3.336 12.234 18.109 1 98.94 202 ASP A N 1
ATOM 1508 C CA . ASP A 1 202 ? 2.797 11.023 17.484 1 98.94 202 ASP A CA 1
ATOM 1509 C C . ASP A 1 202 ? 2.922 11.078 15.969 1 98.94 202 ASP A C 1
ATOM 1511 O O . ASP A 1 202 ? 3.248 10.07 15.328 1 98.94 202 ASP A O 1
ATOM 1515 N N . LEU A 1 203 ? 2.621 12.234 15.398 1 98.94 203 LEU A N 1
ATOM 1516 C CA . LEU A 1 203 ? 2.75 12.398 13.953 1 98.94 203 LEU A CA 1
ATOM 1517 C C . LEU A 1 203 ? 4.188 12.148 13.5 1 98.94 203 LEU A C 1
ATOM 1519 O O . LEU A 1 203 ? 4.422 11.414 12.539 1 98.94 203 LEU A O 1
ATOM 1523 N N . ALA A 1 204 ? 5.145 12.75 14.164 1 98.94 204 ALA A N 1
ATOM 1524 C CA . ALA A 1 204 ? 6.551 12.578 13.812 1 98.94 204 ALA A CA 1
ATOM 1525 C C . ALA A 1 204 ? 6.961 11.109 13.883 1 98.94 204 ALA A C 1
ATOM 1527 O O . ALA A 1 204 ? 7.707 10.625 13.031 1 98.94 204 ALA A O 1
ATOM 1528 N N . ASN A 1 205 ? 6.461 10.422 14.906 1 98.88 205 ASN A N 1
ATOM 1529 C CA . ASN A 1 205 ? 6.75 9 15.031 1 98.88 205 ASN A CA 1
ATOM 1530 C C . ASN A 1 205 ? 6.191 8.203 13.859 1 98.88 205 ASN A C 1
ATOM 1532 O O . ASN A 1 205 ? 6.793 7.223 13.422 1 98.88 205 ASN A O 1
ATOM 1536 N N . LEU A 1 206 ? 5.055 8.562 13.359 1 98.94 206 LEU A N 1
ATOM 1537 C CA . LEU A 1 206 ? 4.496 7.895 12.188 1 98.94 206 LEU A CA 1
ATOM 1538 C C . LEU A 1 206 ? 5.434 8.023 10.992 1 98.94 206 LEU A C 1
ATOM 1540 O O . LEU A 1 206 ? 5.578 7.082 10.211 1 98.94 206 LEU A O 1
ATOM 1544 N N . TYR A 1 207 ? 6.07 9.234 10.805 1 98.94 207 TYR A N 1
ATOM 1545 C CA . TYR A 1 207 ? 7.023 9.414 9.719 1 98.94 207 TYR A CA 1
ATOM 1546 C C . TYR A 1 207 ? 8.188 8.43 9.844 1 98.94 207 TYR A C 1
ATOM 1548 O O . TYR A 1 207 ? 8.625 7.848 8.844 1 98.94 207 TYR A O 1
ATOM 1556 N N . LEU A 1 208 ? 8.688 8.281 11.07 1 98.94 208 LEU A N 1
ATOM 1557 C CA . LEU A 1 208 ? 9.773 7.336 11.297 1 98.94 208 LEU A CA 1
ATOM 1558 C C . LEU A 1 208 ? 9.352 5.918 10.938 1 98.94 208 LEU A C 1
ATOM 1560 O O . LEU A 1 208 ? 10.055 5.219 10.211 1 98.94 208 LEU A O 1
ATOM 1564 N N . LEU A 1 209 ? 8.188 5.48 11.414 1 98.81 209 LEU A N 1
ATOM 1565 C CA . LEU A 1 209 ? 7.676 4.141 11.141 1 98.81 209 LEU A CA 1
ATOM 1566 C C . LEU A 1 209 ? 7.477 3.938 9.641 1 98.81 209 LEU A C 1
ATOM 1568 O O . LEU A 1 209 ? 7.809 2.877 9.109 1 98.81 209 LEU A O 1
ATOM 1572 N N . ALA A 1 210 ? 6.887 4.965 9.008 1 98.88 210 ALA A N 1
ATOM 1573 C CA . ALA A 1 210 ? 6.633 4.867 7.574 1 98.88 210 ALA A CA 1
ATOM 1574 C C . ALA A 1 210 ? 7.938 4.762 6.793 1 98.88 210 ALA A C 1
ATOM 1576 O O . ALA A 1 210 ? 8.055 3.951 5.867 1 98.88 210 ALA A O 1
ATOM 1577 N N . LEU A 1 211 ? 8.922 5.594 7.152 1 98.81 211 LEU A N 1
ATOM 1578 C CA . LEU A 1 211 ? 10.227 5.574 6.492 1 98.81 211 LEU A CA 1
ATOM 1579 C C . LEU A 1 211 ? 10.844 4.18 6.543 1 98.81 211 LEU A C 1
ATOM 1581 O O . LEU A 1 211 ? 11.391 3.703 5.547 1 98.81 211 LEU A O 1
ATOM 1585 N N . GLU A 1 212 ? 10.648 3.553 7.625 1 97.94 212 GLU A N 1
ATOM 1586 C CA . GLU A 1 212 ? 11.367 2.305 7.871 1 97.94 212 GLU A CA 1
ATOM 1587 C C . GLU A 1 212 ? 10.57 1.103 7.375 1 97.94 212 GLU A C 1
ATOM 1589 O O . GLU A 1 212 ? 11.141 0.069 7.027 1 97.94 212 GLU A O 1
ATOM 1594 N N . ASN A 1 213 ? 9.227 1.265 7.301 1 97.31 213 ASN A N 1
ATOM 1595 C CA . ASN A 1 213 ? 8.484 0.011 7.219 1 97.31 213 ASN A CA 1
ATOM 1596 C C . ASN A 1 213 ? 7.379 0.081 6.164 1 97.31 213 ASN A C 1
ATOM 1598 O O . ASN A 1 213 ? 6.848 -0.949 5.75 1 97.31 213 ASN A O 1
ATOM 1602 N N . ALA A 1 214 ? 6.938 1.229 5.754 1 98.69 214 ALA A N 1
ATOM 1603 C CA . ALA A 1 214 ? 5.75 1.317 4.91 1 98.69 214 ALA A CA 1
ATOM 1604 C C . ALA A 1 214 ? 6.035 0.784 3.508 1 98.69 214 ALA A C 1
ATOM 1606 O O . ALA A 1 214 ? 7.121 0.998 2.963 1 98.69 214 ALA A O 1
ATOM 1607 N N . ALA A 1 215 ? 5.062 0.156 2.9 1 98.69 215 ALA A N 1
ATOM 1608 C CA . ALA A 1 215 ? 5.148 -0.301 1.516 1 98.69 215 ALA A CA 1
ATOM 1609 C C . ALA A 1 215 ? 4.977 0.862 0.542 1 98.69 215 ALA A C 1
ATOM 1611 O O . ALA A 1 215 ? 4.383 1.887 0.889 1 98.69 215 ALA A O 1
ATOM 1612 N N . SER A 1 216 ? 5.469 0.658 -0.684 1 98.56 216 SER A N 1
ATOM 1613 C CA . SER A 1 216 ? 5.258 1.634 -1.748 1 98.56 216 SER A CA 1
ATOM 1614 C C . SER A 1 216 ? 3.771 1.857 -2.006 1 98.56 216 SER A C 1
ATOM 1616 O O . SER A 1 216 ? 2.959 0.951 -1.812 1 98.56 216 SER A O 1
ATOM 1618 N N . ALA A 1 217 ? 3.414 3.125 -2.355 1 98.75 217 ALA A N 1
ATOM 1619 C CA . ALA A 1 217 ? 2.076 3.574 -2.725 1 98.75 217 ALA A CA 1
ATOM 1620 C C . ALA A 1 217 ? 1.166 3.654 -1.501 1 98.75 217 ALA A C 1
ATOM 1622 O O . ALA A 1 217 ? -0.054 3.775 -1.634 1 98.75 217 ALA A O 1
ATOM 1623 N N . SER A 1 218 ? 1.749 3.615 -0.287 1 98.88 218 SER A N 1
ATOM 1624 C CA . SER A 1 218 ? 0.965 3.666 0.942 1 98.88 218 SER A CA 1
ATOM 1625 C C . SER A 1 218 ? 0.33 5.039 1.137 1 98.88 218 SER A C 1
ATOM 1627 O O . SER A 1 218 ? 0.793 6.027 0.566 1 98.88 218 SER A O 1
ATOM 1629 N N . TYR A 1 219 ? -0.704 5.062 1.83 1 98.88 219 TYR A N 1
ATOM 1630 C CA . TYR A 1 219 ? -1.5 6.227 2.201 1 98.88 219 TYR A CA 1
ATOM 1631 C C . TYR A 1 219 ? -1.962 6.133 3.65 1 98.88 219 TYR A C 1
ATOM 1633 O O . TYR A 1 219 ? -2.66 5.188 4.023 1 98.88 219 TYR A O 1
ATOM 1641 N N . PHE A 1 220 ? -1.562 7.125 4.543 1 98.94 220 PHE A N 1
ATOM 1642 C CA . PHE A 1 220 ? -1.848 7.035 5.969 1 98.94 220 PHE A CA 1
ATOM 1643 C C . PHE A 1 220 ? -2.521 8.305 6.469 1 98.94 220 PHE A C 1
ATOM 1645 O O . PHE A 1 220 ? -1.938 9.391 6.402 1 98.94 220 PHE A O 1
ATOM 1652 N N . TYR A 1 221 ? -3.717 8.164 6.961 1 98.94 221 TYR A N 1
ATOM 1653 C CA . TYR A 1 221 ? -4.195 9.219 7.852 1 98.94 221 TYR A CA 1
ATOM 1654 C C . TYR A 1 221 ? -3.438 9.211 9.172 1 98.94 221 TYR A C 1
ATOM 1656 O O . TYR A 1 221 ? -3.059 8.141 9.664 1 98.94 221 TYR A O 1
ATOM 1664 N N . ALA A 1 222 ? -3.166 10.344 9.703 1 98.94 222 ALA A N 1
ATOM 1665 C CA . ALA A 1 222 ? -2.621 10.477 11.047 1 98.94 222 ALA A CA 1
ATOM 1666 C C . ALA A 1 222 ? -3.635 11.117 11.992 1 98.94 222 ALA A C 1
ATOM 1668 O O . ALA A 1 222 ? -3.846 12.336 11.953 1 98.94 222 ALA A O 1
ATOM 1669 N N . GLU A 1 223 ? -4.18 10.375 12.789 1 98.75 223 GLU A N 1
ATOM 1670 C CA . GLU A 1 223 ? -5.293 10.789 13.633 1 98.75 223 GLU A CA 1
ATOM 1671 C C . GLU A 1 223 ? -5.262 10.07 14.977 1 98.75 223 GLU A C 1
ATOM 1673 O O . GLU A 1 223 ? -4.969 8.875 15.047 1 98.75 223 GLU A O 1
ATOM 1678 N N . ASN A 1 224 ? -5.484 10.82 16.047 1 98.69 224 ASN A N 1
ATOM 1679 C CA . ASN A 1 224 ? -5.727 10.25 17.375 1 98.69 224 ASN A CA 1
ATOM 1680 C C . ASN A 1 224 ? -6.711 11.094 18.172 1 98.69 224 ASN A C 1
ATOM 1682 O O . ASN A 1 224 ? -6.32 11.75 19.141 1 98.69 224 ASN A O 1
ATOM 1686 N N . GLY A 1 225 ? -8.008 11.008 17.766 1 98.31 225 GLY A N 1
ATOM 1687 C CA . GLY A 1 225 ? -9.07 11.766 18.422 1 98.31 225 GLY A CA 1
ATOM 1688 C C . GLY A 1 225 ? -9.719 12.789 17.5 1 98.31 225 GLY A C 1
ATOM 1689 O O . GLY A 1 225 ? -9.25 13.016 16.391 1 98.31 225 GLY A O 1
ATOM 1690 N N . GLU A 1 226 ? -10.797 13.469 17.906 1 98.56 226 GLU A N 1
ATOM 1691 C CA . GLU A 1 226 ? -11.492 14.555 17.203 1 98.56 226 GLU A CA 1
ATOM 1692 C C . GLU A 1 226 ? -12.211 15.469 18.203 1 98.56 226 GLU A C 1
ATOM 1694 O O . GLU A 1 226 ? -12.547 15.047 19.312 1 98.56 226 GLU A O 1
ATOM 1699 N N . GLU A 1 227 ? -12.352 16.672 17.844 1 98.69 227 GLU A N 1
ATOM 1700 C CA . GLU A 1 227 ? -13.078 17.656 18.625 1 98.69 227 GLU A CA 1
ATOM 1701 C C . GLU A 1 227 ? -13.891 18.594 17.734 1 98.69 227 GLU A C 1
ATOM 1703 O O . GLU A 1 227 ? -13.523 18.812 16.578 1 98.69 227 GLU A O 1
ATOM 1708 N N . SER A 1 228 ? -14.969 19.078 18.25 1 98.75 228 SER A N 1
ATOM 1709 C CA . SER A 1 228 ? -15.617 20.219 17.609 1 98.75 228 SER A CA 1
ATOM 1710 C C . SER A 1 228 ? -14.883 21.516 17.906 1 98.75 228 SER A C 1
ATOM 1712 O O . SER A 1 228 ? -14.219 21.625 18.938 1 98.75 228 SER A O 1
ATOM 1714 N N . TYR A 1 229 ? -15.07 22.438 17.016 1 98.69 229 TYR A N 1
ATOM 1715 C CA . TYR A 1 229 ? -14.422 23.719 17.266 1 98.69 229 TYR A CA 1
ATOM 1716 C C . TYR A 1 229 ? -15.102 24.469 18.406 1 98.69 229 TYR A C 1
ATOM 1718 O O . TYR A 1 229 ? -14.469 25.281 19.078 1 98.69 229 TYR A O 1
ATOM 1726 N N . GLY A 1 230 ? -16.406 24.188 18.625 1 98.81 230 GLY A N 1
ATOM 1727 C CA . GLY A 1 230 ? -17.047 24.719 19.828 1 98.81 230 GLY A CA 1
ATOM 1728 C C . GLY A 1 230 ? -16.391 24.219 21.109 1 98.81 230 GLY A C 1
ATOM 1729 O O . GLY A 1 230 ? -16.141 25 22.016 1 98.81 230 GLY A O 1
ATOM 1730 N N . ASP A 1 231 ? -16.172 22.906 21.188 1 98.81 231 ASP A N 1
ATOM 1731 C CA . ASP A 1 231 ? -15.5 22.328 22.359 1 98.81 231 ASP A CA 1
ATOM 1732 C C . ASP A 1 231 ? -14.094 22.906 22.516 1 98.81 231 ASP A C 1
ATOM 1734 O O . ASP A 1 231 ? -13.68 23.25 23.625 1 98.81 231 ASP A O 1
ATOM 1738 N N . ILE A 1 232 ? -13.344 22.984 21.422 1 98.75 232 ILE A N 1
ATOM 1739 C CA . ILE A 1 232 ? -12 23.547 21.453 1 98.75 232 ILE A CA 1
ATOM 1740 C C . ILE A 1 232 ? -12.039 24.969 22 1 98.75 232 ILE A C 1
ATOM 1742 O O . ILE A 1 232 ? -11.227 25.328 22.859 1 98.75 232 ILE A O 1
ATOM 1746 N N . ALA A 1 233 ? -12.992 25.703 21.516 1 98.75 233 ALA A N 1
ATOM 1747 C CA . ALA A 1 233 ? -13.148 27.078 22.016 1 98.75 233 ALA A CA 1
ATOM 1748 C C . ALA A 1 233 ? -13.375 27.094 23.531 1 98.75 233 ALA A C 1
ATOM 1750 O O . ALA A 1 233 ? -12.836 27.953 24.234 1 98.75 233 ALA A O 1
ATOM 1751 N N . GLY A 1 234 ? -14.203 26.203 23.969 1 98.75 234 GLY A N 1
ATOM 1752 C CA . GLY A 1 234 ? -14.422 26.094 25.391 1 98.75 234 GLY A CA 1
ATOM 1753 C C . GLY A 1 234 ? -13.148 25.766 26.172 1 98.75 234 GLY A C 1
ATOM 1754 O O . GLY A 1 234 ? -12.867 26.391 27.188 1 98.75 234 GLY A O 1
ATOM 1755 N N . TYR A 1 235 ? -12.367 24.734 25.672 1 98.69 235 TYR A N 1
ATOM 1756 C CA . TYR A 1 235 ? -11.102 24.375 26.312 1 98.69 235 TYR A CA 1
ATOM 1757 C C . TYR A 1 235 ? -10.164 25.594 26.359 1 98.69 235 TYR A C 1
ATOM 1759 O O . TYR A 1 235 ? -9.539 25.859 27.375 1 98.69 235 TYR A O 1
ATOM 1767 N N . VAL A 1 236 ? -10.086 26.312 25.234 1 98.62 236 VAL A N 1
ATOM 1768 C CA . VAL A 1 236 ? -9.195 27.453 25.125 1 98.62 236 VAL A CA 1
ATOM 1769 C C . VAL A 1 236 ? -9.633 28.562 26.078 1 98.62 236 VAL A C 1
ATOM 1771 O O . VAL A 1 236 ? -8.797 29.188 26.734 1 98.62 236 VAL A O 1
ATOM 1774 N N . SER A 1 237 ? -10.945 28.797 26.125 1 98.56 237 SER A N 1
ATOM 1775 C CA . SER A 1 237 ? -11.484 29.781 27.062 1 98.56 237 SER A CA 1
ATOM 1776 C C . SER A 1 237 ? -11.047 29.5 28.484 1 98.56 237 SER A C 1
ATOM 1778 O O . SER A 1 237 ? -10.578 30.406 29.188 1 98.56 237 SER A O 1
ATOM 1780 N N . HIS A 1 238 ? -11.195 28.281 28.859 1 98.31 238 HIS A N 1
ATOM 1781 C CA . HIS A 1 238 ? -10.797 27.906 30.219 1 98.31 238 HIS A CA 1
ATOM 1782 C C . HIS A 1 238 ? -9.297 28.062 30.406 1 98.31 238 HIS A C 1
ATOM 1784 O O . HIS A 1 238 ? -8.852 28.578 31.438 1 98.31 238 HIS A O 1
ATOM 1790 N N . ALA A 1 239 ? -8.5 27.625 29.484 1 98.06 239 ALA A N 1
ATOM 1791 C CA . ALA A 1 239 ? -7.047 27.703 29.578 1 98.06 239 ALA A CA 1
ATOM 1792 C C . ALA A 1 239 ? -6.582 29.141 29.703 1 98.06 239 ALA A C 1
ATOM 1794 O O . ALA A 1 239 ? -5.594 29.438 30.375 1 98.06 239 ALA A O 1
ATOM 1795 N N . LEU A 1 240 ? -7.336 30.062 29.047 1 97.88 240 LEU A N 1
ATOM 1796 C CA . LEU A 1 240 ? -6.949 31.469 29.016 1 97.88 240 LEU A CA 1
ATOM 1797 C C . LEU A 1 240 ? -7.57 32.219 30.188 1 97.88 240 LEU A C 1
ATOM 1799 O O . LEU A 1 240 ? -7.363 33.438 30.344 1 97.88 240 LEU A O 1
ATOM 1803 N N . GLY A 1 241 ? -8.383 31.547 30.938 1 97.62 241 GLY A N 1
ATOM 1804 C CA . GLY A 1 241 ? -8.938 32.156 32.156 1 97.62 241 GLY A CA 1
ATOM 1805 C C . GLY A 1 241 ? -10.242 32.906 31.891 1 97.62 241 GLY A C 1
ATOM 1806 O O . GLY A 1 241 ? -10.617 33.781 32.656 1 97.62 241 GLY A O 1
ATOM 1807 N N . PHE A 1 242 ? -10.938 32.594 30.891 1 98 242 PHE A N 1
ATOM 1808 C CA . PHE A 1 242 ? -12.148 33.312 30.562 1 98 242 PHE A CA 1
ATOM 1809 C C . PHE A 1 242 ? -13.383 32.562 31.031 1 98 242 PHE A C 1
ATOM 1811 O O . PHE A 1 242 ? -14.508 32.875 30.609 1 98 242 PHE A O 1
ATOM 1818 N N . GLY A 1 243 ? -13.211 31.516 31.781 1 96.62 243 GLY A N 1
ATOM 1819 C CA . GLY A 1 243 ? -14.266 30.844 32.531 1 96.62 243 GLY A CA 1
ATOM 1820 C C . GLY A 1 243 ? -15.188 30.031 31.625 1 96.62 243 GLY A C 1
ATOM 1821 O O . GLY A 1 243 ? -16.328 29.766 32 1 96.62 243 GLY A O 1
ATOM 1822 N N . GLY A 1 244 ? -14.789 29.734 30.469 1 97.5 244 GLY A N 1
ATOM 1823 C CA . GLY A 1 244 ? -15.609 28.922 29.578 1 97.5 244 GLY A CA 1
ATOM 1824 C C . GLY A 1 244 ? -16.484 29.734 28.656 1 97.5 244 GLY A C 1
ATOM 1825 O O . GLY A 1 244 ? -17.203 29.188 27.812 1 97.5 244 GLY A O 1
ATOM 1826 N N . LYS A 1 245 ? -16.375 31.078 28.766 1 98.56 245 LYS A N 1
ATOM 1827 C CA . LYS A 1 245 ? -17.141 31.953 27.875 1 98.56 245 LYS A CA 1
ATOM 1828 C C . LYS A 1 245 ? -16.703 31.766 26.422 1 98.56 245 LYS A C 1
ATOM 1830 O O . LYS A 1 245 ? -15.516 31.719 26.125 1 98.56 245 LYS A O 1
ATOM 1835 N N . THR A 1 246 ? -17.641 31.594 25.531 1 98.75 246 THR A N 1
ATOM 1836 C CA . THR A 1 246 ? -17.344 31.438 24.109 1 98.75 246 THR A CA 1
ATOM 1837 C C . THR A 1 246 ? -18.172 32.406 23.266 1 98.75 246 THR A C 1
ATOM 1839 O O . THR A 1 246 ? -19.266 32.812 23.688 1 98.75 246 THR A O 1
ATOM 1842 N N . ILE A 1 247 ? -17.656 32.812 22.156 1 98.38 247 ILE A N 1
ATOM 1843 C CA . ILE A 1 247 ? -18.328 33.719 21.219 1 98.38 247 ILE A CA 1
ATOM 1844 C C . ILE A 1 247 ? -18.156 33.188 19.797 1 98.38 247 ILE A C 1
ATOM 1846 O O . ILE A 1 247 ? -17.094 32.719 19.422 1 98.38 247 ILE A O 1
ATOM 1850 N N . SER A 1 248 ? -19.203 33.344 19.062 1 98.38 248 SER A N 1
ATOM 1851 C CA . SER A 1 248 ? -19.141 33 17.656 1 98.38 248 SER A CA 1
ATOM 1852 C C . SER A 1 248 ? -18.453 34.062 16.828 1 98.38 248 SER A C 1
ATOM 1854 O O . SER A 1 248 ? -18.656 35.25 17.047 1 98.38 248 SER A O 1
ATOM 1856 N N . TRP A 1 249 ? -17.578 33.594 16.016 1 97.94 249 TRP A N 1
ATOM 1857 C CA . TRP A 1 249 ? -16.953 34.375 14.961 1 97.94 249 TRP A CA 1
ATOM 1858 C C . TRP A 1 249 ? -17.688 34.188 13.633 1 97.94 249 TRP A C 1
ATOM 1860 O O . TRP A 1 249 ? -17.562 33.125 13 1 97.94 249 TRP A O 1
ATOM 1870 N N . PRO A 1 250 ? -18.516 35.219 13.188 1 97.12 250 PRO A N 1
ATOM 1871 C CA . PRO A 1 250 ? -19.219 35.031 11.922 1 97.12 250 PRO A CA 1
ATOM 1872 C C . PRO A 1 250 ? -18.281 34.656 10.773 1 97.12 250 PRO A C 1
ATOM 1874 O O . PRO A 1 250 ? -17.234 35.25 10.602 1 97.12 250 PRO A O 1
ATOM 1877 N N . VAL A 1 251 ? -18.688 33.688 10.031 1 95.69 251 VAL A N 1
ATOM 1878 C CA . VAL A 1 251 ? -17.828 33.062 9.031 1 95.69 251 VAL A CA 1
ATOM 1879 C C . VAL A 1 251 ? -17.375 34.125 8.023 1 95.69 251 VAL A C 1
ATOM 1881 O O . VAL A 1 251 ? -16.234 34.094 7.562 1 95.69 251 VAL A O 1
ATOM 1884 N N . ALA A 1 252 ? -18.25 35 7.656 1 96.06 252 ALA A N 1
ATOM 1885 C CA . ALA A 1 252 ? -17.906 36.062 6.707 1 96.06 252 ALA A CA 1
ATOM 1886 C C . ALA A 1 252 ? -16.75 36.906 7.227 1 96.06 252 ALA A C 1
ATOM 1888 O O . ALA A 1 252 ? -15.883 37.312 6.457 1 96.06 252 ALA A O 1
ATOM 1889 N N . GLU A 1 253 ? -16.75 37.188 8.508 1 96.88 253 GLU A N 1
ATOM 1890 C CA . GLU A 1 253 ? -15.68 37.969 9.125 1 96.88 253 GLU A CA 1
ATOM 1891 C C . GLU A 1 253 ? -14.375 37.188 9.195 1 96.88 253 GLU A C 1
ATOM 1893 O O . GLU A 1 253 ? -13.297 37.75 8.969 1 96.88 253 GLU A O 1
ATOM 1898 N N . ALA A 1 254 ? -14.492 35.938 9.578 1 97.06 254 ALA A N 1
ATOM 1899 C CA . ALA A 1 254 ? -13.312 35.094 9.617 1 97.06 254 ALA A CA 1
ATOM 1900 C C . ALA A 1 254 ? -12.641 35 8.242 1 97.06 254 ALA A C 1
ATOM 1902 O O . ALA A 1 254 ? -11.422 35.125 8.133 1 97.06 254 ALA A O 1
ATOM 1903 N N . ILE A 1 255 ? -13.469 34.844 7.172 1 95.31 255 ILE A N 1
ATOM 1904 C CA . ILE A 1 255 ? -12.961 34.75 5.805 1 95.31 255 ILE A CA 1
ATOM 1905 C C . ILE A 1 255 ? -12.352 36.094 5.391 1 95.31 255 ILE A C 1
ATOM 1907 O O . ILE A 1 255 ? -11.32 36.125 4.715 1 95.31 255 ILE A O 1
ATOM 1911 N N . ALA A 1 256 ? -12.961 37.156 5.809 1 96.88 256 ALA A N 1
ATOM 1912 C CA . ALA A 1 256 ? -12.438 38.469 5.5 1 96.88 256 ALA A CA 1
ATOM 1913 C C . ALA A 1 256 ? -11.062 38.688 6.125 1 96.88 256 ALA A C 1
ATOM 1915 O O . ALA A 1 256 ? -10.195 39.344 5.531 1 96.88 256 ALA A O 1
ATOM 1916 N N . GLU A 1 257 ? -10.898 38.156 7.281 1 96.25 257 GLU A N 1
ATOM 1917 C CA . GLU A 1 257 ? -9.664 38.375 8.023 1 96.25 257 GLU A CA 1
ATOM 1918 C C . GLU A 1 257 ? -8.578 37.375 7.582 1 96.25 257 GLU A C 1
ATOM 1920 O O . GLU A 1 257 ? -7.41 37.75 7.461 1 96.25 257 GLU A O 1
ATOM 1925 N N . LEU A 1 258 ? -8.977 36.125 7.348 1 95.5 258 LEU A N 1
ATOM 1926 C CA . LEU A 1 258 ? -7.973 35.062 7.211 1 95.5 258 LEU A CA 1
ATOM 1927 C C . LEU A 1 258 ? -7.992 34.5 5.801 1 95.5 258 LEU A C 1
ATOM 1929 O O . LEU A 1 258 ? -7.18 33.625 5.477 1 95.5 258 LEU A O 1
ATOM 1933 N N . GLY A 1 259 ? -8.914 34.969 4.934 1 92.25 259 GLY A N 1
ATOM 1934 C CA . GLY A 1 259 ? -9.062 34.375 3.611 1 92.25 259 GLY A CA 1
ATOM 1935 C C . GLY A 1 259 ? -9.727 33 3.629 1 92.25 259 GLY A C 1
ATOM 1936 O O . GLY A 1 259 ? -10.375 32.625 4.613 1 92.25 259 GLY A O 1
ATOM 1937 N N . ASP A 1 260 ? -9.562 32.281 2.518 1 88.94 260 ASP A N 1
ATOM 1938 C CA . ASP A 1 260 ? -10.211 31 2.324 1 88.94 260 ASP A CA 1
ATOM 1939 C C . ASP A 1 260 ? -9.703 29.969 3.332 1 88.94 260 ASP A C 1
ATOM 1941 O O . ASP A 1 260 ? -10.375 28.969 3.6 1 88.94 260 ASP A O 1
ATOM 1945 N N . TRP A 1 261 ? -8.57 30.25 3.82 1 91.5 261 TRP A N 1
ATOM 1946 C CA . TRP A 1 261 ? -8.023 29.375 4.848 1 91.5 261 TRP A CA 1
ATOM 1947 C C . TRP A 1 261 ? -9.016 29.188 5.992 1 91.5 261 TRP A C 1
ATOM 1949 O O . TRP A 1 261 ? -9.18 28.078 6.5 1 91.5 261 TRP A O 1
ATOM 1959 N N . ALA A 1 262 ? -9.711 30.234 6.41 1 93.81 262 ALA A N 1
ATOM 1960 C CA . ALA A 1 262 ? -10.68 30.156 7.504 1 93.81 262 ALA A CA 1
ATOM 1961 C C . ALA A 1 262 ? -11.781 29.141 7.199 1 93.81 262 ALA A C 1
ATOM 1963 O O . ALA A 1 262 ? -12.156 28.344 8.062 1 93.81 262 ALA A O 1
ATOM 1964 N N . ARG A 1 263 ? -12.227 29.156 6.008 1 91 263 ARG A N 1
ATOM 1965 C CA . ARG A 1 263 ? -13.312 28.281 5.566 1 91 263 ARG A CA 1
ATOM 1966 C C . ARG A 1 263 ? -12.891 26.812 5.625 1 91 263 ARG A C 1
ATOM 1968 O O . ARG A 1 263 ? -13.656 25.969 6.094 1 91 263 ARG A O 1
ATOM 1975 N N . PHE A 1 264 ? -11.641 26.562 5.348 1 91.44 264 PHE A N 1
ATOM 1976 C CA . PHE A 1 264 ? -11.242 25.172 5.125 1 91.44 264 PHE A CA 1
ATOM 1977 C C . PHE A 1 264 ? -10.484 24.625 6.332 1 91.44 264 PHE A C 1
ATOM 1979 O O . PHE A 1 264 ? -10.516 23.422 6.594 1 91.44 264 PHE A O 1
ATOM 1986 N N . ALA A 1 265 ? -9.875 25.5 7.059 1 94.31 265 ALA A N 1
ATOM 1987 C CA . ALA A 1 265 ? -9.008 25.031 8.141 1 94.31 265 ALA A CA 1
ATOM 1988 C C . ALA A 1 265 ? -9.75 25.016 9.477 1 94.31 265 ALA A C 1
ATOM 1990 O O . ALA A 1 265 ? -9.562 24.109 10.289 1 94.31 265 ALA A O 1
ATOM 1991 N N . ILE A 1 266 ? -10.695 26 9.695 1 97.12 266 ILE A N 1
ATOM 1992 C CA . ILE A 1 266 ? -11.242 26.062 11.047 1 97.12 266 ILE A CA 1
ATOM 1993 C C . ILE A 1 266 ? -12.766 26.078 10.992 1 97.12 266 ILE A C 1
ATOM 1995 O O . ILE A 1 266 ? -13.43 26 12.031 1 97.12 266 ILE A O 1
ATOM 1999 N N . ALA A 1 267 ? -13.391 26.141 9.773 1 97.62 267 ALA A N 1
ATOM 2000 C CA . ALA A 1 267 ? -14.844 26.188 9.695 1 97.62 267 ALA A CA 1
ATOM 2001 C C . ALA A 1 267 ? -15.414 24.969 8.992 1 97.62 267 ALA A C 1
ATOM 2003 O O . ALA A 1 267 ? -16.625 24.812 8.883 1 97.62 267 ALA A O 1
ATOM 2004 N N . SER A 1 268 ? -14.586 24.047 8.508 1 97.81 268 SER A N 1
ATOM 2005 C CA . SER A 1 268 ? -15 22.828 7.809 1 97.81 268 SER A CA 1
ATOM 2006 C C . SER A 1 268 ? -14.969 21.625 8.734 1 97.81 268 SER A C 1
ATOM 2008 O O . SER A 1 268 ? -14.516 21.719 9.883 1 97.81 268 SER A O 1
ATOM 2010 N N . ASN A 1 269 ? -15.648 20.562 8.32 1 98.62 269 ASN A N 1
ATOM 2011 C CA . ASN A 1 269 ? -15.391 19.25 8.914 1 98.62 269 ASN A CA 1
ATOM 2012 C C . ASN A 1 269 ? -14.227 18.547 8.219 1 98.62 269 ASN A C 1
ATOM 2014 O O . ASN A 1 269 ? -14.047 18.688 7.008 1 98.62 269 ASN A O 1
ATOM 2018 N N . SER A 1 270 ? -13.469 17.812 8.914 1 98.5 270 SER A N 1
ATOM 2019 C CA . SER A 1 270 ? -12.477 16.859 8.43 1 98.5 270 SER A CA 1
ATOM 2020 C C . SER A 1 270 ? -12.297 15.711 9.414 1 98.5 270 SER A C 1
ATOM 2022 O O . SER A 1 270 ? -11.461 15.789 10.32 1 98.5 270 SER A O 1
ATOM 2024 N N . ARG A 1 271 ? -13.094 14.68 9.258 1 98.81 271 ARG A N 1
ATOM 2025 C CA . ARG A 1 271 ? -13.164 13.562 10.203 1 98.81 271 ARG A CA 1
ATOM 2026 C C . ARG A 1 271 ? -12.617 12.281 9.578 1 98.81 271 ARG A C 1
ATOM 2028 O O . ARG A 1 271 ? -13.227 11.727 8.664 1 98.81 271 ARG A O 1
ATOM 2035 N N . VAL A 1 272 ? -11.469 11.844 10.094 1 98.88 272 VAL A N 1
ATOM 2036 C CA . VAL A 1 272 ? -10.836 10.648 9.547 1 98.88 272 VAL A CA 1
ATOM 2037 C C . VAL A 1 272 ? -10.414 9.719 10.688 1 98.88 272 VAL A C 1
ATOM 2039 O O . VAL A 1 272 ? -10.336 10.141 11.844 1 98.88 272 VAL A O 1
ATOM 2042 N N . ARG A 1 273 ? -10.211 8.43 10.383 1 98.81 273 ARG A N 1
ATOM 2043 C CA . ARG A 1 273 ? -9.617 7.43 11.266 1 98.81 273 ARG A CA 1
ATOM 2044 C C . ARG A 1 273 ? -8.336 6.859 10.664 1 98.81 273 ARG A C 1
ATOM 2046 O O . ARG A 1 273 ? -8.297 6.531 9.477 1 98.81 273 ARG A O 1
ATOM 2053 N N . ALA A 1 274 ? -7.285 6.84 11.469 1 98.75 274 ALA A N 1
ATOM 2054 C CA . ALA A 1 274 ? -5.992 6.32 11.039 1 98.75 274 ALA A CA 1
ATOM 2055 C C . ALA A 1 274 ? -5.965 4.797 11.109 1 98.75 274 ALA A C 1
ATOM 2057 O O . ALA A 1 274 ? -5.23 4.219 11.914 1 98.75 274 ALA A O 1
ATOM 2058 N N . VAL A 1 275 ? -6.586 4.129 10.234 1 98.62 275 VAL A N 1
ATOM 2059 C CA . VAL A 1 275 ? -6.703 2.674 10.273 1 98.62 275 VAL A CA 1
ATOM 2060 C C . VAL A 1 275 ? -5.406 2.037 9.773 1 98.62 275 VAL A C 1
ATOM 2062 O O . VAL A 1 275 ? -4.852 1.152 10.43 1 98.62 275 VAL A O 1
ATOM 2065 N N . HIS A 1 276 ? -4.887 2.465 8.617 1 98.56 276 HIS A N 1
ATOM 2066 C CA . HIS A 1 276 ? -3.721 1.85 7.992 1 98.56 276 HIS A CA 1
ATOM 2067 C C . HIS A 1 276 ? -2.486 1.973 8.883 1 98.56 276 HIS A C 1
ATOM 2069 O O . HIS A 1 276 ? -1.762 0.997 9.078 1 98.56 276 HIS A O 1
ATOM 2075 N N . ALA A 1 277 ? -2.266 3.17 9.398 1 98.75 277 ALA A N 1
ATOM 2076 C CA . ALA A 1 277 ? -1.08 3.369 10.234 1 98.75 277 ALA A CA 1
ATOM 2077 C C . ALA A 1 277 ? -1.063 2.395 11.406 1 98.75 277 ALA A C 1
ATOM 2079 O O . ALA A 1 277 ? -0.026 1.805 11.719 1 98.75 277 ALA A O 1
ATOM 2080 N N . ARG A 1 278 ? -2.188 2.25 12.055 1 98.56 278 ARG A N 1
ATOM 2081 C CA . ARG A 1 278 ? -2.283 1.365 13.211 1 98.56 278 ARG A CA 1
ATOM 2082 C C . ARG A 1 278 ? -2.156 -0.096 12.789 1 98.56 278 ARG A C 1
ATOM 2084 O O . ARG A 1 278 ? -1.37 -0.847 13.375 1 98.56 278 ARG A O 1
ATOM 2091 N N . LYS A 1 279 ? -2.852 -0.493 11.797 1 97.56 279 LYS A N 1
ATOM 2092 C CA . LYS A 1 279 ? -2.939 -1.9 11.422 1 97.56 279 LYS A CA 1
ATOM 2093 C C . LYS A 1 279 ? -1.669 -2.355 10.703 1 97.56 279 LYS A C 1
ATOM 2095 O O . LYS A 1 279 ? -1.193 -3.473 10.922 1 97.56 279 LYS A O 1
ATOM 2100 N N . LEU A 1 280 ? -1.092 -1.543 9.836 1 97.88 280 LEU A N 1
ATOM 2101 C CA . LEU A 1 280 ? -0.032 -1.988 8.938 1 97.88 280 LEU A CA 1
ATOM 2102 C C . LEU A 1 280 ? 1.342 -1.656 9.508 1 97.88 280 LEU A C 1
ATOM 2104 O O . LEU A 1 280 ? 2.324 -2.342 9.219 1 97.88 280 LEU A O 1
ATOM 2108 N N . LEU A 1 281 ? 1.437 -0.587 10.32 1 98.19 281 LEU A N 1
ATOM 2109 C CA . LEU A 1 281 ? 2.752 -0.158 10.781 1 98.19 281 LEU A CA 1
ATOM 2110 C C . LEU A 1 281 ? 2.879 -0.331 12.289 1 98.19 281 LEU A C 1
ATOM 2112 O O . LEU A 1 281 ? 3.949 -0.101 12.859 1 98.19 281 LEU A O 1
ATOM 2116 N N . GLY A 1 282 ? 1.766 -0.695 12.961 1 98.06 282 GLY A N 1
ATOM 2117 C CA . GLY A 1 282 ? 1.784 -0.792 14.406 1 98.06 282 GLY A CA 1
ATOM 2118 C C . GLY A 1 282 ? 1.883 0.558 15.094 1 98.06 282 GLY A C 1
ATOM 2119 O O . GLY A 1 282 ? 2.438 0.664 16.188 1 98.06 282 GLY A O 1
ATOM 2120 N N . TRP A 1 283 ? 1.501 1.609 14.453 1 98.75 283 TRP A N 1
ATOM 2121 C CA . TRP A 1 283 ? 1.505 2.951 15.023 1 98.75 283 TRP A CA 1
ATOM 2122 C C . TRP A 1 283 ? 0.596 3.025 16.25 1 98.75 283 TRP A C 1
ATOM 2124 O O . TRP A 1 283 ? -0.574 2.643 16.188 1 98.75 283 TRP A O 1
ATOM 2134 N N . LYS A 1 284 ? 1.115 3.457 17.359 1 98.44 284 LYS A N 1
ATOM 2135 C CA . LYS A 1 284 ? 0.402 3.537 18.625 1 98.44 284 LYS A CA 1
ATOM 2136 C C . LYS A 1 284 ? 0.51 4.934 19.234 1 98.44 284 LYS A C 1
ATOM 2138 O O . LYS A 1 284 ? 1.267 5.152 20.188 1 98.44 284 LYS A O 1
ATOM 2143 N N . PRO A 1 285 ? -0.257 5.875 18.656 1 98.5 285 PRO A N 1
ATOM 2144 C CA . PRO A 1 285 ? -0.206 7.215 19.234 1 98.5 285 PRO A CA 1
ATOM 2145 C C . PRO A 1 285 ? -0.546 7.227 20.719 1 98.5 285 PRO A C 1
ATOM 2147 O O . PRO A 1 285 ? -1.476 6.535 21.156 1 98.5 285 PRO A O 1
ATOM 2150 N N . ALA A 1 286 ? 0.245 8 21.484 1 97.5 286 ALA A N 1
ATOM 2151 C CA . ALA A 1 286 ? 0.124 7.898 22.938 1 97.5 286 ALA A CA 1
ATOM 2152 C C . ALA A 1 286 ? 0.211 9.273 23.594 1 97.5 286 ALA A C 1
ATOM 2154 O O . ALA A 1 286 ? 0.124 9.391 24.812 1 97.5 286 ALA A O 1
ATOM 2155 N N . ALA A 1 287 ? 0.374 10.312 22.844 1 98.19 287 ALA A N 1
ATOM 2156 C CA . ALA A 1 287 ? 0.483 11.656 23.422 1 98.19 287 ALA A CA 1
ATOM 2157 C C . ALA A 1 287 ? -0.834 12.094 24.047 1 98.19 287 ALA A C 1
ATOM 2159 O O . ALA A 1 287 ? -1.87 11.453 23.844 1 98.19 287 ALA A O 1
ATOM 2160 N N . GLN A 1 288 ? -0.693 13.117 24.875 1 97.62 288 GLN A N 1
ATOM 2161 C CA . GLN A 1 288 ? -1.89 13.648 25.516 1 97.62 288 GLN A CA 1
ATOM 2162 C C . GLN A 1 288 ? -2.916 14.102 24.469 1 97.62 288 GLN A C 1
ATOM 2164 O O . GLN A 1 288 ? -2.559 14.445 23.344 1 97.62 288 GLN A O 1
ATOM 2169 N N . SER A 1 289 ? -4.176 14.133 24.875 1 98.25 289 SER A N 1
ATOM 2170 C CA . SER A 1 289 ? -5.25 14.586 24 1 98.25 289 SER A CA 1
ATOM 2171 C C . SER A 1 289 ? -5.176 16.094 23.75 1 98.25 289 SER A C 1
ATOM 2173 O O . SER A 1 289 ? -4.469 16.797 24.469 1 98.25 289 SER A O 1
ATOM 2175 N N . VAL A 1 290 ? -5.895 16.516 22.75 1 98.19 290 VAL A N 1
ATOM 2176 C CA . VAL A 1 290 ? -5.879 17.938 22.422 1 98.19 290 VAL A CA 1
ATOM 2177 C C . VAL A 1 290 ? -6.449 18.75 23.578 1 98.19 290 VAL A C 1
ATOM 2179 O O . VAL A 1 290 ? -5.957 19.828 23.891 1 98.19 290 VAL A O 1
ATOM 2182 N N . SER A 1 291 ? -7.504 18.25 24.266 1 98.19 291 SER A N 1
ATOM 2183 C CA . SER A 1 291 ? -8.078 18.938 25.422 1 98.19 291 SER A CA 1
ATOM 2184 C C . SER A 1 291 ? -7.078 19.031 26.562 1 98.19 291 SER A C 1
ATOM 2186 O O . SER A 1 291 ? -6.945 20.094 27.188 1 98.19 291 SER A O 1
ATOM 2188 N N . GLU A 1 292 ? -6.395 17.938 26.812 1 98.25 292 GLU A N 1
ATOM 2189 C CA . GLU A 1 292 ? -5.379 17.922 27.859 1 98.25 292 GLU A CA 1
ATOM 2190 C C . GLU A 1 292 ? -4.234 18.875 27.516 1 98.25 292 GLU A C 1
ATOM 2192 O O . GLU A 1 292 ? -3.717 19.578 28.406 1 98.25 292 GLU A O 1
ATOM 2197 N N . TRP A 1 293 ? -3.824 18.875 26.266 1 98.25 293 TRP A N 1
ATOM 2198 C CA . TRP A 1 293 ? -2.744 19.766 25.828 1 98.25 293 TRP A CA 1
ATOM 2199 C C . TRP A 1 293 ? -3.139 21.219 26 1 98.25 293 TRP A C 1
ATOM 2201 O O . TRP A 1 293 ? -2.361 22.031 26.531 1 98.25 293 TRP A O 1
ATOM 2211 N N . ILE A 1 294 ? -4.352 21.562 25.562 1 98.25 294 ILE A N 1
ATOM 2212 C CA . ILE A 1 294 ? -4.828 22.938 25.688 1 98.25 294 ILE A CA 1
A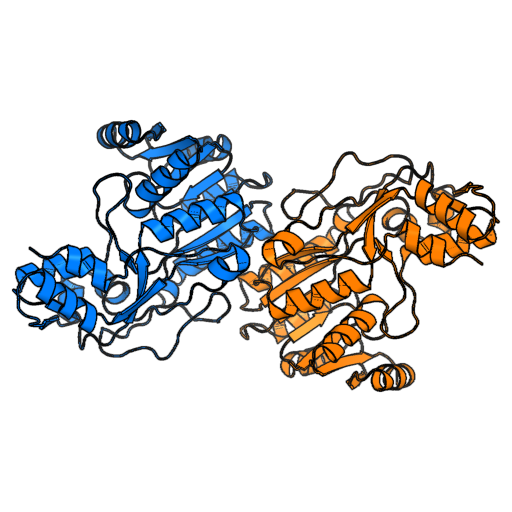TOM 2213 C C . ILE A 1 294 ? -4.863 23.328 27.172 1 98.25 294 ILE A C 1
ATOM 2215 O O . ILE A 1 294 ? -4.441 24.438 27.531 1 98.25 294 ILE A O 1
ATOM 2219 N N . ALA A 1 295 ? -5.328 22.453 27.984 1 97.19 295 ALA A N 1
ATOM 2220 C CA . ALA A 1 295 ? -5.41 22.719 29.422 1 97.19 295 ALA A CA 1
ATOM 2221 C C . ALA A 1 295 ? -4.031 23 30 1 97.19 295 ALA A C 1
ATOM 2223 O O . ALA A 1 295 ? -3.896 23.812 30.938 1 97.19 295 ALA A O 1
ATOM 2224 N N . SER A 1 296 ? -3.061 22.344 29.453 1 95.56 296 SER A N 1
ATOM 2225 C CA . SER A 1 296 ? -1.702 22.516 29.953 1 95.56 296 SER A CA 1
ATOM 2226 C C . SER A 1 296 ? -1.14 23.891 29.594 1 95.56 296 SER A C 1
ATOM 2228 O O . SER A 1 296 ? -0.11 24.297 30.141 1 95.56 296 SER A O 1
ATOM 2230 N N . LYS A 1 297 ? -1.782 24.609 28.672 1 91.56 297 LYS A N 1
ATOM 2231 C CA . LYS A 1 297 ? -1.357 25.938 28.281 1 91.56 297 LYS A CA 1
ATOM 2232 C C . LYS A 1 297 ? -1.968 27 29.188 1 91.56 297 LYS A C 1
ATOM 2234 O O . LYS A 1 297 ? -1.816 28.203 28.938 1 91.56 297 LYS A O 1
ATOM 2239 N N . ALA A 1 298 ? -2.656 26.625 30.219 1 85.56 298 ALA A N 1
ATOM 2240 C CA . ALA A 1 298 ? -3.336 27.516 31.172 1 85.56 298 ALA A CA 1
ATOM 2241 C C . ALA A 1 298 ? -2.354 28.5 31.797 1 85.56 298 ALA A C 1
ATOM 2243 O O . ALA A 1 298 ? -1.217 28.141 32.094 1 85.56 298 ALA A O 1
ATOM 2244 N N . ILE A 1 299 ? -2.715 29.797 31.75 1 69.69 299 ILE A N 1
ATOM 2245 C CA . ILE A 1 299 ? -2.01 30.859 32.438 1 69.69 299 ILE A CA 1
ATOM 2246 C C . ILE A 1 299 ? -2.459 30.922 33.906 1 69.69 299 ILE A C 1
ATOM 2248 O O . ILE A 1 299 ? -3.637 30.703 34.188 1 69.69 299 ILE A O 1
ATOM 2252 N N . MET B 1 1 ? -18.797 -12.07 3.807 1 97.88 1 MET B N 1
ATOM 2253 C CA . MET B 1 1 ? -18.891 -11.305 2.566 1 97.88 1 MET B CA 1
ATOM 2254 C C . MET B 1 1 ? -19.297 -12.203 1.402 1 97.88 1 MET B C 1
ATOM 2256 O O . MET B 1 1 ? -19.109 -13.422 1.456 1 97.88 1 MET B O 1
ATOM 2260 N N . LYS B 1 2 ? -19.953 -11.672 0.405 1 98.75 2 LYS B N 1
ATOM 2261 C CA . LYS B 1 2 ? -20.156 -12.32 -0.889 1 98.75 2 LYS B CA 1
ATOM 2262 C C . LYS B 1 2 ? -18.969 -12.086 -1.812 1 98.75 2 LYS B C 1
ATOM 2264 O O . LYS B 1 2 ? -18.672 -10.945 -2.188 1 98.75 2 LYS B O 1
ATOM 2269 N N . VAL B 1 3 ? -18.234 -13.164 -2.188 1 98.94 3 VAL B N 1
ATOM 2270 C CA . VAL B 1 3 ? -17.031 -13.039 -3.012 1 98.94 3 VAL B CA 1
ATOM 2271 C C . VAL B 1 3 ? -17.281 -13.664 -4.383 1 98.94 3 VAL B C 1
ATOM 2273 O O . VAL B 1 3 ? -17.719 -14.812 -4.477 1 98.94 3 VAL B O 1
ATOM 2276 N N . PHE B 1 4 ? -17.109 -12.875 -5.461 1 98.94 4 PHE B N 1
ATOM 2277 C CA . PHE B 1 4 ? -17.109 -13.414 -6.812 1 98.94 4 PHE B CA 1
ATOM 2278 C C . PHE B 1 4 ? -15.688 -13.812 -7.223 1 98.94 4 PHE B C 1
ATOM 2280 O O . PHE B 1 4 ? -14.766 -13 -7.164 1 98.94 4 PHE B O 1
ATOM 2287 N N . LEU B 1 5 ? -15.531 -15.055 -7.652 1 98.88 5 LEU B N 1
ATOM 2288 C CA . LEU B 1 5 ? -14.211 -15.625 -7.883 1 98.88 5 LEU B CA 1
ATOM 2289 C C . LEU B 1 5 ? -14.141 -16.281 -9.258 1 98.88 5 LEU B C 1
ATOM 2291 O O . LEU B 1 5 ? -15.016 -17.078 -9.609 1 98.88 5 LEU B O 1
ATOM 2295 N N . THR B 1 6 ? -13.195 -15.875 -10.055 1 98.81 6 THR B N 1
ATOM 2296 C CA . THR B 1 6 ? -12.922 -16.594 -11.297 1 98.81 6 THR B CA 1
ATOM 2297 C C . THR B 1 6 ? -11.859 -17.656 -11.078 1 98.81 6 THR B C 1
ATOM 2299 O O . THR B 1 6 ? -11.031 -17.547 -10.172 1 98.81 6 THR B O 1
ATOM 2302 N N . GLY B 1 7 ? -11.914 -18.672 -11.875 1 98.38 7 GLY B N 1
ATOM 2303 C CA . GLY B 1 7 ? -10.93 -19.75 -11.781 1 98.38 7 GLY B CA 1
ATOM 2304 C C . GLY B 1 7 ? -11.242 -20.75 -10.68 1 98.38 7 GLY B C 1
ATOM 2305 O O . GLY B 1 7 ? -10.352 -21.453 -10.211 1 98.38 7 GLY B O 1
ATOM 2306 N N . VAL B 1 8 ? -12.461 -20.922 -10.32 1 98.38 8 VAL B N 1
ATOM 2307 C CA . VAL B 1 8 ? -12.844 -21.703 -9.148 1 98.38 8 VAL B CA 1
ATOM 2308 C C . VAL B 1 8 ? -12.648 -23.188 -9.438 1 98.38 8 VAL B C 1
ATOM 2310 O O . VAL B 1 8 ? -12.594 -24 -8.516 1 98.38 8 VAL B O 1
ATOM 2313 N N . THR B 1 9 ? -12.555 -23.578 -10.656 1 98.06 9 THR B N 1
ATOM 2314 C CA . THR B 1 9 ? -12.336 -24.984 -10.992 1 98.06 9 THR B CA 1
ATOM 2315 C C . THR B 1 9 ? -10.844 -25.312 -10.984 1 98.06 9 THR B C 1
ATOM 2317 O O . THR B 1 9 ? -10.461 -26.469 -11.109 1 98.06 9 THR B O 1
ATOM 2320 N N . GLY B 1 10 ? -10.07 -24.297 -10.844 1 97.94 10 GLY B N 1
ATOM 2321 C CA . GLY B 1 10 ? -8.633 -24.469 -10.945 1 97.94 10 GLY B CA 1
ATOM 2322 C C . GLY B 1 10 ? -7.973 -24.719 -9.602 1 97.94 10 GLY B C 1
ATOM 2323 O O . GLY B 1 10 ? -8.648 -24.75 -8.57 1 97.94 10 GLY B O 1
ATOM 2324 N N . TYR B 1 11 ? -6.621 -24.922 -9.648 1 98.5 11 TYR B N 1
ATOM 2325 C CA . TYR B 1 11 ? -5.766 -25.297 -8.523 1 98.5 11 TYR B CA 1
ATOM 2326 C C . TYR B 1 11 ? -5.758 -24.203 -7.461 1 98.5 11 TYR B C 1
ATOM 2328 O O . TYR B 1 11 ? -6.094 -24.453 -6.301 1 98.5 11 TYR B O 1
ATOM 2336 N N . ILE B 1 12 ? -5.48 -22.969 -7.875 1 98.81 12 ILE B N 1
ATOM 2337 C CA . ILE B 1 12 ? -5.41 -21.875 -6.918 1 98.81 12 ILE B CA 1
ATOM 2338 C C . ILE B 1 12 ? -6.82 -21.406 -6.57 1 98.81 12 ILE B C 1
ATOM 2340 O O . ILE B 1 12 ? -7.184 -21.312 -5.395 1 98.81 12 ILE B O 1
ATOM 2344 N N . GLY B 1 13 ? -7.629 -21.141 -7.574 1 98.75 13 GLY B N 1
ATOM 2345 C CA . GLY B 1 13 ? -8.961 -20.609 -7.355 1 98.75 13 GLY B CA 1
ATOM 2346 C C . GLY B 1 13 ? -9.836 -21.5 -6.492 1 98.75 13 GLY B C 1
ATOM 2347 O O . GLY B 1 13 ? -10.523 -21.016 -5.59 1 98.75 13 GLY B O 1
ATOM 2348 N N . GLY B 1 14 ? -9.82 -22.812 -6.855 1 98.62 14 GLY B N 1
ATOM 2349 C CA . GLY B 1 14 ? -10.578 -23.75 -6.043 1 98.62 14 GLY B CA 1
ATOM 2350 C C . GLY B 1 14 ? -10.125 -23.797 -4.598 1 98.62 14 GLY B C 1
ATOM 2351 O O . GLY B 1 14 ? -10.945 -23.891 -3.682 1 98.62 14 GLY B O 1
ATOM 2352 N N . SER B 1 15 ? -8.852 -23.734 -4.352 1 98.81 15 SER B N 1
ATOM 2353 C CA . SER B 1 15 ? -8.289 -23.75 -3.004 1 98.81 15 SER B CA 1
ATOM 2354 C C . SER B 1 15 ? -8.641 -22.484 -2.238 1 98.81 15 SER B C 1
ATOM 2356 O O . SER B 1 15 ? -8.992 -22.547 -1.057 1 98.81 15 SER B O 1
ATOM 2358 N N . VAL B 1 16 ? -8.57 -21.328 -2.9 1 98.94 16 VAL B N 1
ATOM 2359 C CA . VAL B 1 16 ? -8.93 -20.047 -2.293 1 98.94 16 VAL B CA 1
ATOM 2360 C C . VAL B 1 16 ? -10.406 -20.062 -1.914 1 98.94 16 VAL B C 1
ATOM 2362 O O . VAL B 1 16 ? -10.773 -19.641 -0.815 1 98.94 16 VAL B O 1
ATOM 2365 N N . ALA B 1 17 ? -11.25 -20.609 -2.816 1 98.88 17 ALA B N 1
ATOM 2366 C CA . ALA B 1 17 ? -12.68 -20.688 -2.525 1 98.88 17 ALA B CA 1
ATOM 2367 C C . ALA B 1 17 ? -12.938 -21.5 -1.257 1 98.88 17 ALA B C 1
ATOM 2369 O O . ALA B 1 17 ? -13.734 -21.094 -0.41 1 98.88 17 ALA B O 1
ATOM 2370 N N . LYS B 1 18 ? -12.234 -22.594 -1.13 1 98.62 18 LYS B N 1
ATOM 2371 C CA . LYS B 1 18 ? -12.414 -23.453 0.031 1 98.62 18 LYS B CA 1
ATOM 2372 C C . LYS B 1 18 ? -12.086 -22.719 1.325 1 98.62 18 LYS B C 1
ATOM 2374 O O . LYS B 1 18 ? -12.844 -22.781 2.291 1 98.62 18 LYS B O 1
ATOM 2379 N N . ILE B 1 19 ? -10.961 -22.062 1.368 1 98.69 19 ILE B N 1
ATOM 2380 C CA . ILE B 1 19 ? -10.523 -21.344 2.566 1 98.69 19 ILE B CA 1
ATOM 2381 C C . ILE B 1 19 ? -11.5 -20.219 2.891 1 98.69 19 ILE B C 1
ATOM 2383 O O . ILE B 1 19 ? -11.812 -19.984 4.059 1 98.69 19 ILE B O 1
ATOM 2387 N N . LEU B 1 20 ? -12.016 -19.516 1.891 1 98.81 20 LEU B N 1
ATOM 2388 C CA . LEU B 1 20 ? -12.977 -18.422 2.094 1 98.81 20 LEU B CA 1
ATOM 2389 C C . LEU B 1 20 ? -14.281 -18.969 2.678 1 98.81 20 LEU B C 1
ATOM 2391 O O . LEU B 1 20 ? -14.828 -18.375 3.617 1 98.81 20 LEU B O 1
ATOM 2395 N N . ILE B 1 21 ? -14.773 -20.078 2.113 1 98.81 21 ILE B N 1
ATOM 2396 C CA . ILE B 1 21 ? -16 -20.688 2.586 1 98.81 21 ILE B CA 1
ATOM 2397 C C . ILE B 1 21 ? -15.836 -21.141 4.031 1 98.81 21 ILE B C 1
ATOM 2399 O O . ILE B 1 21 ? -16.703 -20.922 4.871 1 98.81 21 ILE B O 1
ATOM 2403 N N . ASP B 1 22 ? -14.672 -21.766 4.316 1 98.56 22 ASP B N 1
ATOM 2404 C CA . ASP B 1 22 ? -14.383 -22.219 5.676 1 98.56 22 ASP B CA 1
ATOM 2405 C C . ASP B 1 22 ? -14.352 -21.047 6.648 1 98.56 22 ASP B C 1
ATOM 2407 O O . ASP B 1 22 ? -14.664 -21.203 7.832 1 98.56 22 ASP B O 1
ATOM 2411 N N . ALA B 1 23 ? -14.008 -19.906 6.191 1 98.56 23 ALA B N 1
ATOM 2412 C CA . ALA B 1 23 ? -13.922 -18.719 7.027 1 98.56 23 ALA B CA 1
ATOM 2413 C C . ALA B 1 23 ? -15.273 -18.016 7.117 1 98.56 23 ALA B C 1
ATOM 2415 O O . ALA B 1 23 ? -15.398 -16.969 7.758 1 98.56 23 ALA B O 1
ATOM 2416 N N . GLY B 1 24 ? -16.266 -18.5 6.422 1 98.62 24 GLY B N 1
ATOM 2417 C CA . GLY B 1 24 ? -17.625 -18 6.582 1 98.62 24 GLY B CA 1
ATOM 2418 C C . GLY B 1 24 ? -18.062 -17.109 5.438 1 98.62 24 GLY B C 1
ATOM 2419 O O . GLY B 1 24 ? -19.156 -16.547 5.473 1 98.62 24 GLY B O 1
ATOM 2420 N N . HIS B 1 25 ? -17.281 -16.938 4.391 1 98.88 25 HIS B N 1
ATOM 2421 C CA . HIS B 1 25 ? -17.672 -16.141 3.227 1 98.88 25 HIS B CA 1
ATOM 2422 C C . HIS B 1 25 ? -18.547 -16.953 2.27 1 98.88 25 HIS B C 1
ATOM 2424 O O . HIS B 1 25 ? -18.516 -18.188 2.309 1 98.88 25 HIS B O 1
ATOM 2430 N N . GLN B 1 26 ? -19.312 -16.297 1.48 1 98.88 26 GLN B N 1
ATOM 2431 C CA . GLN B 1 26 ? -20.062 -16.891 0.38 1 98.88 26 GLN B CA 1
ATOM 2432 C C . GLN B 1 26 ? -19.344 -16.688 -0.949 1 98.88 26 GLN B C 1
ATOM 2434 O O . GLN B 1 26 ? -18.953 -15.578 -1.283 1 98.88 26 GLN B O 1
ATOM 2439 N N . VAL B 1 27 ? -19.172 -17.797 -1.68 1 98.88 27 VAL B N 1
ATOM 2440 C CA . VAL B 1 27 ? -18.375 -17.703 -2.9 1 98.88 27 VAL B CA 1
ATOM 2441 C C . VAL B 1 27 ? -19.25 -18.031 -4.109 1 98.88 27 VAL B C 1
ATOM 2443 O O . VAL B 1 27 ? -19.938 -19.062 -4.129 1 98.88 27 VAL B O 1
ATOM 2446 N N . THR B 1 28 ? -19.312 -17.141 -5.066 1 98.88 28 THR B N 1
ATOM 2447 C CA . THR B 1 28 ? -19.844 -17.375 -6.406 1 98.88 28 THR B CA 1
ATOM 2448 C C . THR B 1 28 ? -18.719 -17.484 -7.426 1 98.88 28 THR B C 1
ATOM 2450 O O . THR B 1 28 ? -17.797 -16.656 -7.43 1 98.88 28 THR B O 1
ATOM 2453 N N . GLY B 1 29 ? -18.703 -18.516 -8.227 1 98.62 29 GLY B N 1
ATOM 2454 C CA . GLY B 1 29 ? -17.625 -18.734 -9.172 1 98.62 29 GLY B CA 1
ATOM 2455 C C . GLY B 1 29 ? -18.125 -18.938 -10.594 1 98.62 29 GLY B C 1
ATOM 2456 O O . GLY B 1 29 ? -19.141 -19.594 -10.82 1 98.62 29 GLY B O 1
ATOM 2457 N N . VAL B 1 30 ? -17.453 -18.391 -11.555 1 97.69 30 VAL B N 1
ATOM 2458 C CA . VAL B 1 30 ? -17.781 -18.578 -12.961 1 97.69 30 VAL B CA 1
ATOM 2459 C C . VAL B 1 30 ? -17.156 -19.875 -13.469 1 97.69 30 VAL B C 1
ATOM 2461 O O . VAL B 1 30 ? -15.992 -20.156 -13.188 1 97.69 30 VAL B O 1
ATOM 2464 N N . VAL B 1 31 ? -17.922 -20.703 -14.102 1 97.56 31 VAL B N 1
ATOM 2465 C CA . VAL B 1 31 ? -17.469 -21.969 -14.656 1 97.56 31 VAL B CA 1
ATOM 2466 C C . VAL B 1 31 ? -17.906 -22.078 -16.109 1 97.56 31 VAL B C 1
ATOM 2468 O O . VAL B 1 31 ? -18.891 -21.453 -16.516 1 97.56 31 VAL B O 1
ATOM 2471 N N . ARG B 1 32 ? -17.281 -22.859 -16.922 1 92.81 32 ARG B N 1
ATOM 2472 C CA . ARG B 1 32 ? -17.438 -22.844 -18.375 1 92.81 32 ARG B CA 1
ATOM 2473 C C . ARG B 1 32 ? -18.469 -23.859 -18.828 1 92.81 32 ARG B C 1
ATOM 2475 O O . ARG B 1 32 ? -18.938 -23.812 -19.953 1 92.81 32 ARG B O 1
ATOM 2482 N N . SER B 1 33 ? -18.781 -24.891 -17.875 1 93.62 33 SER B N 1
ATOM 2483 C CA . SER B 1 33 ? -19.703 -25.953 -18.266 1 93.62 33 SER B CA 1
ATOM 2484 C C . SER B 1 33 ? -20.594 -26.375 -17.109 1 93.62 33 SER B C 1
ATOM 2486 O O . SER B 1 33 ? -20.297 -26.078 -15.945 1 93.62 33 SER B O 1
ATOM 2488 N N . LYS B 1 34 ? -21.672 -27.078 -17.516 1 92.88 34 LYS B N 1
ATOM 2489 C CA . LYS B 1 34 ? -22.609 -27.578 -16.516 1 92.88 34 LYS B CA 1
ATOM 2490 C C . LYS B 1 34 ? -21.938 -28.625 -15.617 1 92.88 34 LYS B C 1
ATOM 2492 O O . LYS B 1 34 ? -22.219 -28.688 -14.414 1 92.88 34 LYS B O 1
ATOM 2497 N N . GLU B 1 35 ? -21.109 -29.453 -16.172 1 93.38 35 GLU B N 1
ATOM 2498 C CA . GLU B 1 35 ? -20.391 -30.453 -15.406 1 93.38 35 GLU B CA 1
ATOM 2499 C C . GLU B 1 35 ? -19.531 -29.812 -14.32 1 93.38 35 GLU B C 1
ATOM 2501 O O . GLU B 1 35 ? -19.547 -30.25 -13.172 1 93.38 35 GLU B O 1
ATOM 2506 N N . LYS B 1 36 ? -18.875 -28.844 -14.68 1 94.12 36 LYS B N 1
ATOM 2507 C CA . LYS B 1 36 ? -18.031 -28.125 -13.727 1 94.12 36 LYS B CA 1
ATOM 2508 C C . LYS B 1 36 ? -18.891 -27.391 -12.695 1 94.12 36 LYS B C 1
ATOM 2510 O O . LYS B 1 36 ? -18.484 -27.25 -11.539 1 94.12 36 LYS B O 1
ATOM 2515 N N . ALA B 1 37 ? -20.047 -26.953 -13.133 1 96.56 37 ALA B N 1
ATOM 2516 C CA . ALA B 1 37 ? -20.984 -26.297 -12.211 1 96.56 37 ALA B CA 1
ATOM 2517 C C . ALA B 1 37 ? -21.375 -27.234 -11.078 1 96.56 37 ALA B C 1
ATOM 2519 O O . ALA B 1 37 ? -21.359 -26.844 -9.906 1 96.56 37 ALA B O 1
ATOM 2520 N N . ASP B 1 38 ? -21.672 -28.406 -11.422 1 96.56 38 ASP B N 1
ATOM 2521 C CA . ASP B 1 38 ? -22.062 -29.391 -10.414 1 96.56 38 ASP B CA 1
ATOM 2522 C C . ASP B 1 38 ? -20.906 -29.688 -9.461 1 96.56 38 ASP B C 1
ATOM 2524 O O . ASP B 1 38 ? -21.109 -29.828 -8.258 1 96.56 38 ASP B O 1
ATOM 2528 N N . ALA B 1 39 ? -19.781 -29.766 -10.008 1 96.25 39 ALA B N 1
ATOM 2529 C CA . ALA B 1 39 ? -18.578 -30.094 -9.219 1 96.25 39 ALA B CA 1
ATOM 2530 C C . ALA B 1 39 ? -18.312 -29.031 -8.172 1 96.25 39 ALA B C 1
ATOM 2532 O O . ALA B 1 39 ? -18.031 -29.344 -7.012 1 96.25 39 ALA B O 1
ATOM 2533 N N . VAL B 1 40 ? -18.391 -27.781 -8.555 1 97.38 40 VAL B N 1
ATOM 2534 C CA . VAL B 1 40 ? -18.047 -26.734 -7.605 1 97.38 40 VAL B CA 1
ATOM 2535 C C . VAL B 1 40 ? -19.188 -26.516 -6.629 1 97.38 40 VAL B C 1
ATOM 2537 O O . VAL B 1 40 ? -18.984 -26.109 -5.48 1 97.38 40 VAL B O 1
ATOM 2540 N N . LEU B 1 41 ? -20.438 -26.734 -7.074 1 97.31 41 LEU B N 1
ATOM 2541 C CA . LEU B 1 41 ? -21.578 -26.641 -6.176 1 97.31 41 LEU B CA 1
ATOM 2542 C C . LEU B 1 41 ? -21.406 -27.578 -4.984 1 97.31 41 LEU B C 1
ATOM 2544 O O . LEU B 1 41 ? -21.766 -27.234 -3.855 1 97.31 41 LEU B O 1
ATOM 2548 N N . SER B 1 42 ? -20.875 -28.703 -5.258 1 95.62 42 SER B N 1
ATOM 2549 C CA . SER B 1 42 ? -20.656 -29.703 -4.207 1 95.62 42 SER B CA 1
ATOM 2550 C C . SER B 1 42 ? -19.625 -29.219 -3.197 1 95.62 42 SER B C 1
ATOM 2552 O O . SER B 1 42 ? -19.562 -29.734 -2.076 1 95.62 42 SER B O 1
ATOM 2554 N N . LEU B 1 43 ? -18.844 -28.266 -3.559 1 96.38 43 LEU B N 1
ATOM 2555 C CA . LEU B 1 43 ? -17.828 -27.688 -2.68 1 96.38 43 LEU B CA 1
ATOM 2556 C C . LEU B 1 43 ? -18.359 -26.453 -1.956 1 96.38 43 LEU B C 1
ATOM 2558 O O . LEU B 1 43 ? -17.625 -25.812 -1.203 1 96.38 43 LEU B O 1
ATOM 2562 N N . GLY B 1 44 ? -19.641 -26.109 -2.225 1 97.94 44 GLY B N 1
ATOM 2563 C CA . GLY B 1 44 ? -20.25 -24.969 -1.569 1 97.94 44 GLY B CA 1
ATOM 2564 C C . GLY B 1 44 ? -20.125 -23.688 -2.365 1 97.94 44 GLY B C 1
ATOM 2565 O O . GLY B 1 44 ? -20.406 -22.594 -1.854 1 97.94 44 GLY B O 1
ATOM 2566 N N . ILE B 1 45 ? -19.672 -23.766 -3.598 1 98.69 45 ILE B N 1
ATOM 2567 C CA . ILE B 1 45 ? -19.516 -22.594 -4.465 1 98.69 45 ILE B CA 1
ATOM 2568 C C . ILE B 1 45 ? -20.75 -22.453 -5.355 1 98.69 45 ILE B C 1
ATOM 2570 O O . ILE B 1 45 ? -21.188 -23.422 -5.988 1 98.69 45 ILE B O 1
ATOM 2574 N N . THR B 1 46 ? -21.391 -21.297 -5.352 1 98.75 46 THR B N 1
ATOM 2575 C CA . THR B 1 46 ? -22.5 -21.047 -6.266 1 98.75 46 THR B CA 1
ATOM 2576 C C . THR B 1 46 ? -21.984 -20.828 -7.688 1 98.75 46 THR B C 1
ATOM 2578 O O . THR B 1 46 ? -21.281 -19.859 -7.961 1 98.75 46 THR B O 1
ATOM 2581 N N . PRO B 1 47 ? -22.359 -21.703 -8.602 1 98.56 47 PRO B N 1
ATOM 2582 C CA . PRO B 1 47 ? -21.828 -21.594 -9.961 1 98.56 47 PRO B CA 1
ATOM 2583 C C . PRO B 1 47 ? -22.609 -20.594 -10.82 1 98.56 47 PRO B C 1
ATOM 2585 O O . PRO B 1 47 ? -23.828 -20.469 -10.672 1 98.56 47 PRO B O 1
ATOM 2588 N N . VAL B 1 48 ? -21.891 -19.859 -11.633 1 98.44 48 VAL B N 1
ATOM 2589 C CA . VAL B 1 48 ? -22.422 -19.062 -12.734 1 98.44 48 VAL B CA 1
ATOM 2590 C C . VAL B 1 48 ? -21.766 -19.484 -14.047 1 98.44 48 VAL B C 1
ATOM 2592 O O . VAL B 1 48 ? -20.547 -19.469 -14.172 1 98.44 48 VAL B O 1
ATOM 2595 N N . ILE B 1 49 ? -22.562 -19.875 -15.023 1 97.94 49 ILE B N 1
ATOM 2596 C CA . ILE B 1 49 ? -22.016 -20.359 -16.297 1 97.94 49 ILE B CA 1
ATOM 2597 C C . ILE B 1 49 ? -21.547 -19.172 -17.125 1 97.94 49 ILE B C 1
ATOM 2599 O O . ILE B 1 49 ? -22.312 -18.234 -17.391 1 97.94 49 ILE B O 1
ATOM 2603 N N . GLY B 1 50 ? -20.312 -19.203 -17.516 1 97.62 50 GLY B N 1
ATOM 2604 C CA . GLY B 1 50 ? -19.703 -18.156 -18.328 1 97.62 50 GLY B CA 1
ATOM 2605 C C . GLY B 1 50 ? -18.203 -18.297 -18.484 1 97.62 50 GLY B C 1
ATOM 2606 O O . GLY B 1 50 ? -17.625 -19.297 -18.031 1 97.62 50 GLY B O 1
ATOM 2607 N N . THR B 1 51 ? -17.656 -17.438 -19.266 1 97.06 51 THR B N 1
ATOM 2608 C CA . THR B 1 51 ? -16.203 -17.375 -19.469 1 97.06 51 THR B CA 1
ATOM 2609 C C . THR B 1 51 ? -15.672 -15.984 -19.172 1 97.06 51 THR B C 1
ATOM 2611 O O . THR B 1 51 ? -16.453 -15.062 -18.906 1 97.06 51 THR B O 1
ATOM 2614 N N . LEU B 1 52 ? -14.352 -15.812 -19.219 1 97.56 52 LEU B N 1
ATOM 2615 C CA . LEU B 1 52 ? -13.719 -14.523 -19 1 97.56 52 LEU B CA 1
ATOM 2616 C C . LEU B 1 52 ? -14.07 -13.539 -20.109 1 97.56 52 LEU B C 1
ATOM 2618 O O . LEU B 1 52 ? -13.867 -12.336 -19.969 1 97.56 52 LEU B O 1
ATOM 2622 N N . ASN B 1 53 ? -14.586 -14.062 -21.172 1 97.06 53 ASN B N 1
ATOM 2623 C CA . ASN B 1 53 ? -14.914 -13.211 -22.297 1 97.06 53 ASN B CA 1
ATOM 2624 C C . ASN B 1 53 ? -16.344 -12.688 -22.203 1 97.06 53 ASN B C 1
ATOM 2626 O O . ASN B 1 53 ? -16.75 -11.844 -23 1 97.06 53 ASN B O 1
ATOM 2630 N N . ASP B 1 54 ? -17.109 -13.211 -21.281 1 97.69 54 ASP B N 1
ATOM 2631 C CA . ASP B 1 54 ? -18.484 -12.758 -21.078 1 97.69 54 ASP B CA 1
ATOM 2632 C C . ASP B 1 54 ? -18.531 -11.531 -20.172 1 97.69 54 ASP B C 1
ATOM 2634 O O . ASP B 1 54 ? -18.906 -11.625 -19 1 97.69 54 ASP B O 1
ATOM 2638 N N . THR B 1 55 ? -18.234 -10.445 -20.75 1 97.88 55 THR B N 1
ATOM 2639 C CA . THR B 1 55 ? -18.062 -9.195 -20.016 1 97.88 55 THR B CA 1
ATOM 2640 C C . THR B 1 55 ? -19.312 -8.859 -19.219 1 97.88 55 THR B C 1
ATOM 2642 O O . THR B 1 55 ? -19.219 -8.445 -18.062 1 97.88 55 THR B O 1
ATOM 2645 N N . GLU B 1 56 ? -20.453 -9.047 -19.797 1 98.12 56 GLU B N 1
ATOM 2646 C CA . GLU B 1 56 ? -21.703 -8.703 -19.109 1 98.12 56 GLU B CA 1
ATOM 2647 C C . GLU B 1 56 ? -21.906 -9.57 -17.875 1 98.12 56 GLU B C 1
ATOM 2649 O O . GLU B 1 56 ? -22.375 -9.086 -16.844 1 98.12 56 GLU B O 1
ATOM 2654 N N . ILE B 1 57 ? -21.562 -10.82 -17.984 1 98.19 57 ILE B N 1
ATOM 2655 C CA . ILE B 1 57 ? -21.672 -11.727 -16.844 1 98.19 57 ILE B CA 1
ATOM 2656 C C . ILE B 1 57 ? -20.688 -11.305 -15.758 1 98.19 57 ILE B C 1
ATOM 2658 O O . ILE B 1 57 ? -21.047 -11.234 -14.586 1 98.19 57 ILE B O 1
ATOM 2662 N N . LEU B 1 58 ? -19.484 -10.992 -16.141 1 98.69 58 LEU B N 1
ATOM 2663 C CA . LEU B 1 58 ? -18.469 -10.586 -15.18 1 98.69 58 LEU B CA 1
ATOM 2664 C C . LEU B 1 58 ? -18.875 -9.305 -14.461 1 98.69 58 LEU B C 1
ATOM 2666 O O . LEU B 1 58 ? -18.734 -9.203 -13.242 1 98.69 58 LEU B O 1
ATOM 2670 N N . ILE B 1 59 ? -19.406 -8.391 -15.211 1 98.75 59 ILE B N 1
ATOM 2671 C CA . ILE B 1 59 ? -19.828 -7.117 -14.641 1 98.75 59 ILE B CA 1
ATOM 2672 C C . ILE B 1 59 ? -20.953 -7.359 -13.633 1 98.75 59 ILE B C 1
ATOM 2674 O O . ILE B 1 59 ? -20.906 -6.863 -12.508 1 98.75 59 ILE B O 1
ATOM 2678 N N . THR B 1 60 ? -21.953 -8.125 -14.023 1 98.69 60 THR B N 1
ATOM 2679 C CA . THR B 1 60 ? -23.125 -8.398 -13.188 1 98.69 60 THR B CA 1
ATOM 2680 C C . THR B 1 60 ? -22.703 -9.055 -11.883 1 98.69 60 THR B C 1
ATOM 2682 O O . THR B 1 60 ? -23.141 -8.633 -10.805 1 98.69 60 THR B O 1
ATOM 2685 N N . GLN B 1 61 ? -21.859 -10.047 -11.938 1 98.75 61 GLN B N 1
ATOM 2686 C CA . GLN B 1 61 ? -21.438 -10.773 -10.742 1 98.75 61 GLN B CA 1
ATOM 2687 C C . GLN B 1 61 ? -20.547 -9.906 -9.859 1 98.75 61 GLN B C 1
ATOM 2689 O O . GLN B 1 61 ? -20.641 -9.961 -8.625 1 98.75 61 GLN B O 1
ATOM 2694 N N . ALA B 1 62 ? -19.672 -9.125 -10.477 1 98.81 62 ALA B N 1
ATOM 2695 C CA . ALA B 1 62 ? -18.797 -8.227 -9.727 1 98.81 62 ALA B CA 1
ATOM 2696 C C . ALA B 1 62 ? -19.625 -7.215 -8.93 1 98.81 62 ALA B C 1
ATOM 2698 O O . ALA B 1 62 ? -19.344 -6.957 -7.754 1 98.81 62 ALA B O 1
ATOM 2699 N N . LYS B 1 63 ? -20.609 -6.668 -9.555 1 98.56 63 LYS B N 1
ATOM 2700 C CA . LYS B 1 63 ? -21.438 -5.652 -8.906 1 98.56 63 LYS B CA 1
ATOM 2701 C C . LYS B 1 63 ? -22.234 -6.246 -7.75 1 98.56 63 LYS B C 1
ATOM 2703 O O . LYS B 1 63 ? -22.469 -5.57 -6.742 1 98.56 63 LYS B O 1
ATOM 2708 N N . LYS B 1 64 ? -22.625 -7.488 -7.84 1 98.44 64 LYS B N 1
ATOM 2709 C CA . LYS B 1 64 ? -23.406 -8.164 -6.812 1 98.44 64 LYS B CA 1
ATOM 2710 C C . LYS B 1 64 ? -22.547 -8.547 -5.613 1 98.44 64 LYS B C 1
ATOM 2712 O O . LYS B 1 64 ? -23.047 -8.688 -4.5 1 98.44 64 LYS B O 1
ATOM 2717 N N . ALA B 1 65 ? -21.297 -8.688 -5.797 1 98.88 65 ALA B N 1
ATOM 2718 C CA . ALA B 1 65 ? -20.391 -9.195 -4.777 1 98.88 65 ALA B CA 1
ATOM 2719 C C . ALA B 1 65 ? -19.859 -8.07 -3.895 1 98.88 65 ALA B C 1
ATOM 2721 O O . ALA B 1 65 ? -19.969 -6.891 -4.246 1 98.88 65 ALA B O 1
ATOM 2722 N N . ASP B 1 66 ? -19.375 -8.398 -2.725 1 98.69 66 ASP B N 1
ATOM 2723 C CA . ASP B 1 66 ? -18.656 -7.477 -1.854 1 98.69 66 ASP B CA 1
ATOM 2724 C C . ASP B 1 66 ? -17.188 -7.371 -2.264 1 98.69 66 ASP B C 1
ATOM 2726 O O . ASP B 1 66 ? -16.516 -6.387 -1.946 1 98.69 66 ASP B O 1
ATOM 2730 N N . ALA B 1 67 ? -16.703 -8.383 -2.967 1 98.88 67 ALA B N 1
ATOM 2731 C CA . ALA B 1 67 ? -15.32 -8.453 -3.422 1 98.88 67 ALA B CA 1
ATOM 2732 C C . ALA B 1 67 ? -15.188 -9.375 -4.629 1 98.88 67 ALA B C 1
ATOM 2734 O O . ALA B 1 67 ? -16 -10.273 -4.824 1 98.88 67 ALA B O 1
ATOM 2735 N N . VAL B 1 68 ? -14.148 -9.094 -5.41 1 98.94 68 VAL B N 1
ATOM 2736 C CA . VAL B 1 68 ? -13.82 -9.922 -6.562 1 98.94 68 VAL B CA 1
ATOM 2737 C C . VAL B 1 68 ? -12.398 -10.469 -6.426 1 98.94 68 VAL B C 1
ATOM 2739 O O . VAL B 1 68 ? -11.484 -9.742 -6.031 1 98.94 68 VAL B O 1
ATOM 2742 N N . ILE B 1 69 ? -12.211 -11.742 -6.672 1 99 69 ILE B N 1
ATOM 2743 C CA . ILE B 1 69 ? -10.898 -12.367 -6.746 1 99 69 ILE B CA 1
ATOM 2744 C C . ILE B 1 69 ? -10.727 -13.055 -8.102 1 99 69 ILE B C 1
ATOM 2746 O O . ILE B 1 69 ? -11.547 -13.891 -8.492 1 99 69 ILE B O 1
ATOM 2750 N N . ASN B 1 70 ? -9.734 -12.641 -8.836 1 98.94 70 ASN B N 1
ATOM 2751 C CA . ASN B 1 70 ? -9.438 -13.195 -10.148 1 98.94 70 ASN B CA 1
ATOM 2752 C C . ASN B 1 70 ? -8.234 -14.141 -10.102 1 98.94 70 ASN B C 1
ATOM 2754 O O . ASN B 1 70 ? -7.098 -13.695 -9.977 1 98.94 70 ASN B O 1
ATOM 2758 N N . THR B 1 71 ? -8.492 -15.406 -10.242 1 98.75 71 THR B N 1
ATOM 2759 C CA . THR B 1 71 ? -7.434 -16.406 -10.227 1 98.75 71 THR B CA 1
ATOM 2760 C C . THR B 1 71 ? -7.402 -17.188 -11.539 1 98.75 71 THR B C 1
ATOM 2762 O O . THR B 1 71 ? -6.621 -18.125 -11.695 1 98.75 71 THR B O 1
ATOM 2765 N N . ALA B 1 72 ? -8.195 -16.781 -12.523 1 98.19 72 ALA B N 1
ATOM 2766 C CA . ALA B 1 72 ? -8.398 -17.594 -13.719 1 98.19 72 ALA B CA 1
ATOM 2767 C C . ALA B 1 72 ? -7.219 -17.469 -14.672 1 98.19 72 ALA B C 1
ATOM 2769 O O . ALA B 1 72 ? -6.797 -18.469 -15.281 1 98.19 72 ALA B O 1
ATOM 2770 N N . ASN B 1 73 ? -6.797 -16.297 -14.922 1 97.81 73 ASN B N 1
ATOM 2771 C CA . ASN B 1 73 ? -5.766 -16.016 -15.922 1 97.81 73 ASN B CA 1
ATOM 2772 C C . ASN B 1 73 ? -5.062 -14.688 -15.633 1 97.81 73 ASN B C 1
ATOM 2774 O O . ASN B 1 73 ? -5.664 -13.625 -15.766 1 97.81 73 ASN B O 1
ATOM 2778 N N . SER B 1 74 ? -3.818 -14.781 -15.305 1 97.5 74 SER B N 1
ATOM 2779 C CA . SER B 1 74 ? -3.031 -13.617 -14.922 1 97.5 74 SER B CA 1
ATOM 2780 C C . SER B 1 74 ? -2.82 -12.68 -16.109 1 97.5 74 SER B C 1
ATOM 2782 O O . SER B 1 74 ? -2.459 -11.516 -15.938 1 97.5 74 SER B O 1
ATOM 2784 N N . ASP B 1 75 ? -3.084 -13.156 -17.344 1 97.56 75 ASP B N 1
ATOM 2785 C CA . ASP B 1 75 ? -2.697 -12.422 -18.531 1 97.56 75 ASP B CA 1
ATOM 2786 C C . ASP B 1 75 ? -3.924 -11.93 -19.297 1 97.56 75 ASP B C 1
ATOM 2788 O O . ASP B 1 75 ? -3.803 -11.406 -20.406 1 97.56 75 ASP B O 1
ATOM 2792 N N . HIS B 1 76 ? -5.102 -12.172 -18.766 1 98.25 76 HIS B N 1
ATOM 2793 C CA . HIS B 1 76 ? -6.332 -11.766 -19.422 1 98.25 76 HIS B CA 1
ATOM 2794 C C . HIS B 1 76 ? -6.699 -10.328 -19.078 1 98.25 76 HIS B C 1
ATOM 2796 O O . HIS B 1 76 ? -7.566 -10.094 -18.234 1 98.25 76 HIS B O 1
ATOM 2802 N N . ARG B 1 77 ? -6.152 -9.398 -19.797 1 98.38 77 ARG B N 1
ATOM 2803 C CA . ARG B 1 77 ? -6.27 -7.973 -19.5 1 98.38 77 ARG B CA 1
ATOM 2804 C C . ARG B 1 77 ? -7.73 -7.531 -19.531 1 98.38 77 ARG B C 1
ATOM 2806 O O . ARG B 1 77 ? -8.164 -6.758 -18.672 1 98.38 77 ARG B O 1
ATOM 2813 N N . ILE B 1 78 ? -8.461 -8.008 -20.469 1 98.44 78 ILE B N 1
ATOM 2814 C CA . ILE B 1 78 ? -9.836 -7.566 -20.656 1 98.44 78 ILE B CA 1
ATOM 2815 C C . ILE B 1 78 ? -10.656 -7.863 -19.406 1 98.44 78 ILE B C 1
ATOM 2817 O O . ILE B 1 78 ? -11.43 -7.02 -18.938 1 98.44 78 ILE B O 1
ATOM 2821 N N . ALA B 1 79 ? -10.523 -9.016 -18.828 1 98.75 79 ALA B N 1
ATOM 2822 C CA . ALA B 1 79 ? -11.242 -9.344 -17.594 1 98.75 79 ALA B CA 1
ATOM 2823 C C . ALA B 1 79 ? -10.852 -8.414 -16.453 1 98.75 79 ALA B C 1
ATOM 2825 O O . ALA B 1 79 ? -11.703 -7.961 -15.695 1 98.75 79 ALA B O 1
ATOM 2826 N N . VAL B 1 80 ? -9.562 -8.133 -16.344 1 98.81 80 VAL B N 1
ATOM 2827 C CA . VAL B 1 80 ? -9.055 -7.25 -15.305 1 98.81 80 VAL B CA 1
ATOM 2828 C C . VAL B 1 80 ? -9.664 -5.859 -15.461 1 98.81 80 VAL B C 1
ATOM 2830 O O . VAL B 1 80 ? -10.195 -5.297 -14.5 1 98.81 80 VAL B O 1
ATOM 2833 N N . GLU B 1 81 ? -9.609 -5.348 -16.656 1 98.81 81 GLU B N 1
ATOM 2834 C CA . GLU B 1 81 ? -10.195 -4.039 -16.938 1 98.81 81 GLU B CA 1
ATOM 2835 C C . GLU B 1 81 ? -11.695 -4.031 -16.641 1 98.81 81 GLU B C 1
ATOM 2837 O O . GLU B 1 81 ? -12.227 -3.041 -16.141 1 98.81 81 GLU B O 1
ATOM 2842 N N . THR B 1 82 ? -12.328 -5.125 -16.969 1 98.88 82 THR B N 1
ATOM 2843 C CA . THR B 1 82 ? -13.758 -5.262 -16.734 1 98.88 82 THR B CA 1
ATOM 2844 C C . THR B 1 82 ? -14.062 -5.172 -15.242 1 98.88 82 THR B C 1
ATOM 2846 O O . THR B 1 82 ? -14.969 -4.434 -14.828 1 98.88 82 THR B O 1
ATOM 2849 N N . PHE B 1 83 ? -13.344 -5.871 -14.406 1 98.88 83 PHE B N 1
ATOM 2850 C CA . PHE B 1 83 ? -13.562 -5.859 -12.969 1 98.88 83 PHE B CA 1
ATOM 2851 C C . PHE B 1 83 ? -13.281 -4.48 -12.383 1 98.88 83 PHE B C 1
ATOM 2853 O O . PHE B 1 83 ? -14.047 -3.98 -11.555 1 98.88 83 PHE B O 1
ATOM 2860 N N . ILE B 1 84 ? -12.172 -3.836 -12.805 1 98.81 84 ILE B N 1
ATOM 2861 C CA . ILE B 1 84 ? -11.812 -2.51 -12.32 1 98.81 84 ILE B CA 1
ATOM 2862 C C . ILE B 1 84 ? -12.938 -1.523 -12.633 1 98.81 84 ILE B C 1
ATOM 2864 O O . ILE B 1 84 ? -13.367 -0.762 -11.766 1 98.81 84 ILE B O 1
ATOM 2868 N N . GLU B 1 85 ? -13.398 -1.606 -13.852 1 98.69 85 GLU B N 1
ATOM 2869 C CA . GLU B 1 85 ? -14.461 -0.692 -14.25 1 98.69 85 GLU B CA 1
ATOM 2870 C C . GLU B 1 85 ? -15.742 -0.968 -13.477 1 98.69 85 GLU B C 1
ATOM 2872 O O . GLU B 1 85 ? -16.422 -0.038 -13.031 1 98.69 85 GLU B O 1
ATOM 2877 N N . ALA B 1 86 ? -16.047 -2.221 -13.312 1 98.81 86 ALA B N 1
ATOM 2878 C CA . ALA B 1 86 ? -17.281 -2.611 -12.625 1 98.81 86 ALA B CA 1
ATOM 2879 C C . ALA B 1 86 ? -17.25 -2.16 -11.164 1 98.81 86 ALA B C 1
ATOM 2881 O O . ALA B 1 86 ? -18.297 -1.848 -10.586 1 98.81 86 ALA B O 1
ATOM 2882 N N . LEU B 1 87 ? -16.109 -2.082 -10.57 1 98.75 87 LEU B N 1
ATOM 2883 C CA . LEU B 1 87 ? -16 -1.813 -9.141 1 98.75 87 LEU B CA 1
ATOM 2884 C C . LEU B 1 87 ? -15.609 -0.36 -8.891 1 98.75 87 LEU B C 1
ATOM 2886 O O . LEU B 1 87 ? -15.523 0.073 -7.738 1 98.75 87 LEU B O 1
ATOM 2890 N N . LYS B 1 88 ? -15.398 0.41 -9.945 1 98.44 88 LYS B N 1
ATOM 2891 C CA . LYS B 1 88 ? -14.922 1.785 -9.836 1 98.44 88 LYS B CA 1
ATOM 2892 C C . LYS B 1 88 ? -15.82 2.604 -8.906 1 98.44 88 LYS B C 1
ATOM 2894 O O . LYS B 1 88 ? -17.047 2.58 -9.039 1 98.44 88 LYS B O 1
ATOM 2899 N N . GLY B 1 89 ? -15.164 3.246 -7.922 1 97.69 89 GLY B N 1
ATOM 2900 C CA . GLY B 1 89 ? -15.859 4.164 -7.027 1 97.69 89 GLY B CA 1
ATOM 2901 C C . GLY B 1 89 ? -16.53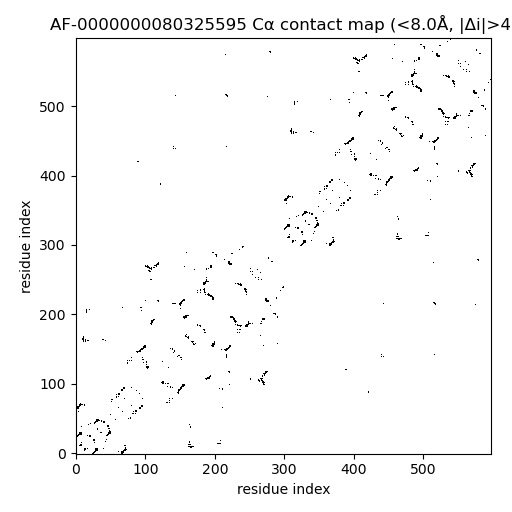1 3.465 -5.867 1 97.69 89 GLY B C 1
ATOM 2902 O O . GLY B 1 89 ? -17.125 4.117 -5 1 97.69 89 GLY B O 1
ATOM 2903 N N . THR B 1 90 ? -16.422 2.154 -5.723 1 97.94 90 THR B N 1
ATOM 2904 C CA . THR B 1 90 ? -17.234 1.426 -4.75 1 97.94 90 THR B CA 1
ATOM 2905 C C . THR B 1 90 ? -16.453 1.212 -3.455 1 97.94 90 THR B C 1
ATOM 2907 O O . THR B 1 90 ? -17.031 0.92 -2.412 1 97.94 90 THR B O 1
ATOM 2910 N N . GLY B 1 91 ? -15.102 1.259 -3.557 1 97.81 91 GLY B N 1
ATOM 2911 C CA . GLY B 1 91 ? -14.266 0.932 -2.412 1 97.81 91 GLY B CA 1
ATOM 2912 C C . GLY B 1 91 ? -14.148 -0.561 -2.166 1 97.81 91 GLY B C 1
ATOM 2913 O O . GLY B 1 91 ? -13.438 -0.991 -1.25 1 97.81 91 GLY B O 1
ATOM 2914 N N . LYS B 1 92 ? -14.82 -1.408 -3.033 1 98.56 92 LYS B N 1
ATOM 2915 C CA . LYS B 1 92 ? -14.812 -2.855 -2.848 1 98.56 92 LYS B CA 1
ATOM 2916 C C . LYS B 1 92 ? -13.461 -3.457 -3.221 1 98.56 92 LYS B C 1
ATOM 2918 O O . LYS B 1 92 ? -12.711 -2.865 -3.994 1 98.56 92 LYS B O 1
ATOM 2923 N N . ALA B 1 93 ? -13.203 -4.613 -2.719 1 98.81 93 ALA B N 1
ATOM 2924 C CA . ALA B 1 93 ? -11.914 -5.27 -2.91 1 98.81 93 ALA B CA 1
ATOM 2925 C C . ALA B 1 93 ? -11.867 -5.996 -4.254 1 98.81 93 ALA B C 1
ATOM 2927 O O . ALA B 1 93 ? -12.852 -6.59 -4.684 1 98.81 93 ALA B O 1
ATOM 2928 N N . PHE B 1 94 ? -10.742 -5.895 -4.895 1 98.94 94 PHE B N 1
ATOM 2929 C CA . PHE B 1 94 ? -10.391 -6.668 -6.082 1 98.94 94 PHE B CA 1
ATOM 2930 C C . PHE B 1 94 ? -8.992 -7.262 -5.945 1 98.94 94 PHE B C 1
ATOM 2932 O O . PHE B 1 94 ? -8 -6.531 -5.914 1 98.94 94 PHE B O 1
ATOM 2939 N N . ILE B 1 95 ? -8.914 -8.602 -5.836 1 99 95 ILE B N 1
ATOM 2940 C CA . ILE B 1 95 ? -7.625 -9.273 -5.77 1 99 95 ILE B CA 1
ATOM 2941 C C . ILE B 1 95 ? -7.32 -9.945 -7.109 1 99 95 ILE B C 1
ATOM 2943 O O . ILE B 1 95 ? -8.125 -10.727 -7.617 1 99 95 ILE B O 1
ATOM 2947 N N . HIS B 1 96 ? -6.199 -9.617 -7.691 1 99 96 HIS B N 1
ATOM 2948 C CA . HIS B 1 96 ? -5.707 -10.203 -8.93 1 99 96 HIS B CA 1
ATOM 2949 C C . HIS B 1 96 ? -4.516 -11.125 -8.672 1 99 96 HIS B C 1
ATOM 2951 O O . HIS B 1 96 ? -3.613 -10.773 -7.906 1 99 96 HIS B O 1
ATOM 2957 N N . THR B 1 97 ? -4.531 -12.289 -9.297 1 98.94 97 TH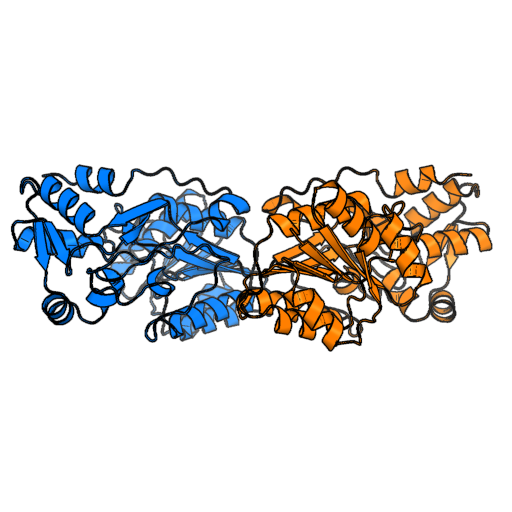R B N 1
ATOM 2958 C CA . THR B 1 97 ? -3.447 -13.258 -9.18 1 98.94 97 THR B CA 1
ATOM 2959 C C . THR B 1 97 ? -2.447 -13.094 -10.32 1 98.94 97 THR B C 1
ATOM 2961 O O . THR B 1 97 ? -2.818 -13.164 -11.492 1 98.94 97 THR B O 1
ATOM 2964 N N . SER B 1 98 ? -1.271 -12.828 -9.984 1 98.75 98 SER B N 1
ATOM 2965 C CA . SER B 1 98 ? -0.152 -12.781 -10.922 1 98.75 98 SER B CA 1
ATOM 2966 C C . SER B 1 98 ? 0.736 -14.016 -10.773 1 98.75 98 SER B C 1
ATOM 2968 O O . SER B 1 98 ? 0.238 -15.125 -10.609 1 98.75 98 SER B O 1
ATOM 2970 N N . GLY B 1 99 ? 1.959 -13.891 -10.953 1 98.25 99 GLY B N 1
ATOM 2971 C CA . GLY B 1 99 ? 2.967 -14.93 -10.82 1 98.25 99 GLY B CA 1
ATOM 2972 C C . GLY B 1 99 ? 4.383 -14.391 -10.797 1 98.25 99 GLY B C 1
ATOM 2973 O O . GLY B 1 99 ? 4.68 -13.383 -11.438 1 98.25 99 GLY B O 1
ATOM 2974 N N . SER B 1 100 ? 5.266 -15.102 -10.133 1 98.12 100 SER B N 1
ATOM 2975 C CA . SER B 1 100 ? 6.598 -14.578 -9.852 1 98.12 100 SER B CA 1
ATOM 2976 C C . SER B 1 100 ? 7.508 -14.703 -11.062 1 98.12 100 SER B C 1
ATOM 2978 O O . SER B 1 100 ? 8.625 -14.18 -11.062 1 98.12 100 SER B O 1
ATOM 2980 N N . SER B 1 101 ? 7.035 -15.328 -12.164 1 96.94 101 SER B N 1
ATOM 2981 C CA . SER B 1 101 ? 7.816 -15.359 -13.398 1 96.94 101 SER B CA 1
ATOM 2982 C C . SER B 1 101 ? 8.094 -13.953 -13.906 1 96.94 101 SER B C 1
ATOM 2984 O O . SER B 1 101 ? 8.945 -13.766 -14.781 1 96.94 101 SER B O 1
ATOM 2986 N N . VAL B 1 102 ? 7.449 -12.945 -13.367 1 97.62 102 VAL B N 1
ATOM 2987 C CA . VAL B 1 102 ? 7.66 -11.562 -13.789 1 97.62 102 VAL B CA 1
ATOM 2988 C C . VAL B 1 102 ? 9.102 -11.148 -13.516 1 97.62 102 VAL B C 1
ATOM 2990 O O . VAL B 1 102 ? 9.648 -10.281 -14.195 1 97.62 102 VAL B O 1
ATOM 2993 N N . VAL B 1 103 ? 9.742 -11.789 -12.539 1 98 103 VAL B N 1
ATOM 2994 C CA . VAL B 1 103 ? 11.133 -11.469 -12.234 1 98 103 VAL B CA 1
ATOM 2995 C C . VAL B 1 103 ? 12.047 -12.555 -12.805 1 98 103 VAL B C 1
ATOM 2997 O O . VAL B 1 103 ? 13.211 -12.648 -12.414 1 98 103 VAL B O 1
ATOM 3000 N N . GLY B 1 104 ? 11.477 -13.422 -13.656 1 97.25 104 GLY B N 1
ATOM 3001 C CA . GLY B 1 104 ? 12.242 -14.523 -14.227 1 97.25 104 GLY B CA 1
ATOM 3002 C C . GLY B 1 104 ? 13.312 -14.07 -15.195 1 97.25 104 GLY B C 1
ATOM 3003 O O . GLY B 1 104 ? 13.352 -12.898 -15.586 1 97.25 104 GLY B O 1
ATOM 3004 N N . ASP B 1 105 ? 14.273 -14.969 -15.531 1 97.31 105 ASP B N 1
ATOM 3005 C CA . ASP B 1 105 ? 15.336 -14.711 -16.5 1 97.31 105 ASP B CA 1
ATOM 3006 C C . ASP B 1 105 ? 15.445 -15.852 -17.516 1 97.31 105 ASP B C 1
ATOM 3008 O O . ASP B 1 105 ? 14.594 -16.734 -17.547 1 97.31 105 ASP B O 1
ATOM 3012 N N . ASP B 1 106 ? 16.344 -15.727 -18.406 1 95.81 106 ASP B N 1
ATOM 3013 C CA . ASP B 1 106 ? 16.562 -16.75 -19.422 1 95.81 106 ASP B CA 1
ATOM 3014 C C . ASP B 1 106 ? 17.781 -17.609 -19.109 1 95.81 106 ASP B C 1
ATOM 3016 O O . ASP B 1 106 ? 18.672 -17.766 -19.938 1 95.81 106 ASP B O 1
ATOM 3020 N N . ALA B 1 107 ? 17.781 -18.219 -17.953 1 97.19 107 ALA B N 1
ATOM 3021 C CA . ALA B 1 107 ? 18.922 -19 -17.453 1 97.19 107 ALA B CA 1
ATOM 3022 C C . ALA B 1 107 ? 19.031 -20.328 -18.172 1 97.19 107 ALA B C 1
ATOM 3024 O O . ALA B 1 107 ? 20.109 -20.953 -18.203 1 97.19 107 ALA B O 1
ATOM 3025 N N . ARG B 1 108 ? 17.875 -20.875 -18.656 1 96.69 108 ARG B N 1
ATOM 3026 C CA . ARG B 1 108 ? 17.812 -22.125 -19.406 1 96.69 108 ARG B CA 1
ATOM 3027 C C . ARG B 1 108 ? 18.344 -23.281 -18.562 1 96.69 108 ARG B C 1
ATOM 3029 O O . ARG B 1 108 ? 18.969 -24.203 -19.094 1 96.69 108 ARG B O 1
ATOM 3036 N N . GLY B 1 109 ? 18.219 -23.141 -17.266 1 97.88 109 GLY B N 1
ATOM 3037 C CA . GLY B 1 109 ? 18.625 -24.172 -16.328 1 97.88 109 GLY B CA 1
ATOM 3038 C C . GLY B 1 109 ? 20.109 -24.156 -16.031 1 97.88 109 GLY B C 1
ATOM 3039 O O . GLY B 1 109 ? 20.594 -24.969 -15.242 1 97.88 109 GLY B O 1
ATOM 3040 N N . ASP B 1 110 ? 20.875 -23.172 -16.516 1 98.12 110 ASP B N 1
ATOM 3041 C CA . ASP B 1 110 ? 22.328 -23.297 -16.562 1 98.12 110 ASP B CA 1
ATOM 3042 C C . ASP B 1 110 ? 22.984 -22.422 -15.508 1 98.12 110 ASP B C 1
ATOM 3044 O O . ASP B 1 110 ? 24.203 -22.516 -15.297 1 98.12 110 ASP B O 1
ATOM 3048 N N . SER B 1 111 ? 22.219 -21.609 -14.859 1 98.38 111 SER B N 1
ATOM 3049 C CA . SER B 1 111 ? 22.812 -20.75 -13.852 1 98.38 111 SER B CA 1
ATOM 3050 C C . SER B 1 111 ? 21.797 -20.359 -12.781 1 98.38 111 SER B C 1
ATOM 3052 O O . SER B 1 111 ? 20.594 -20.391 -13.031 1 98.38 111 SER B O 1
ATOM 3054 N N . THR B 1 112 ? 22.312 -20.125 -11.586 1 98.44 112 THR B N 1
ATOM 3055 C CA . THR B 1 112 ? 21.531 -19.516 -10.508 1 98.44 112 THR B CA 1
ATOM 3056 C C . THR B 1 112 ? 21.672 -18 -10.531 1 98.44 112 THR B C 1
ATOM 3058 O O . THR B 1 112 ? 22.797 -17.469 -10.555 1 98.44 112 THR B O 1
ATOM 3061 N N . SER B 1 113 ? 20.562 -17.344 -10.602 1 97.94 113 SER B N 1
ATOM 3062 C CA . SER B 1 113 ? 20.625 -15.898 -10.516 1 97.94 113 SER B CA 1
ATOM 3063 C C . SER B 1 113 ? 21.094 -15.438 -9.148 1 97.94 113 SER B C 1
ATOM 3065 O O . SER B 1 113 ? 20.688 -15.992 -8.125 1 97.94 113 SER B O 1
ATOM 3067 N N . ALA B 1 114 ? 21.953 -14.492 -9.07 1 97.38 114 ALA B N 1
ATOM 3068 C CA . ALA B 1 114 ? 22.391 -13.891 -7.809 1 97.38 114 ALA B CA 1
ATOM 3069 C C . ALA B 1 114 ? 21.312 -12.961 -7.25 1 97.38 114 ALA B C 1
ATOM 3071 O O . ALA B 1 114 ? 21.344 -12.617 -6.066 1 97.38 114 ALA B O 1
ATOM 3072 N N . GLU B 1 115 ? 20.391 -12.586 -8.086 1 97.19 115 GLU B N 1
ATOM 3073 C CA . GLU B 1 115 ? 19.406 -11.594 -7.691 1 97.19 115 GLU B CA 1
ATOM 3074 C C . GLU B 1 115 ? 18.219 -12.25 -6.973 1 97.19 115 GLU B C 1
ATOM 3076 O O . GLU B 1 115 ? 17.672 -13.242 -7.457 1 97.19 115 GLU B O 1
ATOM 3081 N N . ILE B 1 116 ? 17.859 -11.789 -5.816 1 98.44 116 ILE B N 1
ATOM 3082 C CA . ILE B 1 116 ? 16.656 -12.102 -5.066 1 98.44 116 ILE B CA 1
ATOM 3083 C C . ILE B 1 116 ? 15.82 -10.844 -4.867 1 98.44 116 ILE B C 1
ATOM 3085 O O . ILE B 1 116 ? 16.344 -9.805 -4.453 1 98.44 116 ILE B O 1
ATOM 3089 N N . PHE B 1 117 ? 14.586 -10.898 -5.152 1 98.5 117 PHE B N 1
ATOM 3090 C CA . PHE B 1 117 ? 13.766 -9.688 -5.199 1 98.5 117 PHE B CA 1
ATOM 3091 C C . PHE B 1 117 ? 12.789 -9.656 -4.035 1 98.5 117 PHE B C 1
ATOM 3093 O O . PHE B 1 117 ? 12.219 -10.688 -3.662 1 98.5 117 PHE B O 1
ATOM 3100 N N . THR B 1 118 ? 12.641 -8.547 -3.414 1 98.44 118 THR B N 1
ATOM 3101 C CA . THR B 1 118 ? 11.469 -8.234 -2.594 1 98.44 118 THR B CA 1
ATOM 3102 C C . THR B 1 118 ? 10.477 -7.379 -3.375 1 98.44 118 THR B C 1
ATOM 3104 O O . THR B 1 118 ? 10.75 -6.988 -4.512 1 98.44 118 THR B O 1
ATOM 3107 N N . GLU B 1 119 ? 9.336 -7.039 -2.74 1 98.25 119 GLU B N 1
ATOM 3108 C CA . GLU B 1 119 ? 8.312 -6.246 -3.412 1 98.25 119 GLU B CA 1
ATOM 3109 C C . GLU B 1 119 ? 8.82 -4.848 -3.74 1 98.25 119 GLU B C 1
ATOM 3111 O O . GLU B 1 119 ? 8.258 -4.16 -4.598 1 98.25 119 GLU B O 1
ATOM 3116 N N . GLU B 1 120 ? 9.922 -4.453 -3.074 1 97.25 120 GLU B N 1
ATOM 3117 C CA . GLU B 1 120 ? 10.414 -3.088 -3.229 1 97.25 120 GLU B CA 1
ATOM 3118 C C . GLU B 1 120 ? 11.656 -3.047 -4.105 1 97.25 120 GLU B C 1
ATOM 3120 O O . GLU B 1 120 ? 12.234 -1.978 -4.328 1 97.25 120 GLU B O 1
ATOM 3125 N N . THR B 1 121 ? 12.125 -4.137 -4.609 1 97.19 121 THR B N 1
ATOM 3126 C CA . THR B 1 121 ? 13.32 -4.199 -5.445 1 97.19 121 THR B CA 1
ATOM 3127 C C . THR B 1 121 ? 12.961 -3.994 -6.914 1 97.19 121 THR B C 1
ATOM 3129 O O . THR B 1 121 ? 12.203 -4.777 -7.492 1 97.19 121 THR B O 1
ATOM 3132 N N . PRO B 1 122 ? 13.578 -2.975 -7.531 1 97.19 122 PRO B N 1
ATOM 3133 C CA . PRO B 1 122 ? 13.312 -2.795 -8.961 1 97.19 122 PRO B CA 1
ATOM 3134 C C . PRO B 1 122 ? 13.781 -3.98 -9.805 1 97.19 122 PRO B C 1
ATOM 3136 O O . PRO B 1 122 ? 14.789 -4.617 -9.469 1 97.19 122 PRO B O 1
ATOM 3139 N N . PHE B 1 123 ? 13.047 -4.285 -10.812 1 97 123 PHE B N 1
ATOM 3140 C CA . PHE B 1 123 ? 13.438 -5.316 -11.766 1 97 123 PHE B CA 1
ATOM 3141 C C . PHE B 1 123 ? 12.992 -4.945 -13.18 1 97 123 PHE B C 1
ATOM 3143 O O . PHE B 1 123 ? 12.203 -4.02 -13.359 1 97 123 PHE B O 1
ATOM 3150 N N . LYS B 1 124 ? 13.555 -5.574 -14.148 1 94.75 124 LYS B N 1
ATOM 3151 C CA . LYS B 1 124 ? 13.133 -5.512 -15.547 1 94.75 124 LYS B CA 1
ATOM 3152 C C . LYS B 1 124 ? 12.609 -6.863 -16.031 1 94.75 124 LYS B C 1
ATOM 3154 O O . LYS B 1 124 ? 13.352 -7.844 -16.062 1 94.75 124 LYS B O 1
ATOM 3159 N N . PRO B 1 125 ? 11.305 -6.895 -16.312 1 96.31 125 PRO B N 1
ATOM 3160 C CA . PRO B 1 125 ? 10.766 -8.18 -16.766 1 96.31 125 PRO B CA 1
ATOM 3161 C C . PRO B 1 125 ? 11.32 -8.586 -18.125 1 96.31 125 PRO B C 1
ATOM 3163 O O . PRO B 1 125 ? 11.711 -7.73 -18.922 1 96.31 125 PRO B O 1
ATOM 3166 N N . MET B 1 126 ? 11.312 -9.891 -18.375 1 93.31 126 MET B N 1
ATOM 3167 C CA . MET B 1 126 ? 11.531 -10.367 -19.734 1 93.31 126 MET B CA 1
ATOM 3168 C C . MET B 1 126 ? 10.422 -9.891 -20.656 1 93.31 126 MET B C 1
ATOM 3170 O O . MET B 1 126 ? 9.305 -9.609 -20.219 1 93.31 126 MET B O 1
ATOM 3174 N N . ASP B 1 127 ? 10.641 -9.883 -21.969 1 91.56 127 ASP B N 1
ATOM 3175 C CA . ASP B 1 127 ? 9.703 -9.383 -22.969 1 91.56 127 ASP B CA 1
ATOM 3176 C C . ASP B 1 127 ? 8.344 -10.078 -22.844 1 91.56 127 ASP B C 1
ATOM 3178 O O . ASP B 1 127 ? 7.301 -9.43 -22.906 1 91.56 127 ASP B O 1
ATOM 3182 N N . ILE B 1 128 ? 8.383 -11.32 -22.562 1 90.56 128 ILE B N 1
ATOM 3183 C CA . ILE B 1 128 ? 7.172 -12.133 -22.578 1 90.56 128 ILE B CA 1
ATOM 3184 C C . ILE B 1 128 ? 6.363 -11.883 -21.312 1 90.56 128 ILE B C 1
ATOM 3186 O O . ILE B 1 128 ? 5.223 -12.336 -21.188 1 90.56 128 ILE B O 1
ATOM 3190 N N . ARG B 1 129 ? 6.949 -11.094 -20.328 1 95.5 129 ARG B N 1
ATOM 3191 C CA . ARG B 1 129 ? 6.262 -10.852 -19.062 1 95.5 129 ARG B CA 1
ATOM 3192 C C . ARG B 1 129 ? 5.949 -9.367 -18.891 1 95.5 129 ARG B C 1
ATOM 3194 O O . ARG B 1 129 ? 5.441 -8.953 -17.844 1 95.5 129 ARG B O 1
ATOM 3201 N N . GLU B 1 130 ? 6.293 -8.602 -19.906 1 96.75 130 GLU B N 1
ATOM 3202 C CA . GLU B 1 130 ? 6.027 -7.168 -19.844 1 96.75 130 GLU B CA 1
ATOM 3203 C C . GLU B 1 130 ? 4.535 -6.891 -19.688 1 96.75 130 GLU B C 1
ATOM 3205 O O . GLU B 1 130 ? 4.141 -6.016 -18.906 1 96.75 130 GLU B O 1
ATOM 3210 N N . GLU B 1 131 ? 3.777 -7.664 -20.422 1 97.75 131 GLU B N 1
ATOM 3211 C CA . GLU B 1 131 ? 2.336 -7.43 -20.359 1 97.75 131 GLU B CA 1
ATOM 3212 C C . GLU B 1 131 ? 1.769 -7.824 -19 1 97.75 131 GLU B C 1
ATOM 3214 O O . GLU B 1 131 ? 0.877 -7.152 -18.469 1 97.75 131 GLU B O 1
ATOM 3219 N N . ARG B 1 132 ? 2.184 -8.898 -18.422 1 97.94 132 ARG B N 1
ATOM 3220 C CA . ARG B 1 132 ? 1.723 -9.273 -17.078 1 97.94 132 ARG B CA 1
ATOM 3221 C C . ARG B 1 132 ? 2.07 -8.195 -16.062 1 97.94 132 ARG B C 1
ATOM 3223 O O . ARG B 1 132 ? 1.261 -7.879 -15.188 1 97.94 132 ARG B O 1
ATOM 3230 N N . VAL B 1 133 ? 3.291 -7.66 -16.141 1 98.38 133 VAL B N 1
ATOM 3231 C CA . VAL B 1 133 ? 3.693 -6.574 -15.258 1 98.38 133 VAL B CA 1
ATOM 3232 C C . VAL B 1 133 ? 2.781 -5.367 -15.477 1 98.38 133 VAL B C 1
ATOM 3234 O O . VAL B 1 133 ? 2.355 -4.723 -14.516 1 98.38 133 VAL B O 1
ATOM 3237 N N . ALA B 1 134 ? 2.473 -5.098 -16.734 1 98.5 134 ALA B N 1
ATOM 3238 C CA . ALA B 1 134 ? 1.579 -3.988 -17.047 1 98.5 134 ALA B CA 1
ATOM 3239 C C . ALA B 1 134 ? 0.202 -4.199 -16.422 1 98.5 134 ALA B C 1
ATOM 3241 O O . ALA B 1 134 ? -0.422 -3.246 -15.953 1 98.5 134 ALA B O 1
ATOM 3242 N N . ILE B 1 135 ? -0.294 -5.406 -16.422 1 98.81 135 ILE B N 1
ATOM 3243 C CA . ILE B 1 135 ? -1.58 -5.734 -15.82 1 98.81 135 ILE B CA 1
ATOM 3244 C C . ILE B 1 135 ? -1.499 -5.547 -14.305 1 98.81 135 ILE B C 1
ATOM 3246 O O . ILE B 1 135 ? -2.404 -4.973 -13.695 1 98.81 135 ILE B O 1
ATOM 3250 N N . ASN B 1 136 ? -0.398 -6.07 -13.695 1 98.88 136 ASN B N 1
ATOM 3251 C CA . ASN B 1 136 ? -0.198 -5.852 -12.266 1 98.88 136 ASN B CA 1
ATOM 3252 C C . ASN B 1 136 ? -0.258 -4.367 -11.914 1 98.88 136 ASN B C 1
ATOM 3254 O O . ASN B 1 136 ? -0.936 -3.979 -10.961 1 98.88 136 ASN B O 1
ATOM 3258 N N . ASP B 1 137 ? 0.421 -3.582 -12.719 1 98.62 137 ASP B N 1
ATOM 3259 C CA . ASP B 1 137 ? 0.449 -2.143 -12.484 1 98.62 137 ASP B CA 1
ATOM 3260 C C . ASP B 1 137 ? -0.938 -1.529 -12.656 1 98.62 137 ASP B C 1
ATOM 3262 O O . ASP B 1 137 ? -1.328 -0.635 -11.906 1 98.62 137 ASP B O 1
ATOM 3266 N N . LEU B 1 138 ? -1.627 -1.992 -13.672 1 98.75 138 LEU B N 1
ATOM 3267 C CA . LEU B 1 138 ? -2.99 -1.531 -13.914 1 98.75 138 LEU B CA 1
ATOM 3268 C C . LEU B 1 138 ? -3.871 -1.776 -12.695 1 98.75 138 LEU B C 1
ATOM 3270 O O . LEU B 1 138 ? -4.621 -0.89 -12.273 1 98.75 138 LEU B O 1
ATOM 3274 N N . VAL B 1 139 ? -3.785 -2.938 -12.141 1 98.94 139 VAL B N 1
ATOM 3275 C CA . VAL B 1 139 ? -4.562 -3.303 -10.953 1 98.94 139 VAL B CA 1
ATOM 3276 C C . VAL B 1 139 ? -4.176 -2.4 -9.789 1 98.94 139 VAL B C 1
ATOM 3278 O O . VAL B 1 139 ? -5.043 -1.845 -9.109 1 98.94 139 VAL B O 1
ATOM 3281 N N . ARG B 1 140 ? -2.891 -2.213 -9.562 1 98.88 140 ARG B N 1
ATOM 3282 C CA . ARG B 1 140 ? -2.438 -1.395 -8.438 1 98.88 140 ARG B CA 1
ATOM 3283 C C . ARG B 1 140 ? -2.844 0.063 -8.625 1 98.88 140 ARG B C 1
ATOM 3285 O O . ARG B 1 140 ? -3.25 0.727 -7.672 1 98.88 140 ARG B O 1
ATOM 3292 N N . ARG B 1 141 ? -2.775 0.572 -9.875 1 98.62 141 ARG B N 1
ATOM 3293 C CA . ARG B 1 141 ? -3.16 1.956 -10.133 1 98.62 141 ARG B CA 1
ATOM 3294 C C . ARG B 1 141 ? -4.645 2.17 -9.859 1 98.62 141 ARG B C 1
ATOM 3296 O O . ARG B 1 141 ? -5.051 3.246 -9.422 1 98.62 141 ARG B O 1
ATOM 3303 N N . ALA B 1 142 ? -5.449 1.155 -10.102 1 98.75 142 ALA B N 1
ATOM 3304 C CA . ALA B 1 142 ? -6.867 1.259 -9.781 1 98.75 142 ALA B CA 1
ATOM 3305 C C . ALA B 1 142 ? -7.078 1.485 -8.289 1 98.75 142 ALA B C 1
ATOM 3307 O O . ALA B 1 142 ? -8.016 2.172 -7.883 1 98.75 142 ALA B O 1
ATOM 3308 N N . GLY B 1 143 ? -6.156 0.931 -7.48 1 98.5 143 GLY B N 1
ATOM 3309 C CA . GLY B 1 143 ? -6.199 1.113 -6.039 1 98.5 143 GLY B CA 1
ATOM 3310 C C . GLY B 1 143 ? -5.848 2.523 -5.605 1 98.5 143 GLY B C 1
ATOM 3311 O O . GLY B 1 143 ? -6.102 2.91 -4.461 1 98.5 143 GLY B O 1
ATOM 3312 N N . VAL B 1 144 ? -5.273 3.271 -6.496 1 98 144 VAL B N 1
ATOM 3313 C CA . VAL B 1 144 ? -4.875 4.645 -6.215 1 98 144 VAL B CA 1
ATOM 3314 C C . VAL B 1 144 ? -5.926 5.613 -6.75 1 98 144 VAL B C 1
ATOM 3316 O O . VAL B 1 144 ? -6.375 6.512 -6.031 1 98 144 VAL B O 1
ATOM 3319 N N . ASN B 1 145 ? -6.469 5.312 -7.961 1 92.94 145 ASN B N 1
ATOM 3320 C CA . ASN B 1 145 ? -7.176 6.332 -8.734 1 92.94 145 ASN B CA 1
ATOM 3321 C C . ASN B 1 145 ? -8.672 6.047 -8.805 1 92.94 145 ASN B C 1
ATOM 3323 O O . ASN B 1 145 ? -9.453 6.906 -9.211 1 92.94 145 ASN B O 1
ATOM 3327 N N . SER B 1 146 ? -9.031 4.844 -8.492 1 96.94 146 SER B N 1
ATOM 3328 C CA . SER B 1 146 ? -10.367 4.477 -8.945 1 96.94 146 SER B CA 1
ATOM 3329 C C . SER B 1 146 ? -11.25 4.055 -7.777 1 96.94 146 SER B C 1
ATOM 3331 O O . SER B 1 146 ? -12.344 3.523 -7.98 1 96.94 146 SER B O 1
ATOM 3333 N N . TRP B 1 147 ? -10.781 4.234 -6.555 1 97.38 147 TRP B N 1
ATOM 3334 C CA . TRP B 1 147 ? -11.5 3.805 -5.359 1 97.38 147 TRP B CA 1
ATOM 3335 C C . TRP B 1 147 ? -11.938 2.35 -5.484 1 97.38 147 TRP B C 1
ATOM 3337 O O . TRP B 1 147 ? -13.102 2.02 -5.219 1 97.38 147 TRP B O 1
ATOM 3347 N N . VAL B 1 148 ? -11.141 1.543 -6.039 1 98.56 148 VAL B N 1
ATOM 3348 C CA . VAL B 1 148 ? -11.156 0.087 -5.945 1 98.56 148 VAL B CA 1
ATOM 3349 C C . VAL B 1 148 ? -10.039 -0.384 -5.02 1 98.56 148 VAL B C 1
ATOM 3351 O O . VAL B 1 148 ? -8.875 -0.023 -5.203 1 98.56 148 VAL B O 1
ATOM 3354 N N . ARG B 1 149 ? -10.398 -1.061 -3.916 1 98.69 149 ARG B N 1
ATOM 3355 C CA . ARG B 1 149 ? -9.336 -1.605 -3.074 1 98.69 149 ARG B CA 1
ATOM 3356 C C . ARG B 1 149 ? -8.672 -2.807 -3.738 1 98.69 149 ARG B C 1
ATOM 3358 O O . ARG B 1 149 ? -8.914 -3.951 -3.348 1 98.69 149 ARG B O 1
ATOM 3365 N N . SER B 1 150 ? -7.801 -2.486 -4.719 1 98.88 150 SER B N 1
ATOM 3366 C CA . SER B 1 150 ? -7.238 -3.533 -5.566 1 98.88 150 SER B CA 1
ATOM 3367 C C . SER B 1 150 ? -5.879 -3.994 -5.047 1 98.88 150 SER B C 1
ATOM 3369 O O . SER B 1 150 ? -5.086 -3.184 -4.566 1 98.88 150 SER B O 1
ATOM 3371 N N . ILE B 1 151 ? -5.605 -5.293 -5.098 1 98.94 151 ILE B N 1
ATOM 3372 C CA . ILE B 1 151 ? -4.449 -5.988 -4.547 1 98.94 151 ILE B CA 1
ATOM 3373 C C . ILE B 1 151 ? -3.91 -6.984 -5.574 1 98.94 151 ILE B C 1
ATOM 3375 O O . ILE B 1 151 ? -4.684 -7.66 -6.258 1 98.94 151 ILE B O 1
ATOM 3379 N N . VAL B 1 152 ? -2.643 -7.02 -5.699 1 98.94 152 VAL B N 1
ATOM 3380 C CA . VAL B 1 152 ? -2.008 -8.047 -6.523 1 98.94 152 VAL B CA 1
ATOM 3381 C C . VAL B 1 152 ? -1.28 -9.047 -5.629 1 98.94 152 VAL B C 1
ATOM 3383 O O . VAL B 1 152 ? -0.495 -8.656 -4.762 1 98.94 152 VAL B O 1
ATOM 3386 N N . ILE B 1 153 ? -1.592 -10.32 -5.777 1 99 153 ILE B N 1
ATOM 3387 C CA . ILE B 1 153 ? -0.838 -11.406 -5.16 1 99 153 ILE B CA 1
ATOM 3388 C C . ILE B 1 153 ? -0.008 -12.125 -6.223 1 99 153 ILE B C 1
ATOM 3390 O O . ILE B 1 153 ? -0.515 -12.453 -7.297 1 99 153 ILE B O 1
ATOM 3394 N N . VAL B 1 154 ? 1.239 -12.328 -5.945 1 98.94 154 VAL B N 1
ATOM 3395 C CA . VAL B 1 154 ? 2.217 -12.875 -6.879 1 98.94 154 VAL B CA 1
ATOM 3396 C C . VAL B 1 154 ? 2.777 -14.188 -6.328 1 98.94 154 VAL B C 1
ATOM 3398 O O . VAL B 1 154 ? 3.834 -14.203 -5.695 1 98.94 154 VAL B O 1
ATOM 3401 N N . PRO B 1 155 ? 2.115 -15.273 -6.617 1 98.81 155 PRO B N 1
ATOM 3402 C CA . PRO B 1 155 ? 2.625 -16.562 -6.137 1 98.81 155 PRO B CA 1
ATOM 3403 C C . PRO B 1 155 ? 3.898 -17 -6.855 1 98.81 155 PRO B C 1
ATOM 3405 O O . PRO B 1 155 ? 4.141 -16.578 -7.992 1 98.81 155 PRO B O 1
ATOM 3408 N N . THR B 1 156 ? 4.668 -17.781 -6.195 1 98.56 156 THR B N 1
ATOM 3409 C CA . THR B 1 156 ? 5.84 -18.438 -6.758 1 98.56 156 THR B CA 1
ATOM 3410 C C . THR B 1 156 ? 5.496 -19.859 -7.223 1 98.56 156 THR B C 1
ATOM 3412 O O . THR B 1 156 ? 4.375 -20.109 -7.664 1 98.56 156 THR B O 1
ATOM 3415 N N . MET B 1 157 ? 6.457 -20.75 -7.328 1 98.69 157 MET B N 1
ATOM 3416 C CA . MET B 1 157 ? 6.125 -22.125 -7.641 1 98.69 157 MET B CA 1
ATOM 3417 C C . MET B 1 157 ? 5.207 -22.719 -6.574 1 98.69 157 MET B C 1
ATOM 3419 O O . MET B 1 157 ? 5.633 -22.953 -5.441 1 98.69 157 MET B O 1
ATOM 3423 N N . VAL B 1 158 ? 3.98 -22.906 -6.945 1 98.88 158 VAL B N 1
ATOM 3424 C CA . VAL B 1 158 ? 2.994 -23.391 -5.98 1 98.88 158 VAL B CA 1
ATOM 3425 C C . VAL B 1 158 ? 2.988 -24.906 -5.961 1 98.88 158 VAL B C 1
ATOM 3427 O O . VAL B 1 158 ? 3.049 -25.547 -7.012 1 98.88 158 VAL B O 1
ATOM 3430 N N . TYR B 1 159 ? 2.959 -25.453 -4.77 1 98.5 159 TYR B N 1
ATOM 3431 C CA . TYR B 1 159 ? 2.916 -26.906 -4.613 1 98.5 159 TYR B CA 1
ATOM 3432 C C . TYR B 1 159 ? 1.938 -27.312 -3.516 1 98.5 159 TYR B C 1
ATOM 3434 O O . TYR B 1 159 ? 1.406 -26.453 -2.805 1 98.5 159 TYR B O 1
ATOM 3442 N N . GLY B 1 160 ? 1.646 -28.562 -3.42 1 98.38 160 GLY B N 1
ATOM 3443 C CA . GLY B 1 160 ? 0.678 -29.094 -2.473 1 98.38 160 GLY B CA 1
ATOM 3444 C C . GLY B 1 160 ? -0.542 -29.703 -3.143 1 98.38 160 GLY B C 1
ATOM 3445 O O . GLY B 1 160 ? -0.737 -29.547 -4.348 1 98.38 160 GLY B O 1
ATOM 3446 N N . ASP B 1 161 ? -1.352 -30.406 -2.383 1 97.69 161 ASP B N 1
ATOM 3447 C CA . ASP B 1 161 ? -2.621 -30.922 -2.889 1 97.69 161 ASP B CA 1
ATOM 3448 C C . ASP B 1 161 ? -3.695 -29.844 -2.877 1 97.69 161 ASP B C 1
ATOM 3450 O O . ASP B 1 161 ? -3.84 -29.109 -1.895 1 97.69 161 ASP B O 1
ATOM 3454 N N . ALA B 1 162 ? -4.375 -29.766 -3.992 1 97.94 162 ALA B N 1
ATOM 3455 C CA . ALA B 1 162 ? -5.449 -28.781 -4.074 1 97.94 162 ALA B CA 1
ATOM 3456 C C . ALA B 1 162 ? -6.43 -28.938 -2.916 1 97.94 162 ALA B C 1
ATOM 3458 O O . ALA B 1 162 ? -6.711 -30.062 -2.484 1 97.94 162 ALA B O 1
ATOM 3459 N N . LEU B 1 163 ? -6.992 -27.812 -2.461 1 97.62 163 LEU B N 1
ATOM 3460 C CA . LEU B 1 163 ? -7.969 -27.859 -1.38 1 97.62 163 LEU B CA 1
ATOM 3461 C C . LEU B 1 163 ? -9.383 -27.969 -1.933 1 97.62 163 LEU B C 1
ATOM 3463 O O . LEU B 1 163 ? -10.312 -28.328 -1.206 1 97.62 163 LEU B O 1
ATOM 3467 N N . GLY B 1 164 ? -9.547 -27.578 -3.225 1 96.69 164 GLY B N 1
ATOM 3468 C CA . GLY B 1 164 ? -10.812 -27.703 -3.928 1 96.69 164 GLY B CA 1
ATOM 3469 C C . GLY B 1 164 ? -10.906 -28.953 -4.773 1 96.69 164 GLY B C 1
ATOM 3470 O O . GLY B 1 164 ? -10.664 -30.062 -4.285 1 96.69 164 GLY B O 1
ATOM 3471 N N . LEU B 1 165 ? -11.266 -28.766 -6.008 1 96.38 165 LEU B N 1
ATOM 3472 C CA . LEU B 1 165 ? -11.305 -29.906 -6.91 1 96.38 165 LEU B CA 1
ATOM 3473 C C . LEU B 1 165 ? -9.922 -30.531 -7.047 1 96.38 165 LEU B C 1
ATOM 3475 O O . LEU B 1 165 ? -8.906 -29.859 -6.859 1 96.38 165 LEU B O 1
ATOM 3479 N N . ASP B 1 166 ? -9.953 -31.781 -7.344 1 96.5 166 ASP B N 1
ATOM 3480 C CA . ASP B 1 166 ? -8.703 -32.531 -7.484 1 96.5 166 ASP B CA 1
ATOM 3481 C C . ASP B 1 166 ? -8.008 -32.188 -8.805 1 96.5 166 ASP B C 1
ATOM 3483 O O . ASP B 1 166 ? -8.211 -32.875 -9.805 1 96.5 166 ASP B O 1
ATOM 3487 N N . VAL B 1 167 ? -7.27 -31.125 -8.781 1 96.56 167 VAL B N 1
ATOM 3488 C CA . VAL B 1 167 ? -6.48 -30.656 -9.922 1 96.56 167 VAL B CA 1
ATOM 3489 C C . VAL B 1 167 ? -5.043 -30.406 -9.477 1 96.56 167 VAL B C 1
ATOM 3491 O O . VAL B 1 167 ? -4.758 -30.344 -8.281 1 96.56 167 VAL B O 1
ATOM 3494 N N . GLN B 1 168 ? -4.176 -30.312 -10.445 1 95.5 168 GLN B N 1
ATOM 3495 C CA . GLN B 1 168 ? -2.754 -30.203 -10.141 1 95.5 168 GLN B CA 1
ATOM 3496 C C . GLN B 1 168 ? -2.234 -28.797 -10.422 1 95.5 168 GLN B C 1
ATOM 3498 O O . GLN B 1 168 ? -2.848 -28.047 -11.18 1 95.5 168 GLN B O 1
ATOM 3503 N N . SER B 1 169 ? -1.129 -28.484 -9.75 1 95.94 169 SER B N 1
ATOM 3504 C CA . SER B 1 169 ? -0.408 -27.25 -10.07 1 95.94 169 SER B CA 1
ATOM 3505 C C . SER B 1 169 ? 0.247 -27.344 -11.445 1 95.94 169 SER B C 1
ATOM 3507 O O . SER B 1 169 ? -0.133 -28.172 -12.266 1 95.94 169 SER B O 1
ATOM 3509 N N . ASP B 1 170 ? 1.143 -26.391 -11.719 1 93.38 170 ASP B N 1
ATOM 3510 C CA . ASP B 1 170 ? 1.673 -26.266 -13.07 1 93.38 170 ASP B CA 1
ATOM 3511 C C . ASP B 1 170 ? 3.07 -26.875 -13.172 1 93.38 170 ASP B C 1
ATOM 3513 O O . ASP B 1 170 ? 3.279 -27.844 -13.898 1 93.38 170 ASP B O 1
ATOM 3517 N N . GLN B 1 171 ? 3.967 -26.594 -12.414 1 96.12 171 GLN B N 1
ATOM 3518 C CA . GLN B 1 171 ? 5.387 -26.844 -12.633 1 96.12 171 GLN B CA 1
ATOM 3519 C C . GLN B 1 171 ? 5.785 -28.234 -12.148 1 96.12 171 GLN B C 1
ATOM 3521 O O . GLN B 1 171 ? 6.27 -29.062 -12.93 1 96.12 171 GLN B O 1
ATOM 3526 N N . LEU B 1 172 ? 5.465 -28.578 -10.969 1 97.25 172 LEU B N 1
ATOM 3527 C CA . LEU B 1 172 ? 5.965 -29.812 -10.359 1 97.25 172 LEU B CA 1
ATOM 3528 C C . LEU B 1 172 ? 5.348 -31.031 -11.023 1 97.25 172 LEU B C 1
ATOM 3530 O O . LEU B 1 172 ? 6.027 -32.031 -11.219 1 97.25 172 LEU B O 1
ATOM 3534 N N . PRO B 1 173 ? 4.062 -30.953 -11.391 1 97.19 173 PRO B N 1
ATOM 3535 C CA . PRO B 1 173 ? 3.492 -32.125 -12.078 1 97.19 173 PRO B CA 1
ATOM 3536 C C . PRO B 1 173 ? 4.242 -32.469 -13.359 1 97.19 173 PRO B C 1
ATOM 3538 O O . PRO B 1 173 ? 4.363 -33.656 -13.703 1 97.19 173 PRO B O 1
ATOM 3541 N N . VAL B 1 174 ? 4.738 -31.484 -14.047 1 97.25 174 VAL B N 1
ATOM 3542 C CA . VAL B 1 174 ? 5.5 -31.719 -15.266 1 97.25 174 VAL B CA 1
ATOM 3543 C C . VAL B 1 174 ? 6.805 -32.438 -14.93 1 97.25 174 VAL B C 1
ATOM 3545 O O . VAL B 1 174 ? 7.203 -33.375 -15.625 1 97.25 174 VAL B O 1
ATOM 3548 N N . ILE B 1 175 ? 7.484 -32.031 -13.883 1 97.62 175 ILE B N 1
ATOM 3549 C CA . ILE B 1 175 ? 8.727 -32.656 -13.453 1 97.62 175 ILE B CA 1
ATOM 3550 C C . ILE B 1 175 ? 8.461 -34.125 -13.047 1 97.62 175 ILE B C 1
ATOM 3552 O O . ILE B 1 175 ? 9.211 -35.031 -13.414 1 97.62 175 ILE B O 1
ATOM 3556 N N . PHE B 1 176 ? 7.375 -34.344 -12.32 1 97.88 176 PHE B N 1
ATOM 3557 C CA . PHE B 1 176 ? 7.004 -35.719 -11.922 1 97.88 176 PHE B CA 1
ATOM 3558 C C . PHE B 1 176 ? 6.75 -36.594 -13.141 1 97.88 176 PHE B C 1
ATOM 3560 O O . PHE B 1 176 ? 7.273 -37.688 -13.234 1 97.88 176 PHE B O 1
ATOM 3567 N N . ARG B 1 177 ? 5.957 -36.094 -14.047 1 97.19 177 ARG B N 1
ATOM 3568 C CA . ARG B 1 177 ? 5.582 -36.844 -15.234 1 97.19 177 ARG B CA 1
ATOM 3569 C C . ARG B 1 177 ? 6.812 -37.219 -16.047 1 97.19 177 ARG B C 1
ATOM 3571 O O . ARG B 1 177 ? 7 -38.375 -16.406 1 97.19 177 ARG B O 1
ATOM 3578 N N . LYS B 1 178 ? 7.633 -36.25 -16.312 1 97.62 178 LYS B N 1
ATOM 3579 C CA . LYS B 1 178 ? 8.82 -36.5 -17.141 1 97.62 178 LYS B CA 1
ATOM 3580 C C . LYS B 1 178 ? 9.805 -37.406 -16.422 1 97.62 178 LYS B C 1
ATOM 3582 O O . LYS B 1 178 ? 10.5 -38.219 -17.062 1 97.62 178 LYS B O 1
ATOM 3587 N N . SER B 1 179 ? 9.938 -37.25 -15.172 1 98.25 179 SER B N 1
ATOM 3588 C CA . SER B 1 179 ? 10.805 -38.125 -14.391 1 98.25 179 SER B CA 1
ATOM 3589 C C . SER B 1 179 ? 10.344 -39.594 -14.469 1 98.25 179 SER B C 1
ATOM 3591 O O . SER B 1 179 ? 11.156 -40.5 -14.625 1 98.25 179 SER B O 1
ATOM 3593 N N . LYS B 1 180 ? 9.047 -39.75 -14.359 1 97.75 180 LYS B N 1
ATOM 3594 C CA . LYS B 1 180 ? 8.492 -41.094 -14.484 1 97.75 180 LYS B CA 1
ATOM 3595 C C . LYS B 1 180 ? 8.812 -41.719 -15.852 1 97.75 180 LYS B C 1
ATOM 3597 O O . LYS B 1 180 ? 9.195 -42.875 -15.945 1 97.75 180 LYS B O 1
ATOM 3602 N N . GLU B 1 181 ? 8.68 -40.938 -16.859 1 97.5 181 GLU B N 1
ATOM 3603 C CA . GLU B 1 181 ? 8.953 -41.375 -18.219 1 97.5 181 GLU B CA 1
ATOM 3604 C C . GLU B 1 181 ? 10.422 -41.781 -18.375 1 97.5 181 GLU B C 1
ATOM 3606 O O . GLU B 1 181 ? 10.742 -42.75 -19.078 1 97.5 181 GLU B O 1
ATOM 3611 N N . ALA B 1 182 ? 11.266 -41.062 -17.719 1 97.5 182 ALA B N 1
ATOM 3612 C CA . ALA B 1 182 ? 12.703 -41.219 -17.922 1 97.5 182 ALA B CA 1
ATOM 3613 C C . ALA B 1 182 ? 13.289 -42.25 -16.969 1 97.5 182 ALA B C 1
ATOM 3615 O O . ALA B 1 182 ? 14.406 -42.719 -17.188 1 97.5 182 ALA B O 1
ATOM 3616 N N . GLY B 1 183 ? 12.562 -42.531 -15.914 1 98.06 183 GLY B N 1
ATOM 3617 C CA . GLY B 1 183 ? 13.117 -43.375 -14.875 1 98.06 183 GLY B CA 1
ATOM 3618 C C . GLY B 1 183 ? 14.227 -42.719 -14.078 1 98.06 183 GLY B C 1
ATOM 3619 O O . GLY B 1 183 ? 15.188 -43.375 -13.672 1 98.06 183 GLY B O 1
ATOM 3620 N N . ALA B 1 184 ? 14.156 -41.469 -13.969 1 98.69 184 ALA B N 1
ATOM 3621 C CA . ALA B 1 184 ? 15.117 -40.625 -13.266 1 98.69 184 ALA B CA 1
ATOM 3622 C C . ALA B 1 184 ? 14.531 -39.219 -13.016 1 98.69 184 ALA B C 1
ATOM 3624 O O . ALA B 1 184 ? 13.602 -38.812 -13.711 1 98.69 184 ALA B O 1
ATOM 3625 N N . GLY B 1 185 ? 14.984 -38.562 -11.914 1 98.62 185 GLY B N 1
ATOM 3626 C CA . GLY B 1 185 ? 14.609 -37.156 -11.758 1 98.62 185 GLY B CA 1
ATOM 3627 C C . GLY B 1 185 ? 15.094 -36.281 -12.898 1 98.62 185 GLY B C 1
ATOM 3628 O O . GLY B 1 185 ? 16.25 -36.406 -13.32 1 98.62 185 GLY B O 1
ATOM 3629 N N . ILE B 1 186 ? 14.266 -35.406 -13.367 1 98.56 186 ILE B N 1
ATOM 3630 C CA . ILE B 1 186 ? 14.625 -34.656 -14.555 1 98.56 186 ILE B CA 1
ATOM 3631 C C . ILE B 1 186 ? 14.75 -33.156 -14.203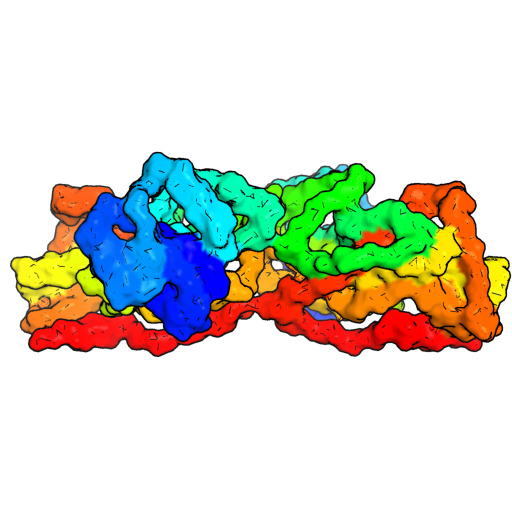 1 98.56 186 ILE B C 1
ATOM 3633 O O . ILE B 1 186 ? 13.969 -32.656 -13.406 1 98.56 186 ILE B O 1
ATOM 3637 N N . TYR B 1 187 ? 15.672 -32.5 -14.711 1 98.44 187 TYR B N 1
ATOM 3638 C CA . TYR B 1 187 ? 15.852 -31.047 -14.68 1 98.44 187 TYR B CA 1
ATOM 3639 C C . TYR B 1 187 ? 16.328 -30.531 -16.031 1 98.44 187 TYR B C 1
ATOM 3641 O O . TYR B 1 187 ? 16.859 -31.297 -16.844 1 98.44 187 TYR B O 1
ATOM 3649 N N . VAL B 1 188 ? 16.109 -29.312 -16.297 1 98.38 188 VAL B N 1
ATOM 3650 C CA . VAL B 1 188 ? 16.5 -28.719 -17.578 1 98.38 188 VAL B CA 1
ATOM 3651 C C . VAL B 1 188 ? 17.922 -28.172 -17.484 1 98.38 188 VAL B C 1
ATOM 3653 O O . VAL B 1 188 ? 18.281 -27.562 -16.484 1 98.38 188 VAL B O 1
ATOM 3656 N N . GLY B 1 189 ? 18.719 -28.344 -18.547 1 97.88 189 GLY B N 1
ATOM 3657 C CA . GLY B 1 189 ? 20.094 -27.844 -18.562 1 97.88 189 GLY B CA 1
ATOM 3658 C C . GLY B 1 189 ? 20.953 -28.422 -17.453 1 97.88 189 GLY B C 1
ATOM 3659 O O . GLY B 1 189 ? 21.047 -29.656 -17.312 1 97.88 189 GLY B O 1
ATOM 3660 N N . LYS B 1 190 ? 21.531 -27.547 -16.609 1 98.31 190 LYS B N 1
ATOM 3661 C CA . LYS B 1 190 ? 22.375 -28 -15.523 1 98.31 190 LYS B CA 1
ATOM 3662 C C . LYS B 1 190 ? 21.594 -28.078 -14.211 1 98.31 190 LYS B C 1
ATOM 3664 O O . LYS B 1 190 ? 22.141 -28.484 -13.18 1 98.31 190 LYS B O 1
ATOM 3669 N N . GLY B 1 191 ? 20.344 -27.719 -14.266 1 98.44 191 GLY B N 1
ATOM 3670 C CA . GLY B 1 191 ? 19.5 -27.781 -13.086 1 98.44 191 GLY B CA 1
ATOM 3671 C C . GLY B 1 191 ? 19.875 -26.781 -12.016 1 98.44 191 GLY B C 1
ATOM 3672 O O . GLY B 1 191 ? 19.562 -26.969 -10.844 1 98.44 191 GLY B O 1
ATOM 3673 N N . LEU B 1 192 ? 20.562 -25.688 -12.422 1 98.69 192 LEU B N 1
ATOM 3674 C CA . LEU B 1 192 ? 21.094 -24.75 -11.438 1 98.69 192 LEU B CA 1
ATOM 3675 C C . LEU B 1 192 ? 20.078 -23.656 -11.133 1 98.69 192 LEU B C 1
ATOM 3677 O O . LEU B 1 192 ? 20.203 -22.953 -10.117 1 98.69 192 LEU B O 1
ATOM 3681 N N . ASN B 1 193 ? 19.141 -23.469 -12.07 1 98.5 193 ASN B N 1
ATOM 3682 C CA . ASN B 1 193 ? 18.125 -22.453 -11.859 1 98.5 193 ASN B CA 1
ATOM 3683 C C . ASN B 1 193 ? 17.312 -22.719 -10.586 1 98.5 193 ASN B C 1
ATOM 3685 O O . ASN B 1 193 ? 17.109 -23.875 -10.211 1 98.5 193 ASN B O 1
ATOM 3689 N N . ARG B 1 194 ? 16.828 -21.656 -9.938 1 98.69 194 ARG B N 1
ATOM 3690 C CA . ARG B 1 194 ? 16.156 -21.734 -8.641 1 98.69 194 ARG B CA 1
ATOM 3691 C C . ARG B 1 194 ? 14.844 -20.969 -8.656 1 98.69 194 ARG B C 1
ATOM 3693 O O . ARG B 1 194 ? 14.758 -19.875 -9.234 1 98.69 194 ARG B O 1
ATOM 3700 N N . TRP B 1 195 ? 13.898 -21.547 -8.07 1 98.69 195 TRP B N 1
ATOM 3701 C CA . TRP B 1 195 ? 12.609 -20.891 -7.883 1 98.69 195 TRP B CA 1
ATOM 3702 C C . TRP B 1 195 ? 12.227 -20.844 -6.406 1 98.69 195 TRP B C 1
ATOM 3704 O O . TRP B 1 195 ? 12.414 -21.828 -5.684 1 98.69 195 TRP B O 1
ATOM 3714 N N . SER B 1 196 ? 11.75 -19.641 -5.961 1 98.88 196 SER B N 1
ATOM 3715 C CA . SER B 1 196 ? 10.977 -19.609 -4.723 1 98.88 196 SER B CA 1
ATOM 3716 C C . SER B 1 196 ? 9.719 -20.469 -4.844 1 98.88 196 SER B C 1
ATOM 3718 O O . SER B 1 196 ? 9.289 -20.797 -5.953 1 98.88 196 SER B O 1
ATOM 3720 N N . ASN B 1 197 ? 9.219 -20.906 -3.703 1 98.88 197 ASN B N 1
ATOM 3721 C CA . ASN B 1 197 ? 8.031 -21.75 -3.734 1 98.88 197 ASN B CA 1
ATOM 3722 C C . ASN B 1 197 ? 7.074 -21.422 -2.592 1 98.88 197 ASN B C 1
ATOM 3724 O O . ASN B 1 197 ? 7.422 -20.672 -1.685 1 98.88 197 ASN B O 1
ATOM 3728 N N . VAL B 1 198 ? 5.855 -21.875 -2.705 1 98.94 198 VAL B N 1
ATOM 3729 C CA . VAL B 1 198 ? 4.855 -21.656 -1.664 1 98.94 198 VAL B CA 1
ATOM 3730 C C . VAL B 1 198 ? 3.828 -22.781 -1.693 1 98.94 198 VAL B C 1
ATOM 3732 O O . VAL B 1 198 ? 3.408 -23.219 -2.768 1 98.94 198 VAL B O 1
ATOM 3735 N N . HIS B 1 199 ? 3.506 -23.344 -0.52 1 98.94 199 HIS B N 1
ATOM 3736 C CA . HIS B 1 199 ? 2.471 -24.359 -0.417 1 98.94 199 HIS B CA 1
ATOM 3737 C C . HIS B 1 199 ? 1.088 -23.766 -0.673 1 98.94 199 HIS B C 1
ATOM 3739 O O . HIS B 1 199 ? 0.781 -22.672 -0.206 1 98.94 199 HIS B O 1
ATOM 3745 N N . ILE B 1 200 ? 0.234 -24.516 -1.288 1 98.88 200 ILE B N 1
ATOM 3746 C CA . ILE B 1 200 ? -1.08 -24.062 -1.73 1 98.88 200 ILE B CA 1
ATOM 3747 C C . ILE B 1 200 ? -1.913 -23.641 -0.522 1 98.88 200 ILE B C 1
ATOM 3749 O O . ILE B 1 200 ? -2.672 -22.672 -0.593 1 98.88 200 ILE B O 1
ATOM 3753 N N . ALA B 1 201 ? -1.791 -24.297 0.602 1 98.81 201 ALA B N 1
ATOM 3754 C CA . ALA B 1 201 ? -2.541 -23.938 1.804 1 98.81 201 ALA B CA 1
ATOM 3755 C C . ALA B 1 201 ? -2.119 -22.562 2.326 1 98.81 201 ALA B C 1
ATOM 3757 O O . ALA B 1 201 ? -2.963 -21.766 2.723 1 98.81 201 ALA B O 1
ATOM 3758 N N . ASP B 1 202 ? -0.838 -22.391 2.377 1 98.94 202 ASP B N 1
ATOM 3759 C CA . ASP B 1 202 ? -0.319 -21.094 2.812 1 98.94 202 ASP B CA 1
ATOM 3760 C C . ASP B 1 202 ? -0.726 -19.984 1.847 1 98.94 202 ASP B C 1
ATOM 3762 O O . ASP B 1 202 ? -1.075 -18.875 2.271 1 98.94 202 ASP B O 1
ATOM 3766 N N . LEU B 1 203 ? -0.633 -20.266 0.556 1 98.94 203 LEU B N 1
ATOM 3767 C CA . LEU B 1 203 ? -1.039 -19.297 -0.447 1 98.94 203 LEU B CA 1
ATOM 3768 C C . LEU B 1 203 ? -2.506 -18.906 -0.274 1 98.94 203 LEU B C 1
ATOM 3770 O O . LEU B 1 203 ? -2.85 -17.734 -0.284 1 98.94 203 LEU B O 1
ATOM 3774 N N . ALA B 1 204 ? -3.375 -19.891 -0.142 1 98.94 204 ALA B N 1
ATOM 3775 C CA . ALA B 1 204 ? -4.805 -19.625 0.025 1 98.94 204 ALA B CA 1
ATOM 3776 C C . ALA B 1 204 ? -5.066 -18.766 1.259 1 98.94 204 ALA B C 1
ATOM 3778 O O . ALA B 1 204 ? -5.91 -17.875 1.229 1 98.94 204 ALA B O 1
ATOM 3779 N N . ASN B 1 205 ? -4.328 -19.062 2.326 1 98.88 205 ASN B N 1
ATOM 3780 C CA . ASN B 1 205 ? -4.469 -18.266 3.539 1 98.88 205 ASN B CA 1
ATOM 3781 C C . ASN B 1 205 ? -4.066 -16.812 3.303 1 98.88 205 ASN B C 1
ATOM 3783 O O . ASN B 1 205 ? -4.652 -15.906 3.889 1 98.88 205 ASN B O 1
ATOM 3787 N N . LEU B 1 206 ? -3.082 -16.578 2.51 1 98.94 206 LEU B N 1
ATOM 3788 C CA . LEU B 1 206 ? -2.689 -15.211 2.182 1 98.94 206 LEU B CA 1
ATOM 3789 C C . LEU B 1 206 ? -3.834 -14.461 1.509 1 98.94 206 LEU B C 1
ATOM 3791 O O . LEU B 1 206 ? -4.039 -13.273 1.764 1 98.94 206 LEU B O 1
ATOM 3795 N N . TYR B 1 207 ? -4.594 -15.148 0.599 1 98.94 207 TYR B N 1
ATOM 3796 C CA . TYR B 1 207 ? -5.742 -14.523 -0.041 1 98.94 207 TYR B CA 1
ATOM 3797 C C . TYR B 1 207 ? -6.773 -14.086 0.994 1 98.94 207 TYR B C 1
ATOM 3799 O O . TYR B 1 207 ? -7.336 -12.992 0.898 1 98.94 207 TYR B O 1
ATOM 3807 N N . LEU B 1 208 ? -7.027 -14.961 1.967 1 98.94 208 LEU B N 1
ATOM 3808 C CA . LEU B 1 208 ? -7.969 -14.617 3.027 1 98.94 208 LEU B CA 1
ATOM 3809 C C . LEU B 1 208 ? -7.5 -13.398 3.803 1 98.94 208 LEU B C 1
ATOM 3811 O O . LEU B 1 208 ? -8.266 -12.453 4.012 1 98.94 208 LEU B O 1
ATOM 3815 N N . LEU B 1 209 ? -6.234 -13.375 4.223 1 98.81 209 LEU B N 1
ATOM 3816 C CA . LEU B 1 209 ? -5.676 -12.258 4.969 1 98.81 209 LEU B CA 1
ATOM 3817 C C . LEU B 1 209 ? -5.734 -10.969 4.152 1 98.81 209 LEU B C 1
ATOM 3819 O O . LEU B 1 209 ? -6.066 -9.906 4.688 1 98.81 209 LEU B O 1
ATOM 3823 N N . ALA B 1 210 ? -5.367 -11.102 2.865 1 98.88 210 ALA B N 1
ATOM 3824 C CA . ALA B 1 210 ? -5.371 -9.93 1.999 1 98.88 210 ALA B CA 1
ATOM 3825 C C . ALA B 1 210 ? -6.785 -9.383 1.831 1 98.88 210 ALA B C 1
ATOM 3827 O O . ALA B 1 210 ? -7 -8.164 1.887 1 98.88 210 ALA B O 1
ATOM 3828 N N . LEU B 1 211 ? -7.754 -10.273 1.614 1 98.81 211 LEU B N 1
ATOM 3829 C CA . LEU B 1 211 ? -9.148 -9.875 1.454 1 98.81 211 LEU B CA 1
ATOM 3830 C C . LEU B 1 211 ? -9.625 -9.07 2.656 1 98.81 211 LEU B C 1
ATOM 3832 O O . LEU B 1 211 ? -10.305 -8.047 2.496 1 98.81 211 LEU B O 1
ATOM 3836 N N . GLU B 1 212 ? -9.18 -9.461 3.773 1 97.94 212 GLU B N 1
ATOM 3837 C CA . GLU B 1 212 ? -9.734 -8.906 5.004 1 97.94 212 GLU B CA 1
ATOM 3838 C C . GLU B 1 212 ? -8.938 -7.684 5.461 1 97.94 212 GLU B C 1
ATOM 3840 O O . GLU B 1 212 ? -9.477 -6.809 6.145 1 97.94 212 GLU B O 1
ATOM 3845 N N . ASN B 1 213 ? -7.656 -7.621 5.039 1 97.38 213 ASN B N 1
ATOM 3846 C CA . ASN B 1 213 ? -6.836 -6.684 5.805 1 97.38 213 ASN B CA 1
ATOM 3847 C C . ASN B 1 213 ? -5.961 -5.832 4.891 1 97.38 213 ASN B C 1
ATOM 3849 O O . ASN B 1 213 ? -5.426 -4.805 5.316 1 97.38 213 ASN B O 1
ATOM 3853 N N . ALA B 1 214 ? -5.703 -6.223 3.676 1 98.69 214 ALA B N 1
ATOM 3854 C CA . ALA B 1 214 ? -4.699 -5.535 2.861 1 98.69 214 ALA B CA 1
ATOM 3855 C C . ALA B 1 214 ? -5.188 -4.152 2.445 1 98.69 214 ALA B C 1
ATOM 3857 O O . ALA B 1 214 ? -6.371 -3.967 2.143 1 98.69 214 ALA B O 1
ATOM 3858 N N . ALA B 1 215 ? -4.297 -3.203 2.369 1 98.69 215 ALA B N 1
ATOM 3859 C CA . ALA B 1 215 ? -4.594 -1.864 1.866 1 98.69 215 ALA B CA 1
ATOM 3860 C C . ALA B 1 215 ? -4.703 -1.861 0.344 1 98.69 215 ALA B C 1
ATOM 3862 O O . ALA B 1 215 ? -4.141 -2.729 -0.327 1 98.69 215 ALA B O 1
ATOM 3863 N N . SER B 1 216 ? -5.395 -0.845 -0.178 1 98.56 216 SER B N 1
ATOM 3864 C CA . SER B 1 216 ? -5.465 -0.647 -1.622 1 98.56 216 SER B CA 1
ATOM 3865 C C . SER B 1 216 ? -4.078 -0.469 -2.223 1 98.56 216 SER B C 1
ATOM 3867 O O . SER B 1 216 ? -3.17 0.045 -1.564 1 98.56 216 SER B O 1
ATOM 3869 N N . ALA B 1 217 ? -3.898 -0.987 -3.467 1 98.75 217 ALA B N 1
ATOM 3870 C CA . ALA B 1 217 ? -2.691 -0.881 -4.285 1 98.75 217 ALA B CA 1
ATOM 3871 C C . ALA B 1 217 ? -1.586 -1.786 -3.75 1 98.75 217 ALA B C 1
ATOM 3873 O O . ALA B 1 217 ? -0.428 -1.669 -4.16 1 98.75 217 ALA B O 1
ATOM 3874 N N . SER B 1 218 ? -1.931 -2.734 -2.852 1 98.88 218 SER B N 1
ATOM 3875 C CA . SER B 1 218 ? -0.941 -3.633 -2.268 1 98.88 218 SER B CA 1
ATOM 3876 C C . SER B 1 218 ? -0.403 -4.613 -3.305 1 98.88 218 SER B C 1
ATOM 3878 O O . SER B 1 218 ? -1.048 -4.859 -4.324 1 98.88 218 SER B O 1
ATOM 3880 N N . TYR B 1 219 ? 0.739 -5.066 -3.084 1 98.88 219 TYR B N 1
ATOM 3881 C CA . TYR B 1 219 ? 1.488 -6.031 -3.881 1 98.88 219 TYR B CA 1
ATOM 3882 C C . TYR B 1 219 ? 2.211 -7.031 -2.986 1 98.88 219 TYR B C 1
ATOM 3884 O O . TYR B 1 219 ? 3.041 -6.648 -2.16 1 98.88 219 TYR B O 1
ATOM 3892 N N . PHE B 1 220 ? 1.896 -8.375 -3.115 1 98.94 220 PHE B N 1
ATOM 3893 C CA . PHE B 1 220 ? 2.445 -9.375 -2.207 1 98.94 220 PHE B CA 1
ATOM 3894 C C . PHE B 1 220 ? 3.086 -10.516 -2.984 1 98.94 220 PHE B C 1
ATOM 3896 O O . PHE B 1 220 ? 2.41 -11.219 -3.738 1 98.94 220 PHE B O 1
ATOM 3903 N N . TYR B 1 221 ? 4.363 -10.703 -2.793 1 98.94 221 TYR B N 1
ATOM 3904 C CA . TYR B 1 221 ? 4.91 -12.016 -3.125 1 98.94 221 TYR B CA 1
ATOM 3905 C C . TYR B 1 221 ? 4.414 -13.078 -2.15 1 98.94 221 TYR B C 1
ATOM 3907 O O . TYR B 1 221 ? 4.223 -12.797 -0.964 1 98.94 221 TYR B O 1
ATOM 3915 N N . ALA B 1 222 ? 4.156 -14.242 -2.629 1 98.94 222 ALA B N 1
ATOM 3916 C CA . ALA B 1 222 ? 3.867 -15.398 -1.786 1 98.94 222 ALA B CA 1
ATOM 3917 C C . ALA B 1 222 ? 4.988 -16.422 -1.871 1 98.94 222 ALA B C 1
ATOM 3919 O O . ALA B 1 222 ? 5.105 -17.141 -2.869 1 98.94 222 ALA B O 1
ATOM 3920 N N . GLU B 1 223 ? 5.707 -16.531 -0.887 1 98.75 223 GLU B N 1
ATOM 3921 C CA . GLU B 1 223 ? 6.922 -17.328 -0.877 1 98.75 223 GLU B CA 1
ATOM 3922 C C . GLU B 1 223 ? 7.203 -17.891 0.515 1 98.75 223 GLU B C 1
ATOM 3924 O O . GLU B 1 223 ? 7.023 -17.203 1.517 1 98.75 223 GLU B O 1
ATOM 3929 N N . ASN B 1 224 ? 7.555 -19.172 0.572 1 98.69 224 ASN B N 1
ATOM 3930 C CA . ASN B 1 224 ? 8.086 -19.781 1.782 1 98.69 224 ASN B CA 1
ATOM 3931 C C . ASN B 1 224 ? 9.125 -20.859 1.455 1 98.69 224 ASN B C 1
ATOM 3933 O O . ASN B 1 224 ? 8.859 -22.047 1.615 1 98.69 224 ASN B O 1
ATOM 3937 N N . GLY B 1 225 ? 10.32 -20.391 1.024 1 98.31 225 GLY B N 1
ATOM 3938 C CA . GLY B 1 225 ? 11.414 -21.281 0.656 1 98.31 225 GLY B CA 1
ATOM 3939 C C . GLY B 1 225 ? 11.789 -21.172 -0.81 1 98.31 225 GLY B C 1
ATOM 3940 O O . GLY B 1 225 ? 11.109 -20.516 -1.591 1 98.31 225 GLY B O 1
ATOM 3941 N N . GLU B 1 226 ? 12.859 -21.812 -1.283 1 98.56 226 GLU B N 1
ATOM 3942 C CA . GLU B 1 226 ? 13.328 -21.922 -2.662 1 98.56 226 GLU B CA 1
ATOM 3943 C C . GLU B 1 226 ? 14.125 -23.203 -2.881 1 98.56 226 GLU B C 1
ATOM 3945 O O . GLU B 1 226 ? 14.695 -23.75 -1.937 1 98.56 226 GLU B O 1
ATOM 3950 N N . GLU B 1 227 ? 14.094 -23.688 -4.047 1 98.62 227 GLU B N 1
ATOM 3951 C CA . GLU B 1 227 ? 14.852 -24.859 -4.449 1 98.62 227 GLU B CA 1
ATOM 3952 C C . GLU B 1 227 ? 15.406 -24.703 -5.859 1 98.62 227 GLU B C 1
ATOM 3954 O O . GLU B 1 227 ? 14.828 -24 -6.688 1 98.62 227 GLU B O 1
ATOM 3959 N N . SER B 1 228 ? 16.516 -25.344 -6.09 1 98.75 228 SER B N 1
ATOM 3960 C CA . SER B 1 228 ? 16.938 -25.516 -7.477 1 98.75 228 SER B CA 1
ATOM 3961 C C . SER B 1 228 ? 16.156 -26.656 -8.141 1 98.75 228 SER B C 1
ATOM 3963 O O . SER B 1 228 ? 15.688 -27.562 -7.469 1 98.75 228 SER B O 1
ATOM 3965 N N . TYR B 1 229 ? 16.109 -26.547 -9.43 1 98.69 229 TYR B N 1
ATOM 3966 C CA . TYR B 1 229 ? 15.406 -27.625 -10.133 1 98.69 229 TYR B CA 1
ATOM 3967 C C . TYR B 1 229 ? 16.219 -28.906 -10.117 1 98.69 229 TYR B C 1
ATOM 3969 O O . TYR B 1 229 ? 15.656 -30 -10.195 1 98.69 229 TYR B O 1
ATOM 3977 N N . GLY B 1 230 ? 17.547 -28.797 -10.008 1 98.75 230 GLY B N 1
ATOM 3978 C CA . GLY B 1 230 ? 18.359 -29.984 -9.773 1 98.75 230 GLY B CA 1
ATOM 3979 C C . GLY B 1 230 ? 18 -30.703 -8.484 1 98.75 230 GLY B C 1
ATOM 3980 O O . GLY B 1 230 ? 17.844 -31.922 -8.469 1 98.75 230 GLY B O 1
ATOM 3981 N N . ASP B 1 231 ? 17.906 -29.922 -7.391 1 98.81 231 ASP B N 1
ATOM 3982 C CA . ASP B 1 231 ? 17.516 -30.5 -6.109 1 98.81 231 ASP B CA 1
ATOM 3983 C C . ASP B 1 231 ? 16.109 -31.109 -6.188 1 98.81 231 ASP B C 1
ATOM 3985 O O . ASP B 1 231 ? 15.883 -32.219 -5.68 1 98.81 231 ASP B O 1
ATOM 3989 N N . ILE B 1 232 ? 15.18 -30.406 -6.793 1 98.75 232 ILE B N 1
ATOM 3990 C CA . ILE B 1 232 ? 13.82 -30.891 -6.953 1 98.75 232 ILE B CA 1
ATOM 3991 C C . ILE B 1 232 ? 13.836 -32.219 -7.695 1 98.75 232 ILE B C 1
ATOM 3993 O O . ILE B 1 232 ? 13.164 -33.188 -7.289 1 98.75 232 ILE B O 1
ATOM 3997 N N . ALA B 1 233 ? 14.609 -32.25 -8.734 1 98.75 233 ALA B N 1
ATOM 3998 C CA . ALA B 1 233 ? 14.742 -33.5 -9.492 1 98.75 233 ALA B CA 1
ATOM 3999 C C . ALA B 1 233 ? 15.234 -34.656 -8.602 1 98.75 233 ALA B C 1
ATOM 4001 O O . ALA B 1 233 ? 14.766 -35.781 -8.719 1 98.75 233 ALA B O 1
ATOM 4002 N N . GLY B 1 234 ? 16.203 -34.344 -7.809 1 98.69 234 GLY B N 1
ATOM 4003 C CA . GLY B 1 234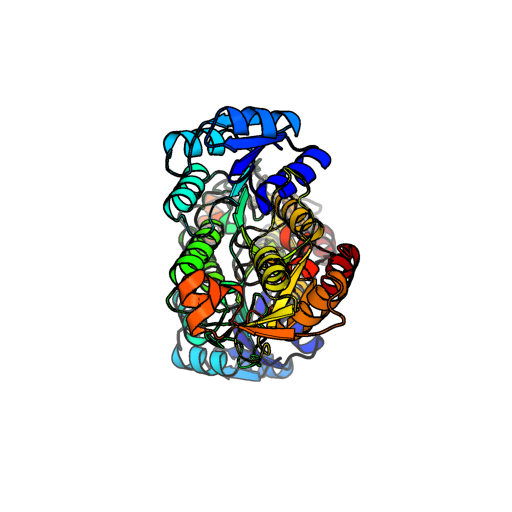 ? 16.688 -35.312 -6.863 1 98.69 234 GLY B CA 1
ATOM 4004 C C . GLY B 1 234 ? 15.617 -35.812 -5.91 1 98.69 234 GLY B C 1
ATOM 4005 O O . GLY B 1 234 ? 15.469 -37.031 -5.695 1 98.69 234 GLY B O 1
ATOM 4006 N N . TYR B 1 235 ? 14.852 -34.844 -5.281 1 98.62 235 TYR B N 1
ATOM 4007 C CA . TYR B 1 235 ? 13.758 -35.219 -4.395 1 98.62 235 TYR B CA 1
ATOM 4008 C C . TYR B 1 235 ? 12.75 -36.094 -5.109 1 98.62 235 TYR B C 1
ATOM 4010 O O . TYR B 1 235 ? 12.305 -37.125 -4.559 1 98.62 235 TYR B O 1
ATOM 4018 N N . VAL B 1 236 ? 12.406 -35.719 -6.34 1 98.62 236 VAL B N 1
ATOM 4019 C CA . VAL B 1 236 ? 11.406 -36.469 -7.121 1 98.62 236 VAL B CA 1
ATOM 4020 C C . VAL B 1 236 ? 11.922 -37.875 -7.438 1 98.62 236 VAL B C 1
ATOM 4022 O O . VAL B 1 236 ? 11.172 -38.844 -7.363 1 98.62 236 VAL B O 1
ATOM 4025 N N . SER B 1 237 ? 13.188 -37.938 -7.824 1 98.56 237 SER B N 1
ATOM 4026 C CA . SER B 1 237 ? 13.812 -39.219 -8.094 1 98.56 237 SER B CA 1
ATOM 4027 C C . SER B 1 237 ? 13.664 -40.156 -6.91 1 98.56 237 SER B C 1
ATOM 4029 O O . SER B 1 237 ? 13.258 -41.312 -7.074 1 98.56 237 SER B O 1
ATOM 4031 N N . HIS B 1 238 ? 13.992 -39.656 -5.766 1 98.31 238 HIS B N 1
ATOM 4032 C CA . HIS B 1 238 ? 13.875 -40.469 -4.562 1 98.31 238 HIS B CA 1
ATOM 4033 C C . HIS B 1 238 ? 12.43 -40.844 -4.297 1 98.31 238 HIS B C 1
ATOM 4035 O O . HIS B 1 238 ? 12.141 -42 -3.963 1 98.31 238 HIS B O 1
ATOM 4041 N N . ALA B 1 239 ? 11.523 -39.938 -4.398 1 98 239 ALA B N 1
ATOM 4042 C CA . ALA B 1 239 ? 10.109 -40.188 -4.137 1 98 239 ALA B CA 1
ATOM 4043 C C . ALA B 1 239 ? 9.555 -41.25 -5.074 1 98 239 ALA B C 1
ATOM 4045 O O . ALA B 1 239 ? 8.68 -42.031 -4.684 1 98 239 ALA B O 1
ATOM 4046 N N . LEU B 1 240 ? 10.094 -41.281 -6.32 1 97.88 240 LEU B N 1
ATOM 4047 C CA . LEU B 1 240 ? 9.594 -42.188 -7.328 1 97.88 240 LEU B CA 1
ATOM 4048 C C . LEU B 1 240 ? 10.352 -43.531 -7.281 1 97.88 240 LEU B C 1
ATOM 4050 O O . LEU B 1 240 ? 10.07 -44.438 -8.07 1 97.88 240 LEU B O 1
ATOM 4054 N N . GLY B 1 241 ? 11.352 -43.594 -6.465 1 97.56 241 GLY B N 1
ATOM 4055 C CA . GLY B 1 241 ? 12.062 -44.844 -6.273 1 97.56 241 GLY B CA 1
ATOM 4056 C C . GLY B 1 241 ? 13.227 -45.031 -7.227 1 97.56 241 GLY B C 1
ATOM 4057 O O . GLY B 1 241 ? 13.664 -46.156 -7.48 1 97.56 241 GLY B O 1
ATOM 4058 N N . PHE B 1 242 ? 13.742 -44 -7.746 1 98 242 PHE B N 1
ATOM 4059 C CA . PHE B 1 242 ? 14.812 -44.094 -8.734 1 98 242 PHE B CA 1
ATOM 4060 C C . PHE B 1 242 ? 16.172 -43.875 -8.086 1 98 242 PHE B C 1
ATOM 4062 O O . PHE B 1 242 ? 17.172 -43.656 -8.773 1 98 242 PHE B O 1
ATOM 4069 N N . GLY B 1 243 ? 16.219 -43.781 -6.789 1 96.56 243 GLY B N 1
ATOM 4070 C CA . GLY B 1 243 ? 17.438 -43.812 -6.012 1 96.56 243 GLY B CA 1
ATOM 4071 C C . GLY B 1 243 ? 18.25 -42.531 -6.113 1 96.56 243 GLY B C 1
ATOM 4072 O O . GLY B 1 243 ? 19.469 -42.562 -5.906 1 96.56 243 GLY B O 1
ATOM 4073 N N . GLY B 1 244 ? 17.672 -41.5 -6.539 1 97.44 244 GLY B N 1
ATOM 4074 C CA . GLY B 1 244 ? 18.375 -40.25 -6.617 1 97.44 244 GLY B CA 1
ATOM 4075 C C . GLY B 1 244 ? 19 -39.969 -7.98 1 97.44 244 GLY B C 1
ATOM 4076 O O . GLY B 1 244 ? 19.594 -38.938 -8.211 1 97.44 244 GLY B O 1
ATOM 4077 N N . LYS B 1 245 ? 18.797 -40.938 -8.906 1 98.56 245 LYS B N 1
ATOM 4078 C CA . LYS B 1 245 ? 19.297 -40.75 -10.266 1 98.56 245 LYS B CA 1
ATOM 4079 C C . LYS B 1 245 ? 18.625 -39.562 -10.945 1 98.56 245 LYS B C 1
ATOM 4081 O O . LYS B 1 245 ? 17.406 -39.406 -10.891 1 98.56 245 LYS B O 1
ATOM 4086 N N . THR B 1 246 ? 19.406 -38.688 -11.547 1 98.69 246 THR B N 1
ATOM 4087 C CA . THR B 1 246 ? 18.875 -37.531 -12.258 1 98.69 246 THR B CA 1
ATOM 4088 C C . THR B 1 246 ? 19.453 -37.438 -13.664 1 98.69 246 THR B C 1
ATOM 4090 O O . THR B 1 246 ? 20.547 -37.938 -13.922 1 98.69 246 THR B O 1
ATOM 4093 N N . ILE B 1 247 ? 18.703 -36.906 -14.586 1 98.38 247 ILE B N 1
ATOM 4094 C CA . ILE B 1 247 ? 19.109 -36.75 -15.969 1 98.38 247 ILE B CA 1
ATOM 4095 C C . ILE B 1 247 ? 18.734 -35.344 -16.438 1 98.38 247 ILE B C 1
ATOM 4097 O O . ILE B 1 247 ? 17.641 -34.844 -16.125 1 98.38 247 ILE B O 1
ATOM 4101 N N . SER B 1 248 ? 19.594 -34.781 -17.219 1 98.38 248 SER B N 1
ATOM 4102 C CA . SER B 1 248 ? 19.312 -33.5 -17.797 1 98.38 248 SER B CA 1
ATOM 4103 C C . SER B 1 248 ? 18.391 -33.625 -19 1 98.38 248 SER B C 1
ATOM 4105 O O . SER B 1 248 ? 18.531 -34.531 -19.812 1 98.38 248 SER B O 1
ATOM 4107 N N . TRP B 1 249 ? 17.438 -32.75 -18.984 1 97.88 249 TRP B N 1
ATOM 4108 C CA . TRP B 1 249 ? 16.562 -32.531 -20.141 1 97.88 249 TRP B CA 1
ATOM 4109 C C . TRP B 1 249 ? 17.047 -31.328 -20.953 1 97.88 249 TRP B C 1
ATOM 4111 O O . TRP B 1 249 ? 16.922 -30.188 -20.531 1 97.88 249 TRP B O 1
ATOM 4121 N N . PRO B 1 250 ? 17.688 -31.594 -22.172 1 97.06 250 PRO B N 1
ATOM 4122 C CA . PRO B 1 250 ? 18.172 -30.453 -22.953 1 97.06 250 PRO B CA 1
ATOM 4123 C C . PRO B 1 250 ? 17.094 -29.406 -23.203 1 97.06 250 PRO B C 1
ATOM 4125 O O . PRO B 1 250 ? 15.969 -29.75 -23.578 1 97.06 250 PRO B O 1
ATOM 4128 N N . VAL B 1 251 ? 17.453 -28.188 -23 1 95.5 251 VAL B N 1
ATOM 4129 C CA . VAL B 1 251 ? 16.484 -27.094 -23 1 95.5 251 VAL B CA 1
ATOM 4130 C C . VAL B 1 251 ? 15.758 -27.047 -24.359 1 95.5 251 VAL B C 1
ATOM 4132 O O . VAL B 1 251 ? 14.555 -26.781 -24.406 1 95.5 251 VAL B O 1
ATOM 4135 N N . ALA B 1 252 ? 16.469 -27.266 -25.406 1 95.81 252 ALA B N 1
ATOM 4136 C CA . ALA B 1 252 ? 15.875 -27.266 -26.734 1 95.81 252 ALA B CA 1
ATOM 4137 C C . ALA B 1 252 ? 14.766 -28.297 -26.844 1 95.81 252 ALA B C 1
ATOM 4139 O O . ALA B 1 252 ? 13.734 -28.062 -27.484 1 95.81 252 ALA B O 1
ATOM 4140 N N . GLU B 1 253 ? 14.961 -29.453 -26.25 1 96.75 253 GLU B N 1
ATOM 4141 C CA . GLU B 1 253 ? 13.969 -30.531 -26.266 1 96.75 253 GLU B CA 1
ATOM 4142 C C . GLU B 1 253 ? 12.766 -30.172 -25.391 1 96.75 253 GLU B C 1
ATOM 4144 O O . GLU B 1 253 ? 11.625 -30.453 -25.75 1 96.75 253 GLU B O 1
ATOM 4149 N N . ALA B 1 254 ? 13.062 -29.656 -24.234 1 96.94 254 ALA B N 1
ATOM 4150 C CA . ALA B 1 254 ? 11.984 -29.234 -23.344 1 96.94 254 ALA B CA 1
ATOM 4151 C C . ALA B 1 254 ? 11.086 -28.203 -24.016 1 96.94 254 ALA B C 1
ATOM 4153 O O . ALA B 1 254 ? 9.859 -28.297 -23.953 1 96.94 254 ALA B O 1
ATOM 4154 N N . ILE B 1 255 ? 11.711 -27.219 -24.719 1 95.06 255 ILE B N 1
ATOM 4155 C CA . ILE B 1 255 ? 10.977 -26.156 -25.406 1 95.06 255 ILE B CA 1
ATOM 4156 C C . ILE B 1 255 ? 10.18 -26.766 -26.562 1 95.06 255 ILE B C 1
ATOM 4158 O O . ILE B 1 255 ? 9.047 -26.359 -26.828 1 95.06 255 ILE B O 1
ATOM 4162 N N . ALA B 1 256 ? 10.766 -27.719 -27.234 1 96.69 256 ALA B N 1
ATOM 4163 C CA . ALA B 1 256 ? 10.078 -28.391 -28.328 1 96.69 256 ALA B CA 1
ATOM 4164 C C . ALA B 1 256 ? 8.828 -29.109 -27.844 1 96.69 256 ALA B C 1
ATOM 4166 O O . ALA B 1 256 ? 7.812 -29.156 -28.547 1 96.69 256 ALA B O 1
ATOM 4167 N N . GLU B 1 257 ? 8.922 -29.656 -26.672 1 96.06 257 GLU B N 1
ATOM 4168 C CA . GLU B 1 257 ? 7.824 -30.453 -26.141 1 96.06 257 GLU B CA 1
ATOM 4169 C C . GLU B 1 257 ? 6.77 -29.578 -25.469 1 96.06 257 GLU B C 1
ATOM 4171 O O . GLU B 1 257 ? 5.57 -29.812 -25.609 1 96.06 257 GLU B O 1
ATOM 4176 N N . LEU B 1 258 ? 7.23 -28.547 -24.75 1 95.38 258 LEU B N 1
ATOM 4177 C CA . LEU B 1 258 ? 6.316 -27.844 -23.859 1 95.38 258 LEU B CA 1
ATOM 4178 C C . LEU B 1 258 ? 6.133 -26.406 -24.297 1 95.38 258 LEU B C 1
ATOM 4180 O O . LEU B 1 258 ? 5.355 -25.656 -23.703 1 95.38 258 LEU B O 1
ATOM 4184 N N . GLY B 1 259 ? 6.84 -25.969 -25.359 1 91.81 259 GLY B N 1
ATOM 4185 C CA . GLY B 1 259 ? 6.801 -24.578 -25.781 1 91.81 259 GLY B CA 1
ATOM 4186 C C . GLY B 1 259 ? 7.566 -23.656 -24.844 1 91.81 259 GLY B C 1
ATOM 4187 O O . GLY B 1 259 ? 8.406 -24.094 -24.078 1 91.81 259 GLY B O 1
ATOM 4188 N N . ASP B 1 260 ? 7.262 -22.344 -24.969 1 88.56 260 ASP B N 1
ATOM 4189 C CA . ASP B 1 260 ? 7.969 -21.312 -24.219 1 88.56 260 ASP B CA 1
ATOM 4190 C C . ASP B 1 260 ? 7.742 -21.453 -22.719 1 88.56 260 ASP B C 1
ATOM 4192 O O . ASP B 1 260 ? 8.531 -20.953 -21.922 1 88.56 260 ASP B O 1
ATOM 4196 N N . TRP B 1 261 ? 6.695 -22.109 -22.422 1 91.12 261 TRP B N 1
ATOM 4197 C CA . TRP B 1 261 ? 6.414 -22.375 -21.016 1 91.12 261 TRP B CA 1
ATOM 4198 C C . TRP B 1 261 ? 7.605 -23.031 -20.344 1 91.12 261 TRP B C 1
ATOM 4200 O O . TRP B 1 261 ? 7.953 -22.688 -19.203 1 91.12 261 TRP B O 1
ATOM 4210 N N . ALA B 1 262 ? 8.289 -23.969 -21 1 93.38 262 ALA B N 1
ATOM 4211 C CA . ALA B 1 262 ? 9.438 -24.672 -20.438 1 93.38 262 ALA B CA 1
ATOM 4212 C C . ALA B 1 262 ? 10.539 -23.688 -20.047 1 93.38 262 ALA B C 1
ATOM 4214 O O . ALA B 1 262 ? 11.125 -23.797 -18.969 1 93.38 262 ALA B O 1
ATOM 4215 N N . ARG B 1 263 ? 10.758 -22.75 -20.875 1 90.38 263 ARG B N 1
ATOM 4216 C CA . ARG B 1 263 ? 11.812 -21.75 -20.688 1 90.38 263 ARG B CA 1
ATOM 4217 C C . ARG B 1 263 ? 11.531 -20.891 -19.453 1 90.38 263 ARG B C 1
ATOM 4219 O O . ARG B 1 263 ? 12.43 -20.641 -18.656 1 90.38 263 ARG B O 1
ATOM 4226 N N . PHE B 1 264 ? 10.281 -20.625 -19.219 1 91.06 264 PHE B N 1
ATOM 4227 C CA . PHE B 1 264 ? 9.953 -19.594 -18.234 1 91.06 264 PHE B CA 1
ATOM 4228 C C . PHE B 1 264 ? 9.484 -20.234 -16.938 1 91.06 264 PHE B C 1
ATOM 4230 O O . PHE B 1 264 ? 9.656 -19.656 -15.859 1 91.06 264 PHE B O 1
ATOM 4237 N N . ALA B 1 265 ? 8.945 -21.391 -17.031 1 93.94 265 ALA B N 1
ATOM 4238 C CA . ALA B 1 265 ? 8.328 -21.984 -15.844 1 93.94 265 ALA B CA 1
ATOM 4239 C C . ALA B 1 265 ? 9.297 -22.938 -15.141 1 93.94 265 ALA B C 1
ATOM 4241 O O . ALA B 1 265 ? 9.328 -23 -13.914 1 93.94 265 ALA B O 1
ATOM 4242 N N . ILE B 1 266 ? 10.195 -23.656 -15.914 1 96.94 266 ILE B N 1
ATOM 4243 C CA . ILE B 1 266 ? 10.961 -24.672 -15.219 1 96.94 266 ILE B CA 1
ATOM 4244 C C . ILE B 1 266 ? 12.445 -24.5 -15.531 1 96.94 266 ILE B C 1
ATOM 4246 O O . ILE B 1 266 ? 13.289 -25.188 -14.945 1 96.94 266 ILE B O 1
ATOM 4250 N N . ALA B 1 267 ? 12.828 -23.562 -16.453 1 97.44 267 ALA B N 1
ATOM 4251 C CA . ALA B 1 267 ? 14.242 -23.422 -16.812 1 97.44 267 ALA B CA 1
ATOM 4252 C C . ALA B 1 267 ? 14.773 -22.047 -16.406 1 97.44 267 ALA B C 1
ATOM 4254 O O . ALA B 1 267 ? 15.961 -21.766 -16.578 1 97.44 267 ALA B O 1
ATOM 4255 N N . SER B 1 268 ? 13.938 -21.156 -15.875 1 97.69 268 SER B N 1
ATOM 4256 C CA . SER B 1 268 ? 14.32 -19.812 -15.469 1 97.69 268 SER B CA 1
ATOM 4257 C C . SER B 1 268 ? 14.57 -19.75 -13.961 1 97.69 268 SER B C 1
ATOM 4259 O O . SER B 1 268 ? 14.336 -20.719 -13.242 1 97.69 268 SER B O 1
ATOM 4261 N N . ASN B 1 269 ? 15.25 -18.688 -13.531 1 98.56 269 ASN B N 1
ATOM 4262 C CA . ASN B 1 269 ? 15.211 -18.312 -12.125 1 98.56 269 ASN B CA 1
ATOM 4263 C C . ASN B 1 269 ? 14.008 -17.422 -11.805 1 98.56 269 ASN B C 1
ATOM 4265 O O . ASN B 1 269 ? 13.602 -16.609 -12.633 1 98.56 269 ASN B O 1
ATOM 4269 N N . SER B 1 270 ? 13.445 -17.562 -10.695 1 98.5 270 SER B N 1
ATOM 4270 C CA . SER B 1 270 ? 12.469 -16.656 -10.094 1 98.5 270 SER B CA 1
ATOM 4271 C C . SER B 1 270 ? 12.57 -16.688 -8.57 1 98.5 270 SER B C 1
ATOM 4273 O O . SER B 1 270 ? 11.922 -17.5 -7.91 1 98.5 270 SER B O 1
ATOM 4275 N N . ARG B 1 271 ? 13.406 -15.828 -8.023 1 98.81 271 ARG B N 1
ATOM 4276 C CA . ARG B 1 271 ? 13.742 -15.82 -6.605 1 98.81 271 ARG B CA 1
ATOM 4277 C C . ARG B 1 271 ? 13.211 -14.57 -5.918 1 98.81 271 ARG B C 1
ATOM 4279 O O . ARG B 1 271 ? 13.68 -13.461 -6.18 1 98.81 271 ARG B O 1
ATOM 4286 N N . VAL B 1 272 ? 12.211 -14.766 -5.047 1 98.88 272 VAL B N 1
ATOM 4287 C CA . VAL B 1 272 ? 11.602 -13.633 -4.359 1 98.88 272 VAL B CA 1
ATOM 4288 C C . VAL B 1 272 ? 11.484 -13.945 -2.867 1 98.88 272 VAL B C 1
ATOM 4290 O O . VAL B 1 272 ? 11.578 -15.102 -2.455 1 98.88 272 VAL B O 1
ATOM 4293 N N . ARG B 1 273 ? 11.328 -12.898 -2.043 1 98.81 273 ARG B N 1
ATOM 4294 C CA . ARG B 1 273 ? 11 -12.984 -0.625 1 98.81 273 ARG B CA 1
ATOM 4295 C C . ARG B 1 273 ? 9.68 -12.273 -0.327 1 98.81 273 ARG B C 1
ATOM 4297 O O . ARG B 1 273 ? 9.445 -11.164 -0.811 1 98.81 273 ARG B O 1
ATOM 4304 N N . ALA B 1 274 ? 8.805 -12.969 0.385 1 98.75 274 ALA B N 1
ATOM 4305 C CA . ALA B 1 274 ? 7.5 -12.414 0.75 1 98.75 274 ALA B CA 1
ATOM 4306 C C . ALA B 1 274 ? 7.617 -11.484 1.953 1 98.75 274 ALA B C 1
ATOM 4308 O O . ALA B 1 274 ? 7.09 -11.781 3.029 1 98.75 274 ALA B O 1
ATOM 4309 N N . VAL B 1 275 ? 8.125 -10.336 1.8 1 98.62 275 VAL B N 1
ATOM 4310 C CA . VAL B 1 275 ? 8.375 -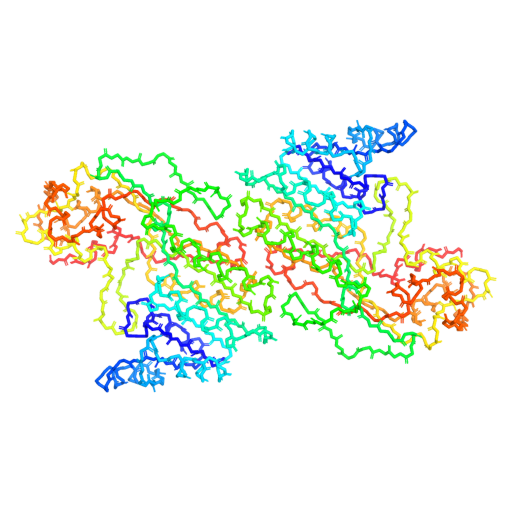9.406 2.9 1 98.62 275 VAL B CA 1
ATOM 4311 C C . VAL B 1 275 ? 7.07 -8.727 3.307 1 98.62 275 VAL B C 1
ATOM 4313 O O . VAL B 1 275 ? 6.715 -8.703 4.488 1 98.62 275 VAL B O 1
ATOM 4316 N N . HIS B 1 276 ? 6.309 -8.172 2.35 1 98.56 276 HIS B N 1
ATOM 4317 C CA . HIS B 1 276 ? 5.102 -7.406 2.635 1 98.56 276 HIS B CA 1
ATOM 4318 C C . HIS B 1 276 ? 4.051 -8.266 3.332 1 98.56 276 HIS B C 1
ATOM 4320 O O . HIS B 1 276 ? 3.469 -7.848 4.336 1 98.56 276 HIS B O 1
ATOM 4326 N N . ALA B 1 277 ? 3.822 -9.453 2.803 1 98.75 277 ALA B N 1
ATOM 4327 C CA . ALA B 1 277 ? 2.797 -10.312 3.389 1 98.75 277 ALA B CA 1
ATOM 4328 C C . ALA B 1 277 ? 3.082 -10.578 4.863 1 98.75 277 ALA B C 1
ATOM 4330 O O . ALA B 1 277 ? 2.176 -10.523 5.699 1 98.75 277 ALA B O 1
ATOM 4331 N N . ARG B 1 278 ? 4.312 -10.875 5.168 1 98.56 278 ARG B N 1
ATOM 4332 C CA . ARG B 1 278 ? 4.699 -11.18 6.543 1 98.56 278 ARG B CA 1
ATOM 4333 C C . ARG B 1 278 ? 4.621 -9.93 7.414 1 98.56 278 ARG B C 1
ATOM 4335 O O . ARG B 1 278 ? 4.023 -9.953 8.492 1 98.56 278 ARG B O 1
ATOM 4342 N N . LYS B 1 279 ? 5.16 -8.859 6.973 1 97.56 279 LYS B N 1
ATOM 4343 C CA . LYS B 1 279 ? 5.293 -7.652 7.785 1 97.56 279 LYS B CA 1
ATOM 4344 C C . LYS B 1 279 ? 3.955 -6.926 7.918 1 97.56 279 LYS B C 1
ATOM 4346 O O . LYS B 1 279 ? 3.625 -6.418 8.992 1 97.56 279 LYS B O 1
ATOM 4351 N N . LEU B 1 280 ? 3.158 -6.844 6.863 1 97.88 280 LEU B N 1
ATOM 4352 C CA . LEU B 1 280 ? 1.991 -5.969 6.836 1 97.88 280 LEU B CA 1
ATOM 4353 C C . LEU B 1 280 ? 0.726 -6.742 7.199 1 97.88 280 LEU B C 1
ATOM 4355 O O . LEU B 1 280 ? -0.227 -6.164 7.73 1 97.88 280 LEU B O 1
ATOM 4359 N N . LEU B 1 281 ? 0.693 -8.047 6.902 1 98.19 281 LEU B N 1
ATOM 4360 C CA . LEU B 1 281 ? -0.545 -8.789 7.109 1 98.19 281 LEU B CA 1
ATOM 4361 C C . LEU B 1 281 ? -0.375 -9.836 8.203 1 98.19 281 LEU B C 1
ATOM 4363 O O . LEU B 1 281 ? -1.339 -10.5 8.586 1 98.19 281 LEU B O 1
ATOM 4367 N N . GLY B 1 282 ? 0.865 -10.008 8.688 1 98.06 282 GLY B N 1
ATOM 4368 C CA . GLY B 1 282 ? 1.126 -11.047 9.672 1 98.06 282 GLY B CA 1
ATOM 4369 C C . GLY B 1 282 ? 1.039 -12.453 9.094 1 98.06 282 GLY B C 1
ATOM 4370 O O . GLY B 1 282 ? 0.691 -13.398 9.805 1 98.06 282 GLY B O 1
ATOM 4371 N N . TRP B 1 283 ? 1.211 -12.617 7.824 1 98.75 283 TRP B N 1
ATOM 4372 C CA . TRP B 1 283 ? 1.195 -13.914 7.164 1 98.75 283 TRP B CA 1
ATOM 4373 C C . TRP B 1 283 ? 2.301 -14.812 7.703 1 98.75 283 TRP B C 1
ATOM 4375 O O . TRP B 1 283 ? 3.469 -14.422 7.738 1 98.75 283 TRP B O 1
ATOM 4385 N N . LYS B 1 284 ? 1.954 -15.984 8.164 1 98.44 284 LYS B N 1
ATOM 4386 C CA . LYS B 1 284 ? 2.879 -16.938 8.766 1 98.44 284 LYS B CA 1
ATOM 4387 C C . LYS B 1 284 ? 2.76 -18.312 8.102 1 98.44 284 LYS B C 1
ATOM 4389 O O . LYS B 1 284 ? 2.168 -19.234 8.664 1 98.44 284 LYS B O 1
ATOM 4394 N N . PRO B 1 285 ? 3.33 -18.406 6.891 1 98.5 285 PRO B N 1
ATOM 4395 C CA . PRO B 1 285 ? 3.271 -19.719 6.246 1 98.5 285 PRO B CA 1
ATOM 4396 C C . PRO B 1 285 ? 3.873 -20.828 7.105 1 98.5 285 PRO B C 1
ATOM 4398 O O . PRO B 1 285 ? 4.922 -20.641 7.727 1 98.5 285 PRO B O 1
ATOM 4401 N N . ALA B 1 286 ? 3.162 -21.969 7.141 1 97.62 286 ALA B N 1
ATOM 4402 C CA . ALA B 1 286 ? 3.553 -23 8.102 1 97.62 286 ALA B CA 1
ATOM 4403 C C . ALA B 1 286 ? 3.479 -24.391 7.48 1 97.62 286 ALA B C 1
ATOM 4405 O O . ALA B 1 286 ? 3.779 -25.391 8.141 1 97.62 286 ALA B O 1
ATOM 4406 N N . ALA B 1 287 ? 3.094 -24.516 6.254 1 98.19 287 ALA B N 1
ATOM 4407 C CA . ALA B 1 287 ? 2.98 -25.812 5.609 1 98.19 287 ALA B CA 1
ATOM 4408 C C . ALA B 1 287 ? 4.352 -26.469 5.434 1 98.19 287 ALA B C 1
ATOM 4410 O O . ALA B 1 287 ? 5.379 -25.797 5.594 1 98.19 287 ALA B O 1
ATOM 4411 N N . GLN B 1 288 ? 4.289 -27.75 5.188 1 97.62 288 GLN B N 1
ATOM 4412 C CA . GLN B 1 288 ? 5.531 -28.469 4.957 1 97.62 288 GLN B CA 1
ATOM 4413 C C . GLN B 1 288 ? 6.305 -27.891 3.779 1 97.62 288 GLN B C 1
ATOM 4415 O O . GLN B 1 288 ? 5.711 -27.281 2.881 1 97.62 288 GLN B O 1
ATOM 4420 N N . SER B 1 289 ? 7.605 -28.109 3.768 1 98.25 289 SER B N 1
ATOM 4421 C CA . SER B 1 289 ? 8.453 -27.641 2.676 1 98.25 289 SER B CA 1
ATOM 4422 C C . SER B 1 289 ? 8.203 -28.438 1.398 1 98.25 289 SER B C 1
ATOM 4424 O O . SER B 1 289 ? 7.586 -29.5 1.436 1 98.25 289 SER B O 1
ATOM 4426 N N . VAL B 1 290 ? 8.688 -27.891 0.309 1 98.19 290 VAL B N 1
ATOM 4427 C CA . VAL B 1 290 ? 8.484 -28.547 -0.974 1 98.19 290 VAL B CA 1
ATOM 4428 C C . VAL B 1 290 ? 9.188 -29.906 -0.971 1 98.19 290 VAL B C 1
ATOM 4430 O O . VAL B 1 290 ? 8.672 -30.891 -1.514 1 98.19 290 VAL B O 1
ATOM 4433 N N . SER B 1 291 ? 10.383 -30.016 -0.352 1 98.19 291 SER B N 1
ATOM 4434 C CA . SER B 1 291 ? 11.102 -31.281 -0.263 1 98.19 291 SER B CA 1
ATOM 4435 C C . SER B 1 291 ? 10.328 -32.312 0.562 1 98.19 291 SER B C 1
ATOM 4437 O O . SER B 1 291 ? 10.219 -33.469 0.176 1 98.19 291 SER B O 1
ATOM 4439 N N . GLU B 1 292 ? 9.797 -31.844 1.686 1 98.19 292 GLU B N 1
ATOM 4440 C CA . GLU B 1 292 ? 9 -32.719 2.525 1 98.19 292 GLU B CA 1
ATOM 4441 C C . GLU B 1 292 ? 7.73 -33.188 1.803 1 98.19 292 GLU B C 1
ATOM 4443 O O . GLU B 1 292 ? 7.324 -34.344 1.919 1 98.19 292 GLU B O 1
ATOM 4448 N N . TRP B 1 293 ? 7.098 -32.25 1.095 1 98.25 293 TRP B N 1
ATOM 4449 C CA . TRP B 1 293 ? 5.887 -32.594 0.357 1 98.25 293 TRP B CA 1
ATOM 4450 C C . TRP B 1 293 ? 6.18 -33.625 -0.724 1 98.25 293 TRP B C 1
ATOM 4452 O O . TRP B 1 293 ? 5.445 -34.625 -0.864 1 98.25 293 TRP B O 1
ATOM 4462 N N . ILE B 1 294 ? 7.25 -33.406 -1.478 1 98.19 294 ILE B N 1
ATOM 4463 C CA . ILE B 1 294 ? 7.625 -34.344 -2.527 1 98.19 294 ILE B CA 1
ATOM 4464 C C . ILE B 1 294 ? 7.902 -35.719 -1.915 1 98.19 294 ILE B C 1
ATOM 4466 O O . ILE B 1 294 ? 7.457 -36.75 -2.443 1 98.19 294 ILE B O 1
ATOM 4470 N N . ALA B 1 295 ? 8.578 -35.719 -0.813 1 97.12 295 ALA B N 1
ATOM 4471 C CA . ALA B 1 295 ? 8.906 -36.969 -0.144 1 97.12 295 ALA B CA 1
ATOM 4472 C C . ALA B 1 295 ? 7.641 -37.719 0.262 1 97.12 295 ALA B C 1
ATOM 4474 O O . ALA B 1 295 ? 7.613 -38.969 0.266 1 97.12 295 ALA B O 1
ATOM 4475 N N . SER B 1 296 ? 6.645 -36.969 0.593 1 95.38 296 SER B N 1
ATOM 4476 C CA . SER B 1 296 ? 5.395 -37.594 1.037 1 95.38 296 SER B CA 1
ATOM 4477 C C . SER B 1 296 ? 4.656 -38.25 -0.123 1 95.38 296 SER B C 1
ATOM 4479 O O . SER B 1 296 ? 3.709 -39 0.089 1 95.38 296 SER B O 1
ATOM 4481 N N . LYS B 1 297 ? 5.043 -37.938 -1.367 1 91.12 297 LYS B N 1
ATOM 4482 C CA . LYS B 1 297 ? 4.438 -38.531 -2.553 1 91.12 297 LYS B CA 1
ATOM 4483 C C . LYS B 1 297 ? 5.102 -39.875 -2.902 1 91.12 297 LYS B C 1
ATOM 4485 O O . LYS B 1 297 ? 4.801 -40.469 -3.938 1 91.12 297 LYS B O 1
ATOM 4490 N N . ALA B 1 298 ? 6.008 -40.344 -2.102 1 85 298 ALA B N 1
ATOM 4491 C CA . ALA B 1 298 ? 6.762 -41.562 -2.316 1 85 298 ALA B CA 1
ATOM 4492 C C . ALA B 1 298 ? 5.828 -42.781 -2.475 1 85 298 ALA B C 1
ATOM 4494 O O . ALA B 1 298 ? 4.812 -42.875 -1.785 1 85 298 ALA B O 1
ATOM 4495 N N . ILE B 1 299 ? 6.043 -43.562 -3.566 1 68.5 299 ILE B N 1
ATOM 4496 C CA . ILE B 1 299 ? 5.379 -44.844 -3.814 1 68.5 299 ILE B CA 1
ATOM 4497 C C . ILE B 1 299 ? 6.086 -45.938 -3.033 1 68.5 299 ILE B C 1
ATOM 4499 O O . ILE B 1 299 ? 7.312 -45.938 -2.926 1 68.5 299 ILE B O 1
#

pLDDT: mean 97.65, std 2.44, range [68.5, 99.0]

Sequence (598 aa):
MKVFLTGVTGYIGGSVAKILIDAGHQVTGVVRSKEKADAVLSLGITPVIGTLNDTEILITQAKKADAVINTANSDHRIAVETFIEALKGTGKAFIHTSGSSVVGDDARGDSTSAEIFTEETPFKPMDIREERVAINDLVRRAGVNSWVRSIVIVPTMVYGDALGLDVQSDQLPVIFRKSKEAGAGIYVGKGLNRWSNVHIADLANLYLLALENAASASYFYAENGEESYGDIAGYVSHALGFGGKTISWPVAEAIAELGDWARFAIASNSRVRAVHARKLLGWKPAAQSVSEWIASKAIMKVFLTGVTGYIGGSVAKILIDAGHQVTGVVRSKEKADAVLSLGITPVIGTLNDTEILITQAKKADAVINTANSDHRIAVETFIEALKGTGKAFIHTSGSSVVGDDARGDSTSAEIFTEETPFKPMDIREERVAINDLVRRAGVNSWVRSIVIVPTMVYGDALGLDVQSDQLPVIFRKSKEAGAGIYVGKGLNRWSNVHIADLANLYLLALENAASASYFYAENGEESYGDIAGYVSHALGFGGKTISWPVAEAIAELGDWARFAIASNSRVRAVHARKLLGWKPAAQSVSEWIASKAI

Organism: NCBI:txid1503925

Foldseek 3Di:
DEEEEEPCLHQQNVQLCLVCVVVPYAYEYEDQDPVSQVQVVVSRYHYDHDDLPPLVVLLVSLLVGLEYEYDRDLQPLSSLVSSLVSCFPPLGEYEGEAALLQQKDQQQQPAEDPDAAEPPDDGHGDPVCVRSVVSLQVQLVSLVPGSYQGEYEYEKAEADAGPGPGDGGDFLVVQLVVCVVVLFREAADNQHAKIFYAYSNLSSVLVVLCNVFNGGSYYWYHGDGMDGSLVSSQLSSVLAPSNSGYDYDYSVNQCVVPNCCSSRRGRIHRHYDGPCSCPPRVRDGDDDDPSVRSNVSHD/DEEEEEPCLHQQNVQLCLVCVVVPYAYEYEDQDPVSQVQVVVSRYHYDHDDLVPLVVLLVSLLVGLEYEYDRDLQSLSSLVSSLVSCFPPLGEYEGEAALLQQKDQQQQPAEDPDAAEPPDDGHGDPVCVRSVVSLQVQLVSLVPGSYQGEYEYEKAEDDAGPGPGDGGDFLVVQLVVCVVVLFREAADNQHAKIFYAYSNLSSVLVVLCNVFNGGSYYWYHGDDMDGSLVSSQLSSVLAPSNSGYDYDYSVNQCVVPNCCSSRRGRIHRHYDGPCSCPPRVRDGDDDDPSVRSNVSHD

Solvent-accessible surface area (backbone atoms only — not comparable to full-atom values): 29235 Å² total; per-residue (Å²): 94,42,34,27,30,34,23,37,79,36,37,64,22,10,21,32,50,41,51,38,42,75,72,65,31,44,41,36,25,46,28,81,42,71,70,54,29,56,58,41,40,75,72,66,29,46,61,39,82,42,55,78,81,37,56,69,60,53,35,54,47,48,59,72,24,57,25,34,38,42,50,59,57,57,72,49,57,67,45,54,53,45,52,52,60,51,36,48,63,64,33,35,39,34,39,40,38,57,47,38,58,40,66,24,47,86,38,47,3,61,37,60,67,87,69,68,35,43,82,65,50,71,80,75,49,42,82,91,25,45,61,42,51,50,45,51,39,51,44,26,44,33,22,65,76,32,36,20,32,11,31,36,40,24,38,36,51,51,42,73,76,42,67,38,51,96,41,67,61,71,57,61,57,51,43,52,52,51,12,64,76,67,65,21,7,36,23,27,40,69,13,40,10,29,34,16,20,24,38,45,68,40,51,26,48,47,52,52,49,41,74,73,64,56,57,44,30,35,62,27,42,38,45,65,57,67,48,31,37,36,57,49,12,31,43,46,6,43,16,71,65,39,78,44,37,64,44,66,39,54,49,71,58,43,30,70,74,57,35,70,53,34,43,53,68,66,9,16,22,27,42,55,46,30,54,51,35,34,66,46,67,63,53,71,78,74,64,72,47,71,65,57,50,42,48,69,63,42,116,93,41,32,27,31,34,25,36,79,35,35,64,21,9,22,32,48,41,54,39,44,74,72,65,32,44,43,36,23,45,28,80,43,72,71,55,28,54,58,40,40,74,71,66,29,46,62,40,84,42,57,77,80,38,57,69,59,52,35,55,46,47,60,73,25,56,26,34,38,42,49,60,57,56,74,48,56,67,45,52,54,46,51,52,62,51,36,48,65,65,34,36,40,34,39,40,36,56,45,38,57,39,65,22,47,88,39,45,3,61,36,59,68,89,69,69,34,44,83,65,50,69,79,75,50,42,81,91,27,45,62,41,50,51,46,52,41,51,44,25,44,32,22,66,75,31,36,20,33,12,29,37,40,25,38,38,52,51,41,72,76,41,67,39,50,96,43,69,60,70,58,61,58,53,42,51,52,51,11,62,74,66,64,20,6,36,22,28,40,68,14,40,9,27,34,17,20,24,38,45,69,41,50,27,48,47,52,52,49,41,75,76,66,57,58,44,31,35,62,27,44,37,44,66,59,68,46,31,37,38,57,49,11,29,42,46,6,43,16,72,65,39,78,43,37,64,45,65,38,54,48,71,57,43,30,70,73,57,35,70,54,33,43,52,68,64,9,16,24,27,41,55,45,28,53,51,34,34,67,46,67,62,52,72,77,74,65,73,47,71,66,58,50,43,48,69,63,44,116

Secondary structure (DSSP, 8-state):
-EEEEE-TTSHHHHHHHHHHHHTT-EEEEEESSHHHHHHHHTTTPEEEE--TT-HHHHHHHHHHSSEEEE-S-TT-HHHHHHHHHHHTTS--EEEEE--GGGG----TTS---S--B-TTS-----GGGHHHHHHHHHHHHHHHHSS-EEEEEEE-EEES--SSSS---SHHHHHHHHHHHHTSEEEETTS--EEEEEEHHHHHHHHHHHHHHPPTTEEEEE-S-EEEHHHHHHHHHHHTTSTT-EEEE-HHHHHHHHTHHIIIIISS-B-B--HHHHHHH-----SPPHHHHHHHT--/-EEEEE-TTSHHHHHHHHHHHHTT-EEEEEESSHHHHHHHHTTTPEEEE--TT-HHHHHHHHHHSSEEEE-S-TT-HHHHHHHHHHHTTS--EEEEE--GGGG----TTS---S--B-TTS-----GGGHHHHHHHHHHHHHHHHSS-EEEEEEE-EEES--SSSS---SHHHHHHHHHHHHTSEEEETTS--EEEEEEHHHHHHHHHHHHHHPPTTEEEEE-S-EEEHHHHHHHHHHHTTSTT-EEEE-HHHHHHHHTHHIIIIISS-B-B--HHHHHHH-----SPPHHHHHHHT--

InterPro domains:
  IPR001509 NAD-dependent epimerase/dehydratase [PF01370] (3-215)
  IPR036291 NAD(P)-binding domain superfamily [SSF51735] (1-287)
  IPR051783 NAD(P)-dependent oxidoreductase-like [PTHR48079] (1-295)